Protein AF-A0A183AXQ1-F1 (afdb_monomer)

Nearest PDB structures (foldseek):
  1vlr-assembly1_B  TM=8.737E-01  e=2.337E-30  Mus musculus
  5osy-assembly1_B  TM=8.071E-01  e=3.937E-30  Homo sapiens
  1xml-assembly1_A  TM=8.938E-01  e=1.202E-28  Homo sapiens
  1xmm-assembly1_A  TM=7.596E-01  e=3.831E-28  Homo sapiens
  4qdv-assembly2_D  TM=7.678E-01  e=2.410E-28  Homo sapiens

Sequence (368 aa):
MDSPSATTREQPRLDDANGADEDVHQFCPQNMRLVSVLLCDSSTKRVVLHTRLISTPDKDAIVILEKSPFPGVASELIKTNVVRESMEAEPTDADYPEHKPTKRKITQSEWCADSIVSNDVYRRLYVTGGLDLVNGVDMTVIFPAEEHHFKRYRQSGCRIFQESREVYSSLIVPFLMQNPPDLSWVDNILSGKAEKDRVLSSDEDPEEGFTLVQDYRWNGRQLNDMHYLGIVRRTDLRCLRDLRASHVPLLKRLLDEGRKQLAAKYTIPEVDGHAQRLDEDQILAYIHYPPTFYHLHMHFVHVNIGENASMRAGRAHLVEEVIRNLELDSEYYLNRVMTIFMYENSPMFEAVSCTKNEKPQTQPTTKS

Mean predicted aligned error: 12.55 Å

Foldseek 3Di:
DDDDDDDDDDDDDPPVVVVVVVCCVQVPCVQKDFPDWQDDDPVQQKTWTWIAGVVGNPFIKIKMKGQDDDDPDPVVCCVQPVDPDDPPPDPDDDDDDDPDDPPPPPVFKDWDWDWDDDDDPDTDIHTDGRRVSRRDMDMDMDPSDDPVNSLVRHDFDKDKDWAFLCCCVPFVVVVCVVVPDPCVVVVCVLVVNDQVVQWLDWDVDQQQTWTKGFDPQDPPDDQQQGKIKTFHNHAQQFFLQSFFLVCLVSLVCCLVVVLVSVQVVQQDPDDPNDGTGDHSVQWWKWGFVVDPTRGGMIMIHGVNNPDDPCPPPLGTGGSVVSSVQNVVPRNSSSGGTGIDMDTCSDPSVVSSVVVVVPDDDDDDDDDD

InterPro domains:
  IPR008594 Scavenger mRNA decapping enzyme DcpS/DCS2 [PF05652] (32-155)
  IPR008594 Scavenger mRNA decapping enzyme DcpS/DCS2 [PIRSF028973] (20-363)
  IPR008594 Scavenger mRNA decapping enzyme DcpS/DCS2 [PTHR12978] (21-360)
  IPR011145 Scavenger mRNA decapping enzyme, N-terminal [G3DSA:3.30.200.40] (26-155)
  IPR011145 Scavenger mRNA decapping enzyme, N-terminal [SSF102860] (26-155)
  IPR036265 HIT-like superfamily [G3DSA:3.30.428.10] (158-368)
  IPR036265 HIT-like superfamily [SSF54197] (158-350)

Secondary structure (DSSP, 8-state):
--PPPP---PPPPGGGHHHHHHHHHHT-GGGEEEEEEEEEETTTTEEEEEEEESS-TTSEEEEEEEEPPPP-SHHHHHHTTSSPPP---------------------PPPPEEEEEEEETTEEEEEEEES-TTT--EEEEEESSPPHHHHTTTS---EEEEEE-HHHIIIIIHHHHHHS----HHHHHHHTTSS-TTTEEEE---TTT-EEEEE-TT--SS-GGG-EEEEEES-SS--SGGG--GGGHHHHHHHHHHHHHHHHHHH-EEEETTEEE---GGGEEEEEESS-SSSS-EEEEEETT----GGG-BTTEEEHHHHHHHHHH-TTHHHHSPEEEEEETTSHHHHHHHHHHHTSPPPPP----

Organism: NCBI:txid27848

Radius of gyration: 27.89 Å; Cα contacts (8 Å, |Δi|>4): 500; chains: 1; bounding box: 57×81×114 Å

pLDDT: mean 83.15, std 19.03, range [27.38, 98.81]

Structure (mmCIF, N/CA/C/O backbone):
data_AF-A0A183AXQ1-F1
#
_entry.id   AF-A0A183AXQ1-F1
#
loop_
_atom_site.group_PDB
_atom_site.id
_atom_site.type_symbol
_atom_site.label_atom_id
_atom_site.label_alt_id
_atom_site.label_comp_id
_atom_site.label_asym_id
_atom_site.label_entity_id
_atom_site.label_seq_id
_atom_site.pdbx_PDB_ins_code
_atom_site.Cartn_x
_atom_site.Cartn_y
_atom_site.Cartn_z
_atom_site.occupancy
_atom_site.B_iso_or_equiv
_atom_site.auth_seq_id
_atom_site.auth_comp_id
_atom_site.auth_asym_id
_atom_site.auth_atom_id
_atom_site.pdbx_PDB_model_num
ATOM 1 N N . MET A 1 1 ? -14.309 50.146 -17.075 1.00 39.94 1 MET A N 1
ATOM 2 C CA . MET A 1 1 ? -13.897 49.441 -18.299 1.00 39.94 1 MET A CA 1
ATOM 3 C C . MET A 1 1 ? -12.397 49.573 -18.354 1.00 39.94 1 MET A C 1
ATOM 5 O O . MET A 1 1 ? -11.951 50.687 -18.547 1.00 39.94 1 MET A O 1
ATOM 9 N N . ASP A 1 2 ? -11.677 48.510 -18.009 1.00 27.53 2 ASP A N 1
ATOM 10 C CA . ASP A 1 2 ? -10.338 48.202 -18.520 1.00 27.53 2 ASP A CA 1
ATOM 11 C C . ASP A 1 2 ? -9.904 46.848 -17.942 1.00 27.53 2 ASP A C 1
ATOM 13 O O . ASP A 1 2 ? -10.063 46.571 -16.752 1.00 27.53 2 ASP A O 1
ATOM 17 N N . SER A 1 3 ? -9.482 45.971 -18.845 1.00 27.38 3 SER A N 1
ATOM 18 C CA . SER A 1 3 ? -9.200 44.549 -18.646 1.00 27.38 3 SER A CA 1
ATOM 19 C C . SER A 1 3 ? -7.896 44.306 -17.874 1.00 27.38 3 SER A C 1
ATOM 21 O O . SER A 1 3 ? -6.934 45.045 -18.086 1.00 27.38 3 SER A O 1
ATOM 23 N N . PRO A 1 4 ? -7.767 43.223 -17.083 1.00 31.38 4 PRO A N 1
ATOM 24 C CA . PRO A 1 4 ? -6.464 42.746 -16.647 1.00 31.38 4 PRO A CA 1
ATOM 25 C C . PRO A 1 4 ? -5.822 41.846 -17.713 1.00 31.38 4 PRO A C 1
ATOM 27 O O . PRO A 1 4 ? -6.424 40.905 -18.228 1.00 31.38 4 PRO A O 1
ATOM 30 N N . SER A 1 5 ? -4.572 42.188 -18.007 1.00 28.81 5 SER A N 1
ATOM 31 C CA . SER A 1 5 ? -3.597 41.535 -18.880 1.00 28.81 5 SER A CA 1
ATOM 32 C C . SER A 1 5 ? -3.382 40.049 -18.565 1.00 28.81 5 SER A C 1
ATOM 34 O O . SER A 1 5 ? -3.167 39.675 -17.414 1.00 28.81 5 SER A O 1
ATOM 36 N N . ALA A 1 6 ? -3.363 39.220 -19.612 1.00 33.00 6 ALA A N 1
ATOM 37 C CA . ALA A 1 6 ? -3.018 37.805 -19.561 1.00 33.00 6 ALA A CA 1
ATOM 38 C C . ALA A 1 6 ? -1.519 37.613 -19.271 1.00 33.00 6 ALA A C 1
ATOM 40 O O . ALA A 1 6 ? -0.667 38.143 -19.983 1.00 33.00 6 ALA A O 1
ATOM 41 N N . THR A 1 7 ? -1.189 36.846 -18.234 1.00 31.33 7 THR A N 1
ATOM 42 C CA . THR A 1 7 ? 0.174 36.387 -17.952 1.00 31.33 7 THR A CA 1
ATOM 43 C C . THR A 1 7 ? 0.489 35.154 -18.795 1.00 31.33 7 THR A C 1
ATOM 45 O O . THR A 1 7 ? -0.063 34.071 -18.607 1.00 31.33 7 THR A O 1
ATOM 48 N N . THR A 1 8 ? 1.379 35.342 -19.764 1.00 31.80 8 THR A N 1
ATOM 49 C CA . THR A 1 8 ? 1.922 34.308 -20.645 1.00 31.80 8 THR A CA 1
ATOM 50 C C . THR A 1 8 ? 2.697 33.271 -19.832 1.00 31.80 8 THR A C 1
ATOM 52 O O . THR A 1 8 ? 3.611 33.606 -19.083 1.00 31.80 8 THR A O 1
ATOM 55 N N . ARG A 1 9 ? 2.323 32.000 -19.990 1.00 35.41 9 ARG A N 1
ATOM 56 C CA . ARG A 1 9 ? 3.015 30.826 -19.449 1.00 35.41 9 ARG A CA 1
ATOM 57 C C . ARG A 1 9 ? 4.402 30.741 -20.102 1.00 35.41 9 ARG A C 1
ATOM 59 O O . ARG A 1 9 ? 4.481 30.502 -21.306 1.00 35.41 9 ARG A O 1
ATOM 66 N N . GLU A 1 10 ? 5.471 30.985 -19.342 1.00 30.44 10 GLU A N 1
ATOM 67 C CA . GLU A 1 10 ? 6.848 30.795 -19.818 1.00 30.44 10 GLU A CA 1
ATOM 68 C C . GLU A 1 10 ? 7.040 29.335 -20.261 1.00 30.44 10 GLU A C 1
ATOM 70 O O . GLU A 1 10 ? 6.768 28.395 -19.512 1.00 30.44 10 GLU A O 1
ATOM 75 N N . GLN A 1 11 ? 7.472 29.152 -21.511 1.00 36.81 11 GLN A N 1
ATOM 76 C CA . GLN A 1 11 ? 8.003 27.883 -22.004 1.00 36.81 11 GLN A CA 1
ATOM 77 C C . GLN A 1 11 ? 9.351 27.593 -21.318 1.00 36.81 11 GLN A C 1
ATOM 79 O O . GLN A 1 11 ? 10.075 28.543 -21.004 1.00 36.81 11 GLN A O 1
ATOM 84 N N . PRO A 1 12 ? 9.725 26.317 -21.104 1.00 31.12 12 PRO A N 1
ATOM 85 C CA . PRO A 1 12 ? 11.018 25.980 -20.516 1.00 31.12 12 PRO A CA 1
ATOM 86 C C . PRO A 1 12 ? 12.156 26.500 -21.402 1.00 31.12 12 PRO A C 1
ATOM 88 O O . PRO A 1 12 ? 12.107 26.367 -22.628 1.00 31.12 12 PRO A O 1
ATOM 91 N N . ARG A 1 13 ? 13.162 27.119 -20.777 1.00 32.66 13 ARG A N 1
ATOM 92 C CA . ARG A 1 13 ? 14.355 27.646 -21.449 1.00 32.66 13 ARG A CA 1
ATOM 93 C C . ARG A 1 13 ? 15.210 26.496 -21.989 1.00 32.66 13 ARG A C 1
ATOM 95 O O . ARG A 1 13 ? 15.359 25.466 -21.348 1.00 32.66 13 ARG A O 1
ATOM 102 N N . LEU A 1 14 ? 15.809 26.719 -23.155 1.00 37.62 14 LEU A N 1
ATOM 103 C CA . LEU A 1 14 ? 16.684 25.798 -23.895 1.00 37.62 14 LEU A CA 1
ATOM 104 C C . LEU A 1 14 ? 18.034 25.476 -23.206 1.00 37.62 14 LEU A C 1
ATOM 106 O O . LEU A 1 14 ? 18.851 24.777 -23.800 1.00 37.62 14 LEU A O 1
ATOM 110 N N . ASP A 1 15 ? 18.267 25.940 -21.975 1.00 33.94 15 ASP A N 1
ATOM 111 C CA . ASP A 1 15 ? 19.546 25.790 -21.262 1.00 33.94 15 ASP A CA 1
ATOM 112 C C . ASP A 1 15 ? 19.667 24.469 -20.465 1.00 33.94 15 ASP A C 1
ATOM 114 O O . ASP A 1 15 ? 20.773 24.079 -20.099 1.00 33.94 15 ASP A O 1
ATOM 118 N N . ASP A 1 16 ? 18.569 23.728 -20.258 1.00 40.12 16 ASP A N 1
ATOM 119 C CA . ASP A 1 16 ? 18.569 22.449 -19.514 1.00 40.12 16 ASP A CA 1
ATOM 120 C C . ASP A 1 16 ? 19.151 21.261 -20.314 1.00 40.12 16 ASP A C 1
ATOM 122 O O . ASP A 1 16 ? 19.404 20.190 -19.761 1.00 40.12 16 ASP A O 1
ATOM 126 N N . ALA A 1 17 ? 19.383 21.421 -21.621 1.00 41.94 17 ALA A N 1
ATOM 127 C CA . ALA A 1 17 ? 19.854 20.331 -22.480 1.00 41.94 17 ALA A CA 1
ATOM 128 C C . ALA A 1 17 ? 21.347 19.999 -22.292 1.00 41.94 17 ALA A C 1
ATOM 130 O O . ALA A 1 17 ? 21.732 18.843 -22.453 1.00 41.94 17 ALA A O 1
ATOM 131 N N . ASN A 1 18 ? 22.184 20.980 -21.926 1.00 44.03 18 ASN A N 1
ATOM 132 C CA . ASN A 1 18 ? 23.629 20.761 -21.767 1.00 44.03 18 ASN A CA 1
ATOM 133 C C . ASN A 1 18 ? 23.978 19.977 -20.491 1.00 44.03 18 ASN A C 1
ATOM 135 O O . ASN A 1 18 ? 24.900 19.170 -20.517 1.00 44.03 18 ASN A O 1
ATOM 139 N N . GLY A 1 19 ? 23.240 20.173 -19.391 1.00 52.56 19 GLY A N 1
ATOM 140 C CA . GLY A 1 19 ? 23.482 19.442 -18.137 1.00 52.56 19 GLY A CA 1
ATOM 141 C C . GLY A 1 19 ? 23.086 17.963 -18.213 1.00 52.56 19 GLY A C 1
ATOM 142 O O . GLY A 1 19 ? 23.750 17.111 -17.629 1.00 52.56 19 GLY A O 1
ATOM 143 N N . ALA A 1 20 ? 22.048 17.638 -18.993 1.00 57.94 20 ALA A N 1
ATOM 144 C CA . ALA A 1 20 ? 21.596 16.259 -19.178 1.00 57.94 20 ALA A CA 1
ATOM 145 C C . ALA A 1 20 ? 22.633 15.384 -19.909 1.00 57.94 20 ALA A C 1
ATOM 147 O O . ALA A 1 20 ? 22.766 14.204 -19.594 1.00 57.94 20 ALA A O 1
ATOM 148 N N . ASP A 1 21 ? 23.374 15.953 -20.865 1.00 62.22 21 ASP A N 1
ATOM 149 C CA . ASP A 1 21 ? 24.403 15.227 -21.622 1.00 62.22 21 ASP A CA 1
ATOM 150 C C . ASP A 1 21 ? 25.680 15.008 -20.781 1.00 62.22 21 ASP A C 1
ATOM 152 O O . ASP A 1 21 ? 26.307 13.947 -20.841 1.00 62.22 21 ASP A O 1
ATOM 156 N N . GLU A 1 22 ? 26.023 15.967 -19.909 1.00 72.94 22 GLU A N 1
ATOM 157 C CA . GLU A 1 22 ? 27.121 15.819 -18.941 1.00 72.94 22 GLU A CA 1
ATOM 158 C C . GLU A 1 22 ? 26.849 14.693 -17.930 1.00 72.94 22 GLU A C 1
ATOM 160 O O . GLU A 1 22 ? 27.732 13.862 -17.691 1.00 72.94 22 GLU A O 1
ATOM 165 N N . ASP A 1 23 ? 25.624 14.596 -17.402 1.00 77.19 23 ASP A N 1
ATOM 166 C CA . ASP A 1 23 ? 25.235 13.550 -16.448 1.00 77.19 23 ASP A CA 1
ATOM 167 C C . ASP A 1 23 ? 25.298 12.140 -17.063 1.00 77.19 23 ASP A C 1
ATOM 169 O O . ASP A 1 23 ? 25.783 11.200 -16.422 1.00 77.19 23 ASP A O 1
ATOM 173 N N . VAL A 1 24 ? 24.869 11.978 -18.322 1.00 81.81 24 VAL A N 1
ATOM 174 C CA . VAL A 1 24 ? 24.916 10.688 -19.041 1.00 81.81 24 VAL A CA 1
ATOM 175 C C . VAL A 1 24 ? 26.350 10.162 -19.134 1.00 81.81 24 VAL A C 1
ATOM 177 O O . VAL A 1 24 ? 26.604 8.972 -18.918 1.00 81.81 24 VAL A O 1
ATOM 180 N N . HIS A 1 25 ? 27.310 11.042 -19.416 1.00 84.12 25 HIS A N 1
ATOM 181 C CA . HIS A 1 25 ? 28.718 10.670 -19.497 1.00 84.12 25 HIS A CA 1
ATOM 182 C C . HIS A 1 25 ? 29.368 10.502 -18.121 1.00 84.12 25 HIS A C 1
ATOM 184 O O . HIS A 1 25 ? 30.117 9.541 -17.905 1.00 84.12 25 HIS A O 1
ATOM 190 N N . GLN A 1 26 ? 29.081 11.400 -17.178 1.00 87.44 26 GLN A N 1
ATOM 191 C CA . GLN A 1 26 ? 29.636 11.359 -15.829 1.00 87.44 26 GLN A CA 1
ATOM 192 C C . GLN A 1 26 ? 29.236 10.078 -15.095 1.00 87.44 26 GLN A C 1
ATOM 194 O O . GLN A 1 26 ? 30.093 9.413 -14.506 1.00 87.44 26 GLN A O 1
ATOM 199 N N . PHE A 1 27 ? 27.954 9.714 -15.151 1.00 90.69 27 PHE A N 1
ATOM 200 C CA . PHE A 1 27 ? 27.410 8.588 -14.397 1.00 90.69 27 PHE A CA 1
ATOM 201 C C . PHE A 1 27 ? 27.392 7.262 -15.165 1.00 90.69 27 PHE A C 1
ATOM 203 O O . PHE A 1 27 ? 26.801 6.281 -14.717 1.00 90.69 27 PHE A O 1
ATOM 210 N N . CYS A 1 28 ? 28.099 7.203 -16.289 1.00 90.50 28 CYS A N 1
ATOM 211 C CA . CYS A 1 28 ? 28.372 5.972 -17.011 1.00 90.50 28 CYS A CA 1
ATOM 212 C C . CYS A 1 28 ? 28.977 4.908 -16.058 1.00 90.50 28 CYS A C 1
ATOM 214 O O . CYS A 1 28 ? 29.980 5.198 -15.398 1.00 90.50 28 CYS A O 1
ATOM 216 N N . PRO A 1 29 ? 28.429 3.676 -15.964 1.00 87.88 29 PRO A N 1
ATOM 217 C CA . PRO A 1 29 ? 28.923 2.652 -15.035 1.00 87.88 29 PRO A CA 1
ATOM 218 C C . PRO A 1 29 ? 30.422 2.334 -15.163 1.00 87.88 29 PRO A C 1
ATOM 220 O O . PRO A 1 29 ? 31.067 1.985 -14.178 1.00 87.88 29 PRO A O 1
ATOM 223 N N . GLN A 1 30 ? 31.006 2.498 -16.353 1.00 90.38 30 GLN A N 1
ATOM 224 C CA . GLN A 1 30 ? 32.442 2.344 -16.611 1.00 90.38 30 GLN A CA 1
ATOM 225 C C . GLN A 1 30 ? 33.300 3.376 -15.852 1.00 90.38 30 GLN A C 1
ATOM 227 O O . GLN A 1 30 ? 34.467 3.111 -15.567 1.00 90.38 30 GLN A O 1
ATOM 232 N N . ASN A 1 31 ? 32.721 4.524 -15.490 1.00 92.50 31 ASN A N 1
ATOM 233 C CA . ASN A 1 31 ? 33.360 5.582 -14.708 1.00 92.50 31 ASN A CA 1
ATOM 234 C C . ASN A 1 31 ? 33.173 5.401 -13.191 1.00 92.50 31 ASN A C 1
ATOM 236 O O . ASN A 1 31 ? 33.564 6.272 -12.408 1.00 92.50 31 ASN A O 1
ATOM 240 N N . MET A 1 32 ? 32.591 4.280 -12.756 1.00 93.69 32 MET A N 1
ATOM 241 C CA . MET A 1 32 ? 32.279 3.996 -11.358 1.00 93.69 32 MET A CA 1
ATOM 242 C C . MET A 1 32 ? 33.033 2.768 -10.847 1.00 93.69 32 MET A C 1
ATOM 244 O O . MET A 1 32 ? 33.214 1.771 -11.542 1.00 93.69 32 MET A O 1
ATOM 248 N N . ARG A 1 33 ? 33.442 2.812 -9.579 1.00 94.81 33 ARG A N 1
ATOM 249 C CA . ARG A 1 33 ? 33.966 1.659 -8.842 1.00 94.81 33 ARG A CA 1
ATOM 250 C C . ARG A 1 33 ? 32.892 1.114 -7.916 1.00 94.81 33 ARG A C 1
ATOM 252 O O . ARG A 1 33 ? 32.356 1.855 -7.094 1.00 94.81 33 ARG A O 1
ATOM 259 N N . LEU A 1 34 ? 32.608 -0.181 -8.026 1.00 95.69 34 LEU A N 1
ATOM 260 C CA . LEU A 1 34 ? 31.734 -0.882 -7.091 1.00 95.69 34 LEU A CA 1
ATOM 261 C C . LEU A 1 34 ? 32.396 -0.951 -5.710 1.00 95.69 34 LEU A C 1
ATOM 263 O O . LEU A 1 34 ? 33.542 -1.381 -5.591 1.00 95.69 34 LEU A O 1
ATOM 267 N N . VAL A 1 35 ? 31.653 -0.566 -4.677 1.00 95.25 35 VAL A N 1
ATOM 268 C CA . VAL A 1 35 ? 32.034 -0.765 -3.274 1.00 95.25 35 VAL A CA 1
ATOM 269 C C . VAL A 1 35 ? 31.310 -1.985 -2.710 1.00 95.25 35 VAL A C 1
ATOM 271 O O . VAL A 1 35 ? 31.945 -2.868 -2.141 1.00 95.25 35 VAL A O 1
ATOM 274 N N . SER A 1 36 ? 29.987 -2.063 -2.883 1.00 93.69 36 SER A N 1
ATOM 275 C CA . SER A 1 36 ? 29.177 -3.210 -2.452 1.00 93.69 36 SER A CA 1
ATOM 276 C C . SER A 1 36 ? 27.824 -3.272 -3.172 1.00 93.69 36 SER A C 1
ATOM 278 O O . SER A 1 36 ? 27.362 -2.284 -3.745 1.00 93.69 36 SER A O 1
ATOM 280 N N . VAL A 1 37 ? 27.172 -4.437 -3.137 1.00 92.62 37 VAL A N 1
ATOM 281 C CA . VAL A 1 37 ? 25.762 -4.585 -3.532 1.00 92.62 37 VAL A CA 1
ATOM 282 C C . VAL A 1 37 ? 24.906 -4.343 -2.293 1.00 92.62 37 VAL A C 1
ATOM 284 O O . VAL A 1 37 ? 25.022 -5.078 -1.316 1.00 92.62 37 VAL A O 1
ATOM 287 N N . LEU A 1 38 ? 24.058 -3.315 -2.325 1.00 90.50 38 LEU A N 1
ATOM 288 C CA . LEU A 1 38 ? 23.193 -2.952 -1.200 1.00 90.50 38 LEU A CA 1
ATOM 289 C C . LEU A 1 38 ? 21.926 -3.813 -1.173 1.00 90.50 38 LEU A C 1
ATOM 291 O O . LEU A 1 38 ? 21.553 -4.319 -0.117 1.00 90.50 38 LEU A O 1
ATOM 295 N N . LEU A 1 39 ? 21.297 -4.006 -2.338 1.00 87.69 39 LEU A N 1
ATOM 296 C CA . LEU A 1 39 ? 20.066 -4.780 -2.513 1.00 87.69 39 LEU A CA 1
ATOM 297 C C . LEU A 1 39 ? 20.046 -5.452 -3.889 1.00 87.69 39 LEU A C 1
ATOM 299 O O . LEU A 1 39 ? 20.428 -4.850 -4.886 1.00 87.69 39 LEU A O 1
ATOM 303 N N . CYS A 1 40 ? 19.528 -6.675 -3.952 1.00 88.44 40 CYS A N 1
ATOM 304 C CA . CYS A 1 40 ? 19.161 -7.346 -5.194 1.00 88.44 40 CYS A CA 1
ATOM 305 C C . CYS A 1 40 ? 17.746 -7.899 -5.016 1.00 88.44 40 CYS A C 1
ATOM 307 O O . CYS A 1 40 ? 17.517 -8.739 -4.145 1.00 88.44 40 CYS A O 1
ATOM 309 N N . ASP A 1 41 ? 16.800 -7.383 -5.794 1.00 83.00 41 ASP A N 1
ATOM 310 C CA . ASP A 1 41 ? 15.393 -7.755 -5.743 1.00 83.00 41 ASP A CA 1
ATOM 311 C C . ASP A 1 41 ? 14.983 -8.404 -7.068 1.00 83.00 41 ASP A C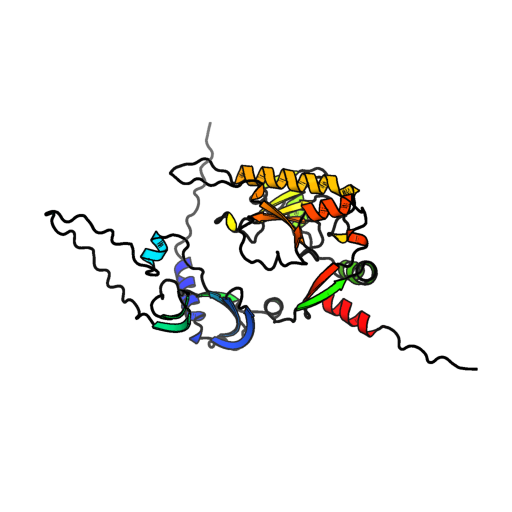 1
ATOM 313 O O . ASP A 1 41 ? 14.718 -7.751 -8.079 1.00 83.00 41 ASP A O 1
ATOM 317 N N . SER A 1 42 ? 14.936 -9.734 -7.046 1.00 80.44 42 SER A N 1
ATOM 318 C CA . SER A 1 42 ? 14.557 -10.535 -8.210 1.00 80.44 42 SER A CA 1
ATOM 319 C C . SER A 1 42 ? 13.077 -10.412 -8.588 1.00 80.44 42 SER A C 1
ATOM 321 O O . SER A 1 42 ? 12.731 -10.753 -9.722 1.00 80.44 42 SER A O 1
ATOM 323 N N . SER A 1 43 ? 12.213 -9.930 -7.684 1.00 72.44 43 SER A N 1
ATOM 324 C CA . SER A 1 43 ? 10.783 -9.742 -7.958 1.00 72.44 43 SER A CA 1
ATOM 325 C C . SER A 1 43 ? 10.553 -8.490 -8.801 1.00 72.44 43 SER A C 1
ATOM 327 O O . SER A 1 43 ? 9.974 -8.581 -9.879 1.00 72.44 43 SER A O 1
ATOM 329 N N . THR A 1 44 ? 11.147 -7.366 -8.394 1.00 78.69 44 THR A N 1
ATOM 330 C CA . THR A 1 44 ? 11.092 -6.082 -9.117 1.00 78.69 44 THR A CA 1
ATOM 331 C C . THR A 1 44 ? 12.163 -5.938 -10.201 1.00 78.69 44 THR A C 1
ATOM 333 O O . THR A 1 44 ? 12.252 -4.903 -10.846 1.00 78.69 44 THR A O 1
ATOM 336 N N . LYS A 1 45 ? 12.988 -6.974 -10.426 1.00 88.38 45 LYS A N 1
ATOM 337 C CA . LYS A 1 45 ? 14.084 -6.976 -11.418 1.00 88.38 45 LYS A CA 1
ATOM 338 C C . LYS A 1 45 ? 15.049 -5.798 -11.230 1.00 88.38 45 LYS A C 1
ATOM 340 O O . LYS A 1 45 ? 15.511 -5.203 -12.204 1.00 88.38 45 LYS A O 1
ATOM 345 N N . ARG A 1 46 ? 15.367 -5.491 -9.969 1.00 91.06 46 ARG A N 1
ATOM 346 C CA . ARG A 1 46 ? 16.148 -4.317 -9.572 1.00 91.06 46 ARG A CA 1
ATOM 347 C C . ARG A 1 46 ? 17.388 -4.687 -8.764 1.00 91.06 46 ARG A 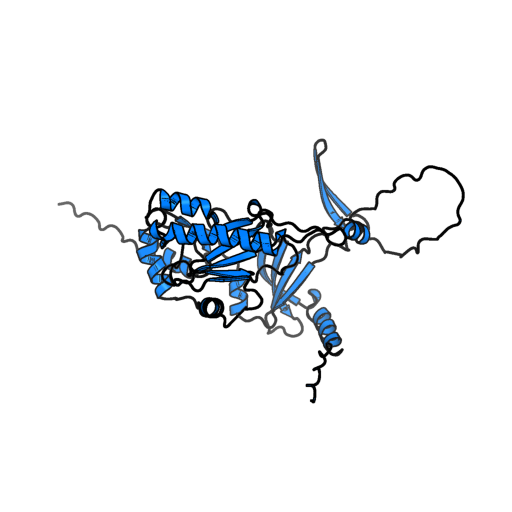C 1
ATOM 349 O O . ARG A 1 46 ? 17.340 -5.564 -7.902 1.00 91.06 46 ARG A O 1
ATOM 356 N N . VAL A 1 47 ? 18.481 -3.958 -8.973 1.00 94.06 47 VAL A N 1
ATOM 357 C CA . VAL A 1 47 ? 19.682 -3.998 -8.128 1.00 94.06 47 VAL A CA 1
ATOM 358 C C . VAL A 1 47 ? 20.038 -2.594 -7.642 1.00 94.06 47 VAL A C 1
ATOM 360 O O . VAL A 1 47 ? 19.881 -1.617 -8.368 1.00 94.06 47 VAL A O 1
ATOM 363 N N . VAL A 1 48 ? 20.502 -2.493 -6.398 1.00 94.44 48 VAL A N 1
ATOM 364 C CA . VAL A 1 48 ? 20.986 -1.254 -5.790 1.00 94.44 48 VAL A CA 1
ATOM 365 C C . VAL A 1 48 ? 22.435 -1.445 -5.371 1.00 94.44 48 VAL A C 1
ATOM 367 O O . VAL A 1 48 ? 22.767 -2.389 -4.651 1.00 94.44 48 VAL A O 1
ATOM 370 N N . LEU A 1 49 ? 23.296 -0.545 -5.823 1.00 95.69 49 LEU A N 1
ATOM 371 C CA . LEU A 1 49 ? 24.742 -0.622 -5.701 1.00 95.69 49 LEU A CA 1
ATOM 372 C C . LEU A 1 49 ? 25.263 0.580 -4.921 1.00 95.69 49 LEU A C 1
ATOM 374 O O . LEU A 1 49 ? 24.829 1.708 -5.136 1.00 95.69 49 LEU A O 1
ATOM 378 N N . HIS A 1 50 ? 26.242 0.340 -4.059 1.00 96.06 50 HIS A N 1
ATOM 379 C CA . HIS A 1 50 ? 27.101 1.381 -3.512 1.00 96.06 50 HIS A CA 1
ATOM 380 C C . HIS A 1 50 ? 28.319 1.504 -4.417 1.00 96.06 50 HIS A C 1
ATOM 382 O O . HIS A 1 50 ? 29.055 0.532 -4.609 1.00 96.06 50 HIS A O 1
ATOM 388 N N . THR A 1 51 ? 28.526 2.686 -4.983 1.00 96.44 51 THR A N 1
ATOM 389 C CA . THR A 1 51 ? 29.626 2.968 -5.906 1.00 96.44 51 THR A CA 1
ATOM 390 C C . THR A 1 51 ? 30.365 4.250 -5.524 1.00 96.44 51 THR A C 1
ATOM 392 O O . THR A 1 51 ? 29.917 5.004 -4.660 1.00 96.44 51 THR A O 1
ATOM 395 N N . ARG A 1 52 ? 31.515 4.491 -6.156 1.00 95.69 52 ARG A N 1
ATOM 396 C CA . ARG A 1 52 ? 32.247 5.768 -6.127 1.00 95.69 52 ARG A CA 1
ATOM 397 C C . ARG A 1 52 ? 32.680 6.133 -7.535 1.00 95.69 52 ARG A C 1
ATOM 399 O O . ARG A 1 52 ? 33.147 5.256 -8.263 1.00 95.69 52 ARG A O 1
ATOM 406 N N . LEU A 1 53 ? 32.561 7.402 -7.918 1.00 92.94 53 LEU A N 1
ATOM 407 C CA . LEU A 1 53 ? 33.067 7.850 -9.216 1.00 92.94 53 LEU A CA 1
ATOM 408 C C . LEU A 1 53 ? 34.597 7.848 -9.222 1.00 92.94 53 LEU A C 1
ATOM 410 O O . LEU A 1 53 ? 35.239 8.168 -8.223 1.00 92.94 53 LEU A O 1
ATOM 414 N N . ILE A 1 54 ? 35.190 7.518 -10.369 1.00 91.75 54 ILE A N 1
ATOM 415 C CA . ILE A 1 54 ? 36.647 7.553 -10.551 1.00 91.75 54 ILE A CA 1
ATOM 416 C C . ILE A 1 54 ? 37.182 8.989 -10.424 1.00 91.75 54 ILE A C 1
ATOM 418 O O . ILE A 1 54 ? 38.273 9.181 -9.891 1.00 91.75 54 ILE A O 1
ATOM 422 N N . SER A 1 55 ? 36.416 9.988 -10.875 1.00 89.88 55 SER A N 1
ATOM 423 C CA . SER A 1 55 ? 36.776 11.412 -10.804 1.00 89.88 55 SER A CA 1
ATOM 424 C C . SER A 1 55 ? 36.737 11.985 -9.382 1.00 89.88 55 SER A C 1
ATOM 426 O O . SER A 1 55 ? 37.526 12.871 -9.065 1.00 89.88 55 SER A O 1
ATOM 428 N N . THR A 1 56 ? 35.859 11.468 -8.517 1.00 89.88 56 THR A N 1
ATOM 429 C CA . THR A 1 56 ? 35.699 11.893 -7.114 1.00 89.88 56 THR A CA 1
ATOM 430 C C . THR A 1 56 ? 35.682 10.669 -6.188 1.00 89.88 56 THR A C 1
ATOM 432 O O . THR A 1 56 ? 34.614 10.250 -5.727 1.00 89.88 56 THR A O 1
ATOM 435 N N . PRO A 1 57 ? 36.848 10.043 -5.939 1.00 89.06 57 PRO A N 1
ATOM 436 C CA . PRO A 1 57 ? 36.944 8.759 -5.240 1.00 89.06 57 PRO A CA 1
ATOM 437 C C . PRO A 1 57 ? 36.651 8.845 -3.733 1.00 89.06 57 PRO A C 1
ATOM 439 O O . PRO A 1 57 ? 36.577 7.815 -3.066 1.00 89.06 57 PRO A O 1
ATOM 442 N N . ASP A 1 58 ? 36.523 10.053 -3.194 1.00 91.75 58 ASP A N 1
ATOM 443 C CA . ASP A 1 58 ? 36.183 10.380 -1.810 1.00 91.75 58 ASP A CA 1
ATOM 444 C C . ASP A 1 58 ? 34.669 10.477 -1.566 1.00 91.75 58 ASP A C 1
ATOM 446 O O . ASP A 1 58 ? 34.231 10.444 -0.417 1.00 91.75 58 ASP A O 1
ATOM 450 N N . LYS A 1 59 ? 33.865 10.570 -2.631 1.00 92.62 59 LYS A N 1
ATOM 451 C CA . LYS A 1 59 ? 32.411 10.726 -2.546 1.00 92.62 59 LYS A CA 1
ATOM 452 C C . LYS A 1 59 ? 31.693 9.429 -2.891 1.00 92.62 59 LYS A C 1
ATOM 454 O O . LYS A 1 59 ? 31.944 8.813 -3.928 1.00 92.62 59 LYS A O 1
ATOM 459 N N . ASP A 1 60 ? 30.763 9.039 -2.029 1.00 96.31 60 ASP A N 1
ATOM 460 C CA . ASP A 1 60 ? 29.922 7.868 -2.233 1.00 96.31 60 ASP A CA 1
ATOM 461 C C . ASP A 1 60 ? 28.735 8.171 -3.162 1.00 96.31 60 ASP A C 1
ATOM 463 O O . ASP A 1 60 ? 28.235 9.294 -3.223 1.00 96.31 60 ASP A O 1
ATOM 467 N N . ALA A 1 61 ? 28.270 7.150 -3.879 1.00 96.00 61 ALA A N 1
ATOM 468 C CA . ALA A 1 61 ? 27.084 7.187 -4.725 1.00 96.00 61 ALA A CA 1
ATOM 469 C C . ALA A 1 61 ? 26.233 5.926 -4.522 1.00 96.00 61 ALA A C 1
ATOM 471 O O . ALA A 1 61 ? 26.759 4.832 -4.286 1.00 96.00 61 ALA A O 1
ATOM 472 N N . ILE A 1 62 ? 24.916 6.062 -4.671 1.00 95.94 62 ILE A N 1
ATOM 473 C CA . ILE A 1 62 ? 23.993 4.925 -4.768 1.00 95.94 62 ILE A CA 1
ATOM 474 C C . ILE A 1 62 ? 23.472 4.860 -6.196 1.00 95.94 62 ILE A C 1
ATOM 476 O O . ILE A 1 62 ? 22.936 5.842 -6.700 1.00 95.94 62 ILE A O 1
ATOM 480 N N . VAL A 1 63 ? 23.619 3.702 -6.832 1.00 96.00 63 VAL A N 1
ATOM 481 C CA . VAL A 1 63 ? 23.149 3.448 -8.196 1.00 96.00 63 VAL A CA 1
ATOM 482 C C . VAL A 1 63 ? 22.062 2.392 -8.151 1.00 96.00 63 VAL A C 1
ATOM 484 O O . VAL A 1 63 ? 22.273 1.300 -7.628 1.00 96.00 63 VAL A O 1
ATOM 487 N N . ILE A 1 64 ? 20.899 2.716 -8.696 1.00 94.56 64 ILE A N 1
ATOM 488 C CA . ILE A 1 64 ? 19.743 1.829 -8.782 1.00 94.56 64 ILE A CA 1
ATOM 489 C C . ILE A 1 64 ? 19.546 1.492 -10.252 1.00 94.56 64 ILE A C 1
ATOM 491 O O . ILE A 1 64 ? 19.422 2.403 -11.063 1.00 94.56 64 ILE A O 1
ATOM 495 N N . LEU A 1 65 ? 19.520 0.202 -10.577 1.00 94.31 65 LEU A N 1
ATOM 496 C CA . LEU A 1 65 ? 19.259 -0.305 -11.921 1.00 94.31 65 LEU A CA 1
ATOM 497 C C . LEU A 1 65 ? 18.001 -1.165 -11.887 1.00 94.31 65 LEU A C 1
ATOM 499 O O . LEU A 1 65 ? 17.951 -2.134 -11.127 1.00 94.31 65 LEU A O 1
ATOM 503 N N . GLU A 1 66 ? 17.012 -0.835 -12.708 1.00 91.50 66 GLU A N 1
ATOM 504 C CA . GLU A 1 66 ? 15.726 -1.530 -12.795 1.00 91.50 66 GLU A CA 1
ATOM 505 C C . GLU A 1 66 ? 15.421 -1.889 -14.251 1.00 91.50 66 GLU A C 1
ATOM 507 O O . GLU A 1 66 ? 15.685 -1.106 -15.160 1.00 91.50 66 GLU A O 1
ATOM 512 N N . LYS A 1 67 ? 14.921 -3.102 -14.506 1.00 89.75 67 LYS A N 1
ATOM 513 C CA . LYS A 1 67 ? 14.523 -3.488 -15.865 1.00 89.75 67 LYS A CA 1
ATOM 514 C C . LYS A 1 67 ? 13.253 -2.751 -16.271 1.00 89.75 67 LYS A C 1
ATOM 516 O O . LYS A 1 67 ? 12.248 -2.846 -15.572 1.00 89.75 67 LYS A O 1
ATOM 521 N N . SER A 1 68 ? 13.286 -2.106 -17.434 1.00 85.38 68 SER A N 1
ATOM 522 C CA . SER A 1 68 ? 12.101 -1.453 -17.982 1.00 85.38 68 SER A CA 1
ATOM 523 C C . SER A 1 68 ? 11.050 -2.500 -18.392 1.00 85.38 68 SER A C 1
ATOM 525 O O . SER A 1 68 ? 11.411 -3.578 -18.883 1.00 85.38 68 SER A O 1
ATOM 527 N N . PRO A 1 69 ? 9.750 -2.228 -18.187 1.00 83.69 69 PRO A N 1
ATOM 528 C CA . PRO A 1 69 ? 8.683 -3.132 -18.603 1.00 83.69 69 PRO A CA 1
ATOM 529 C C . PRO A 1 69 ? 8.565 -3.196 -20.133 1.00 83.69 69 PRO A C 1
ATOM 531 O O . PRO A 1 69 ? 8.942 -2.264 -20.845 1.00 83.69 69 PRO A O 1
ATOM 534 N N . PHE A 1 70 ? 7.988 -4.286 -20.646 1.00 86.81 70 PHE A N 1
ATOM 535 C CA . PHE A 1 70 ? 7.642 -4.370 -22.066 1.00 86.81 70 PHE A CA 1
ATOM 536 C C . PHE A 1 70 ? 6.522 -3.378 -22.427 1.00 86.81 70 PHE A C 1
ATOM 538 O O . PHE A 1 70 ? 5.642 -3.125 -21.599 1.00 86.81 70 PHE A O 1
ATOM 545 N N . PRO A 1 71 ? 6.497 -2.874 -23.675 1.00 84.88 71 PRO A N 1
ATOM 546 C CA . PRO A 1 71 ? 5.354 -2.132 -24.196 1.00 84.88 71 PRO A CA 1
ATOM 547 C C . PRO A 1 71 ? 4.064 -2.961 -24.130 1.00 84.88 71 PRO A C 1
ATOM 549 O O . PRO A 1 71 ? 4.060 -4.142 -24.473 1.00 84.88 71 PRO A O 1
ATOM 552 N N . GLY A 1 72 ? 2.958 -2.341 -23.714 1.00 79.38 72 GLY A N 1
ATOM 553 C CA . GLY A 1 72 ? 1.652 -3.009 -23.606 1.00 79.38 72 GLY A CA 1
ATOM 554 C C . GLY A 1 72 ? 0.802 -2.958 -24.880 1.00 79.38 72 GLY A C 1
ATOM 555 O O . GLY A 1 72 ? -0.230 -3.619 -24.954 1.00 79.38 72 GLY A O 1
ATOM 556 N N . VAL A 1 73 ? 1.207 -2.167 -25.879 1.00 84.44 73 VAL A N 1
ATOM 557 C CA . VAL A 1 73 ? 0.414 -1.886 -27.087 1.00 84.44 73 VAL A CA 1
ATOM 558 C C . VAL A 1 73 ? 1.002 -2.611 -28.299 1.00 84.44 73 VAL A C 1
ATOM 560 O O . VAL A 1 73 ? 2.202 -2.529 -28.559 1.00 84.44 73 VAL A O 1
ATOM 563 N N . ALA A 1 74 ? 0.155 -3.277 -29.094 1.00 85.75 74 ALA A N 1
ATOM 564 C CA . ALA A 1 74 ? 0.580 -4.065 -30.258 1.00 85.75 74 ALA A CA 1
ATOM 565 C C . ALA A 1 74 ? 1.432 -3.264 -31.262 1.00 85.75 74 ALA A C 1
ATOM 567 O O . ALA A 1 74 ? 2.475 -3.739 -31.709 1.00 85.75 74 ALA A O 1
ATOM 568 N N . SER A 1 75 ? 1.046 -2.021 -31.563 1.00 86.94 75 SER A N 1
ATOM 569 C CA . SER A 1 75 ? 1.803 -1.140 -32.461 1.00 86.94 75 SER A CA 1
ATOM 570 C C . SER A 1 75 ? 3.210 -0.832 -31.943 1.00 86.94 75 SER A C 1
ATOM 572 O O . SER A 1 75 ? 4.149 -0.707 -32.729 1.00 86.94 75 SER A O 1
ATOM 574 N N . GLU A 1 76 ? 3.384 -0.725 -30.624 1.00 86.75 76 GLU A N 1
ATOM 575 C CA . GLU A 1 76 ? 4.692 -0.503 -30.006 1.00 86.75 76 GLU A CA 1
ATOM 576 C C . GLU A 1 76 ? 5.536 -1.775 -30.010 1.00 86.75 76 GLU A C 1
ATOM 578 O O . GLU A 1 76 ? 6.726 -1.708 -30.312 1.00 86.75 76 GLU A O 1
ATOM 583 N N . LEU A 1 77 ? 4.928 -2.937 -29.759 1.00 89.06 77 LEU A N 1
ATOM 584 C CA . LEU A 1 77 ? 5.599 -4.237 -29.850 1.00 89.06 77 LEU A CA 1
ATOM 585 C C . LEU A 1 77 ? 6.126 -4.513 -31.267 1.00 89.06 77 LEU A C 1
ATOM 587 O O . LEU A 1 77 ? 7.253 -4.985 -31.422 1.0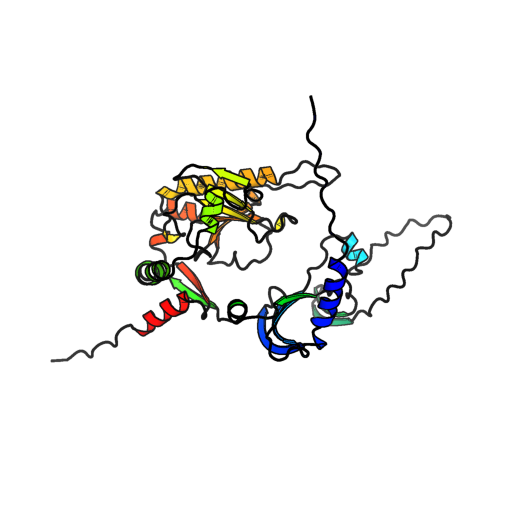0 89.06 77 LEU A O 1
ATOM 591 N N . ILE A 1 78 ? 5.355 -4.152 -32.298 1.00 89.81 78 ILE A N 1
ATOM 592 C CA . ILE A 1 78 ? 5.781 -4.238 -33.703 1.00 89.81 78 ILE A CA 1
ATOM 593 C C . ILE A 1 78 ? 6.908 -3.238 -33.981 1.00 89.81 78 ILE A C 1
ATOM 595 O O . ILE A 1 78 ? 7.961 -3.606 -34.499 1.00 89.81 78 ILE A O 1
ATOM 599 N N . LYS A 1 79 ? 6.733 -1.971 -33.581 1.00 88.94 79 LYS A N 1
ATOM 600 C CA . LYS A 1 79 ? 7.736 -0.907 -33.772 1.00 88.94 79 LYS A CA 1
ATOM 601 C C . LYS A 1 79 ? 9.073 -1.218 -33.092 1.00 88.94 79 LYS A C 1
ATOM 603 O O . LYS A 1 79 ? 10.123 -0.812 -33.589 1.00 88.94 79 LYS A O 1
ATOM 608 N N . THR A 1 80 ? 9.036 -1.915 -31.960 1.00 88.31 80 THR A N 1
ATOM 609 C CA . THR A 1 80 ? 10.216 -2.325 -31.185 1.00 88.31 80 THR A CA 1
ATOM 610 C C . THR A 1 80 ? 10.763 -3.696 -31.589 1.00 88.31 80 THR A C 1
ATOM 612 O O . THR A 1 80 ? 11.742 -4.155 -31.007 1.00 88.31 80 THR A O 1
ATOM 615 N N . ASN A 1 81 ? 10.205 -4.320 -32.634 1.00 87.62 81 ASN A N 1
ATOM 616 C CA . ASN A 1 81 ? 10.607 -5.624 -33.163 1.00 87.62 81 ASN A CA 1
ATOM 617 C C . ASN A 1 81 ? 10.506 -6.787 -32.161 1.00 87.62 81 ASN A C 1
ATOM 619 O O . ASN A 1 81 ? 11.200 -7.789 -32.324 1.00 87.62 81 ASN A O 1
ATOM 623 N N . VAL A 1 82 ? 9.639 -6.686 -31.149 1.00 89.12 82 VAL A N 1
ATOM 624 C CA . VAL A 1 82 ? 9.348 -7.820 -30.256 1.00 89.12 82 VAL A CA 1
ATOM 625 C C . VAL A 1 82 ? 8.636 -8.925 -31.029 1.00 89.12 82 VAL A C 1
ATOM 627 O O . VAL A 1 82 ? 8.944 -10.104 -30.875 1.00 89.12 82 VAL A O 1
ATOM 630 N N . VAL A 1 83 ? 7.708 -8.530 -31.899 1.00 89.19 83 VAL A N 1
ATOM 631 C CA . VAL A 1 83 ? 6.989 -9.412 -32.820 1.00 89.19 83 VAL A CA 1
ATOM 632 C C . VAL A 1 83 ? 6.825 -8.726 -34.169 1.00 89.19 83 VAL A C 1
ATOM 634 O O . VAL A 1 83 ? 6.887 -7.502 -34.271 1.00 89.19 83 VAL A O 1
ATOM 637 N N . ARG A 1 84 ? 6.628 -9.521 -35.221 1.00 86.75 84 ARG A N 1
ATOM 638 C CA . ARG A 1 84 ? 6.295 -8.996 -36.547 1.00 86.75 84 ARG A CA 1
ATOM 639 C C . ARG A 1 84 ? 4.788 -8.839 -36.679 1.00 86.75 84 ARG A C 1
ATOM 641 O O . ARG A 1 84 ? 4.030 -9.604 -36.088 1.00 86.75 84 ARG A O 1
ATOM 648 N N . GLU A 1 85 ? 4.383 -7.862 -37.477 1.00 86.19 85 GLU A N 1
ATOM 649 C CA . GLU A 1 85 ? 2.999 -7.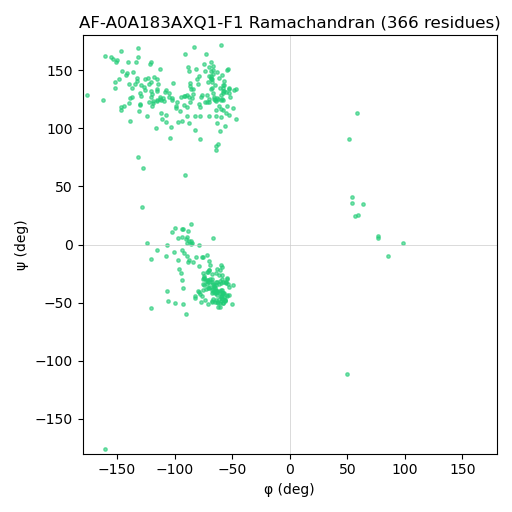741 -37.918 1.00 86.19 85 GLU A CA 1
ATOM 650 C C . GLU A 1 85 ? 2.593 -8.983 -38.722 1.00 86.19 85 GLU A C 1
ATOM 652 O O . GLU A 1 85 ? 3.410 -9.560 -39.450 1.00 86.19 85 GLU A O 1
ATOM 657 N N . SER A 1 86 ? 1.342 -9.415 -38.561 1.00 76.94 86 SER A N 1
ATOM 658 C CA . SER A 1 86 ? 0.794 -10.506 -39.359 1.00 76.94 86 SER A CA 1
ATOM 659 C C . SER A 1 86 ? 0.740 -10.072 -40.820 1.00 76.94 86 SER A C 1
ATOM 661 O O . SER A 1 86 ? 0.101 -9.079 -41.150 1.00 76.94 86 SER A O 1
ATOM 663 N N . MET A 1 87 ? 1.381 -10.832 -41.703 1.00 68.12 87 MET A N 1
ATOM 664 C CA . MET A 1 87 ? 1.088 -10.751 -43.128 1.00 68.12 87 MET A CA 1
ATOM 665 C C . MET A 1 87 ? -0.213 -11.521 -43.352 1.00 68.12 87 MET A C 1
ATOM 667 O O . MET A 1 87 ? -0.182 -12.738 -43.534 1.00 68.12 87 MET A O 1
ATOM 671 N N . GLU A 1 88 ? -1.365 -10.850 -43.287 1.00 52.78 88 GLU A N 1
ATOM 672 C CA . GLU A 1 88 ? -2.552 -11.412 -43.931 1.00 52.78 88 GLU A CA 1
ATOM 673 C C . GLU A 1 88 ? -2.219 -11.569 -45.418 1.00 52.78 88 GLU A C 1
ATOM 675 O O . GLU A 1 88 ? -1.720 -10.644 -46.060 1.00 52.78 88 GLU A O 1
ATOM 680 N N . ALA A 1 89 ? -2.382 -12.783 -45.942 1.00 45.47 89 ALA A N 1
ATOM 681 C CA . ALA A 1 89 ? -2.183 -13.041 -47.355 1.00 45.47 89 ALA A CA 1
ATOM 682 C C . ALA A 1 89 ? -3.226 -12.229 -48.134 1.00 45.47 89 ALA A C 1
ATOM 684 O O . ALA A 1 89 ? -4.401 -12.593 -48.154 1.00 45.47 89 ALA A O 1
ATOM 685 N N . GLU A 1 90 ? -2.791 -11.127 -48.748 1.00 43.53 90 GLU A N 1
ATOM 686 C CA . GLU A 1 90 ? -3.548 -10.431 -49.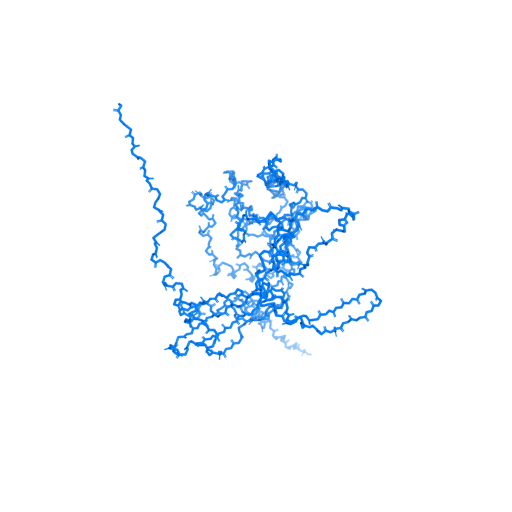789 1.00 43.53 90 GLU A CA 1
ATOM 687 C C . GLU A 1 90 ? -4.069 -11.472 -50.798 1.00 43.53 90 GLU A C 1
ATOM 689 O O . GLU A 1 90 ? -3.303 -12.360 -51.208 1.00 43.53 90 GLU A O 1
ATOM 694 N N . PRO A 1 91 ? -5.352 -11.414 -51.206 1.00 43.91 91 PRO A N 1
ATOM 695 C CA . PRO A 1 91 ? -5.830 -12.243 -52.294 1.00 43.91 91 PRO A CA 1
ATOM 696 C C . PRO A 1 91 ? -4.986 -11.922 -53.524 1.00 43.91 91 PRO A C 1
ATOM 698 O O . PRO A 1 91 ? -4.790 -10.763 -53.884 1.00 43.91 91 PRO A O 1
ATOM 701 N N . THR A 1 92 ? -4.470 -12.960 -54.171 1.00 45.66 92 THR A N 1
ATOM 702 C CA . THR A 1 92 ? -3.792 -12.833 -55.455 1.00 45.66 92 THR A CA 1
ATOM 703 C C . THR A 1 92 ? -4.763 -12.270 -56.489 1.00 45.66 92 THR A C 1
ATOM 705 O O . THR A 1 92 ? -5.534 -13.041 -57.051 1.00 45.66 92 THR A O 1
ATOM 708 N N . ASP A 1 93 ? -4.723 -10.962 -56.750 1.00 42.38 93 ASP A N 1
ATOM 709 C CA . ASP A 1 93 ? -4.952 -10.440 -58.096 1.00 42.38 93 ASP A CA 1
ATOM 710 C C . ASP A 1 93 ? -4.460 -8.994 -58.311 1.00 42.38 93 ASP A C 1
ATOM 712 O O . ASP A 1 93 ? -4.864 -8.055 -57.635 1.00 42.38 93 ASP A O 1
ATOM 716 N N . ALA A 1 94 ? -3.607 -8.889 -59.334 1.00 44.66 94 ALA A N 1
ATOM 717 C CA . ALA A 1 94 ? -3.399 -7.798 -60.290 1.00 44.66 94 ALA A CA 1
ATOM 718 C C . ALA A 1 94 ? -3.018 -6.362 -59.838 1.00 44.66 94 ALA A C 1
ATOM 720 O O . ALA A 1 94 ? -3.827 -5.578 -59.354 1.00 44.66 94 ALA A O 1
ATOM 721 N N . ASP A 1 95 ? -1.783 -6.005 -60.224 1.00 44.19 95 ASP A N 1
ATOM 722 C CA . ASP A 1 95 ? -1.337 -4.726 -60.814 1.00 44.19 95 ASP A CA 1
ATOM 723 C C . ASP A 1 95 ? -1.695 -3.400 -60.115 1.00 44.19 95 ASP A C 1
ATOM 725 O O . ASP A 1 95 ? -2.630 -2.715 -60.514 1.00 44.19 95 ASP A O 1
ATOM 729 N N . TYR A 1 96 ? -0.820 -2.930 -59.211 1.00 39.78 96 TYR A N 1
ATOM 730 C CA . TYR A 1 96 ? -0.575 -1.491 -58.990 1.00 39.78 96 TYR A CA 1
ATOM 731 C C . TYR A 1 96 ? 0.907 -1.213 -58.633 1.00 39.78 96 TYR A C 1
ATOM 733 O O . TYR A 1 96 ? 1.582 -2.074 -58.065 1.00 39.78 96 TYR A O 1
ATOM 741 N N . PRO A 1 97 ? 1.453 -0.031 -58.997 1.00 39.41 97 PRO A N 1
ATOM 742 C CA . PRO A 1 97 ? 2.888 0.231 -59.038 1.00 39.41 97 PRO A CA 1
ATOM 743 C C . PRO A 1 97 ? 3.497 0.508 -57.657 1.00 39.41 97 PRO A C 1
ATOM 745 O O . PRO A 1 97 ? 2.902 1.152 -56.795 1.00 39.41 97 PRO A O 1
ATOM 748 N N . GLU A 1 98 ? 4.736 0.039 -57.497 1.00 36.97 98 GLU A N 1
ATOM 749 C CA . GLU A 1 98 ? 5.557 0.047 -56.284 1.00 36.97 98 GLU A CA 1
ATOM 750 C C . GLU A 1 98 ? 5.590 1.391 -55.526 1.00 36.97 98 GLU A C 1
ATOM 752 O O . GLU A 1 98 ? 6.340 2.309 -55.875 1.00 36.97 98 GLU A O 1
ATOM 757 N N . HIS A 1 99 ? 4.927 1.457 -54.369 1.00 39.53 99 HIS A N 1
ATOM 758 C CA . HIS A 1 99 ? 5.405 2.305 -53.279 1.00 39.53 99 HIS A CA 1
ATOM 759 C C . HIS A 1 99 ? 6.489 1.546 -52.510 1.00 39.53 99 HIS A C 1
ATOM 761 O O . HIS A 1 99 ? 6.214 0.684 -51.680 1.00 39.53 99 HIS A O 1
ATOM 767 N N . LYS A 1 100 ? 7.756 1.855 -52.817 1.00 33.66 100 LYS A N 1
ATOM 768 C CA . LYS A 1 100 ? 8.919 1.323 -52.097 1.00 33.66 100 LYS A CA 1
ATOM 769 C C . LYS A 1 100 ? 8.819 1.693 -50.612 1.00 33.66 100 LYS A C 1
ATOM 771 O O . LYS A 1 100 ? 8.929 2.882 -50.303 1.00 33.66 100 LYS A O 1
ATOM 776 N N . PRO A 1 101 ? 8.696 0.726 -49.684 1.00 38.62 101 PRO A N 1
ATOM 777 C CA . PRO A 1 101 ? 8.838 1.032 -48.274 1.00 38.62 101 PRO A CA 1
ATOM 778 C C . PRO A 1 101 ? 10.285 1.469 -48.052 1.00 38.62 101 PRO A C 1
ATOM 780 O O . PRO A 1 101 ? 11.241 0.804 -48.470 1.00 38.62 101 PRO A O 1
ATOM 783 N N . THR A 1 102 ? 10.456 2.632 -47.435 1.00 37.56 102 THR A N 1
ATOM 784 C CA . THR A 1 102 ? 11.747 3.159 -47.009 1.00 37.56 102 THR A CA 1
ATOM 785 C C . THR A 1 102 ? 12.403 2.125 -46.100 1.00 37.56 102 THR A C 1
ATOM 787 O O . THR A 1 102 ? 12.050 1.987 -44.931 1.00 37.56 102 THR A O 1
ATOM 790 N N . LYS A 1 103 ? 13.364 1.367 -46.646 1.00 38.84 103 LYS A N 1
ATOM 791 C CA . LYS A 1 103 ? 14.215 0.441 -45.893 1.00 38.84 103 LYS A CA 1
ATOM 792 C C . LYS A 1 103 ? 15.035 1.250 -44.890 1.00 38.84 103 LYS A C 1
ATOM 794 O O . LYS A 1 103 ? 16.165 1.645 -45.172 1.00 38.84 103 LYS A O 1
ATOM 799 N N . ARG A 1 104 ? 14.476 1.505 -43.706 1.00 41.97 104 ARG A N 1
ATOM 800 C CA . ARG A 1 104 ? 15.278 1.850 -42.534 1.00 41.97 104 ARG A CA 1
ATOM 801 C C . ARG A 1 104 ? 16.204 0.661 -42.296 1.00 41.97 104 ARG A C 1
ATOM 803 O O . ARG A 1 104 ? 15.746 -0.419 -41.938 1.00 41.97 104 ARG A O 1
ATOM 810 N N . LYS A 1 105 ? 17.503 0.852 -42.546 1.00 42.88 105 LYS A N 1
ATOM 811 C CA . LYS A 1 105 ? 18.568 -0.040 -42.072 1.00 42.88 105 LYS A CA 1
ATOM 812 C C . LYS A 1 105 ? 18.564 0.024 -40.545 1.00 42.88 105 LYS A C 1
ATOM 814 O O . LYS A 1 105 ? 19.314 0.784 -39.947 1.00 42.88 105 LYS A O 1
ATOM 819 N N . ILE A 1 106 ? 17.667 -0.728 -39.926 1.00 51.44 106 ILE A N 1
ATOM 820 C CA . ILE A 1 106 ? 17.792 -1.090 -38.524 1.00 51.44 106 ILE A CA 1
ATOM 821 C C . ILE A 1 106 ? 18.835 -2.202 -38.533 1.00 51.44 106 ILE A C 1
ATOM 823 O O . ILE A 1 106 ? 18.604 -3.268 -39.101 1.00 51.44 106 ILE A O 1
ATOM 827 N N . THR A 1 107 ? 20.023 -1.924 -38.005 1.00 52.34 107 THR A N 1
ATOM 828 C CA . THR A 1 107 ? 21.001 -2.955 -37.649 1.00 52.34 107 THR A CA 1
ATOM 829 C C . THR A 1 107 ? 20.377 -3.787 -36.539 1.00 52.34 107 THR A C 1
ATOM 831 O O . THR A 1 107 ? 20.510 -3.465 -35.364 1.00 52.34 107 THR A O 1
ATOM 834 N N . GLN A 1 108 ? 19.580 -4.778 -36.926 1.00 58.94 108 GLN A N 1
ATOM 835 C CA . GLN A 1 108 ? 18.934 -5.691 -36.000 1.00 58.94 108 GLN A CA 1
ATOM 836 C C . GLN A 1 108 ? 20.022 -6.606 -35.441 1.00 58.94 108 GLN A C 1
ATOM 838 O O . GLN A 1 108 ? 20.756 -7.233 -36.207 1.00 58.94 108 GLN A O 1
ATOM 843 N N . SER A 1 109 ? 20.167 -6.625 -34.121 1.00 68.94 109 SER A N 1
ATOM 844 C CA . SER A 1 109 ? 21.009 -7.600 -33.443 1.00 68.94 109 SER A CA 1
ATOM 845 C C . SER A 1 109 ? 20.536 -9.013 -33.759 1.00 68.94 109 SER A C 1
ATOM 847 O O . SER A 1 109 ? 19.346 -9.271 -33.959 1.00 68.94 109 SER A O 1
ATOM 849 N N . GLU A 1 110 ? 21.491 -9.933 -33.838 1.00 86.19 110 GLU A N 1
ATOM 850 C CA . GLU A 1 110 ? 21.204 -11.340 -34.070 1.00 86.19 110 GLU A CA 1
ATOM 851 C C . GLU A 1 110 ? 20.418 -11.918 -32.885 1.00 86.19 110 GLU A C 1
ATOM 853 O O . GLU A 1 110 ? 20.703 -11.626 -31.720 1.00 86.19 110 GLU A O 1
ATOM 858 N N . TRP A 1 111 ? 19.401 -12.726 -33.190 1.00 90.19 111 TRP A N 1
ATOM 859 C CA . TRP A 1 111 ? 18.625 -13.423 -32.173 1.00 90.19 111 TRP A CA 1
ATOM 860 C C . TRP A 1 111 ? 19.509 -14.436 -31.445 1.00 90.19 111 TRP A C 1
ATOM 862 O O . TRP A 1 111 ? 20.071 -15.334 -32.069 1.00 90.19 111 TRP A O 1
ATOM 872 N N . CYS A 1 112 ? 19.585 -14.323 -30.120 1.00 92.81 112 CYS A N 1
ATOM 873 C CA . CYS A 1 112 ? 20.353 -15.235 -29.282 1.00 92.81 112 CYS A CA 1
ATOM 874 C C . CYS A 1 112 ? 19.479 -15.727 -28.130 1.00 92.81 112 CYS A C 1
ATOM 876 O O . CYS A 1 112 ? 18.981 -14.920 -27.338 1.00 92.81 112 CYS A O 1
ATOM 878 N N . ALA A 1 113 ? 19.266 -17.042 -28.050 1.00 94.31 113 ALA A N 1
ATOM 879 C CA . ALA A 1 113 ? 18.466 -17.646 -26.996 1.00 94.31 113 ALA A CA 1
ATOM 880 C C . ALA A 1 113 ? 18.890 -19.085 -26.680 1.00 94.31 113 ALA A C 1
ATOM 882 O O . ALA A 1 113 ? 19.108 -19.886 -27.589 1.00 94.31 113 ALA A O 1
ATOM 883 N N . ASP A 1 114 ? 18.893 -19.424 -25.392 1.00 95.06 114 ASP A N 1
ATOM 884 C CA . ASP A 1 114 ? 19.145 -20.774 -24.890 1.00 95.06 114 ASP A CA 1
ATOM 885 C C . ASP A 1 114 ? 17.835 -21.474 -24.517 1.00 95.06 114 ASP A C 1
ATOM 887 O O . ASP A 1 114 ? 16.949 -20.885 -23.894 1.00 95.06 114 ASP A O 1
ATOM 891 N N . SER A 1 115 ? 17.697 -22.758 -24.847 1.00 94.88 115 SER A N 1
ATOM 892 C CA . SER A 1 115 ? 16.546 -23.554 -24.407 1.00 94.88 115 SER A CA 1
ATOM 893 C C . SER A 1 115 ? 16.714 -23.998 -22.953 1.00 94.88 115 SER A C 1
ATOM 895 O O . SER A 1 115 ? 17.646 -24.731 -22.637 1.00 94.88 115 SER A O 1
ATOM 897 N N . ILE A 1 116 ? 15.776 -23.618 -22.079 1.00 95.31 116 ILE A N 1
ATOM 898 C CA . ILE A 1 116 ? 15.750 -24.036 -20.668 1.00 95.31 116 ILE A CA 1
ATOM 899 C C . ILE A 1 116 ? 14.896 -25.298 -20.494 1.00 95.31 116 ILE A C 1
ATOM 901 O O . ILE A 1 116 ? 15.333 -26.266 -19.881 1.00 95.31 116 ILE A O 1
ATOM 905 N N . VAL A 1 117 ? 13.659 -25.289 -21.005 1.00 95.69 117 VAL A N 1
ATOM 906 C CA . VAL A 1 117 ? 12.705 -26.404 -20.863 1.00 95.69 117 VAL A CA 1
ATOM 907 C C . VAL A 1 117 ? 11.951 -26.614 -22.167 1.00 95.69 117 VAL A C 1
ATOM 909 O O . VAL A 1 117 ? 11.491 -25.655 -22.785 1.00 95.69 117 VAL A O 1
ATOM 912 N N . SER A 1 118 ? 11.769 -27.878 -22.546 1.00 95.06 118 SER A N 1
ATOM 913 C CA . SER A 1 118 ? 10.946 -28.288 -23.680 1.00 95.06 118 SER A CA 1
ATOM 914 C C . SER A 1 118 ? 10.149 -29.533 -23.311 1.00 95.06 118 SER A C 1
ATOM 916 O O . SER A 1 118 ? 10.715 -30.620 -23.231 1.00 95.06 118 SER A O 1
ATOM 918 N N . ASN A 1 119 ? 8.846 -29.376 -23.082 1.00 92.31 119 ASN A N 1
ATOM 919 C CA . ASN A 1 119 ? 7.950 -30.485 -22.770 1.00 92.31 119 ASN A CA 1
ATOM 920 C C . ASN A 1 119 ? 6.605 -30.311 -23.484 1.00 92.31 119 ASN A C 1
ATOM 922 O O . ASN A 1 119 ? 5.940 -29.299 -23.277 1.00 92.31 119 ASN A O 1
ATOM 926 N N . ASP A 1 120 ? 6.218 -31.287 -24.308 1.00 95.25 120 ASP A N 1
ATOM 927 C CA . ASP A 1 120 ? 4.997 -31.270 -25.130 1.00 95.25 120 ASP A CA 1
ATOM 928 C C . ASP A 1 120 ? 4.839 -29.962 -25.937 1.00 95.25 120 ASP A C 1
ATOM 930 O O . ASP A 1 120 ? 5.677 -29.689 -26.805 1.00 95.25 120 ASP A O 1
ATOM 934 N N . VAL A 1 121 ? 3.852 -29.118 -25.609 1.00 93.50 121 VAL A N 1
ATOM 935 C CA . VAL A 1 121 ? 3.618 -27.794 -26.216 1.00 93.50 121 VAL A CA 1
ATOM 936 C C . VAL A 1 121 ? 4.313 -26.640 -25.479 1.00 93.50 121 VAL A C 1
ATOM 938 O O . VAL A 1 121 ? 4.346 -25.517 -25.976 1.00 93.50 121 VAL A O 1
ATOM 941 N N . TYR A 1 122 ? 4.914 -26.887 -24.312 1.00 91.56 122 TYR A N 1
ATOM 942 C CA . TYR A 1 122 ? 5.576 -25.863 -23.503 1.00 91.56 122 TYR A CA 1
ATOM 943 C C . TYR A 1 122 ? 7.061 -25.744 -23.858 1.00 91.56 122 TYR A C 1
ATOM 945 O O . TYR A 1 122 ? 7.815 -26.726 -23.859 1.00 91.56 122 TYR A O 1
ATOM 953 N N . ARG A 1 123 ? 7.505 -24.519 -24.143 1.00 95.00 123 ARG A N 1
ATOM 954 C CA . ARG A 1 123 ? 8.908 -24.166 -24.391 1.00 95.00 123 ARG A CA 1
ATOM 955 C C . ARG A 1 123 ? 9.270 -22.961 -23.533 1.00 95.00 123 ARG A C 1
ATOM 957 O O . ARG A 1 123 ? 8.554 -21.965 -23.537 1.00 95.00 123 ARG A O 1
ATOM 964 N N . ARG A 1 124 ? 10.384 -23.040 -22.809 1.00 95.25 124 ARG A N 1
ATOM 965 C CA . ARG A 1 124 ? 10.960 -21.915 -22.068 1.00 95.25 124 ARG A CA 1
ATOM 966 C C . ARG A 1 124 ? 12.354 -21.647 -22.605 1.00 95.25 124 ARG A C 1
ATOM 968 O O . ARG A 1 124 ? 13.214 -22.520 -22.514 1.00 95.25 124 ARG A O 1
ATOM 975 N N . LEU A 1 125 ? 12.561 -20.444 -23.123 1.00 96.06 125 LEU A N 1
ATOM 976 C CA . LEU A 1 125 ? 13.839 -19.976 -23.649 1.00 96.06 125 LEU A CA 1
ATOM 977 C C . LEU A 1 125 ? 14.386 -18.850 -22.760 1.00 96.06 125 LEU A C 1
ATOM 979 O O . LEU A 1 125 ? 13.613 -18.116 -22.142 1.00 96.06 125 LEU A O 1
ATOM 983 N N . TYR A 1 126 ? 15.705 -18.713 -22.700 1.00 94.50 126 TYR A N 1
ATOM 984 C CA . TYR A 1 126 ? 16.400 -17.573 -22.114 1.00 94.50 126 TYR A CA 1
ATOM 985 C C . TYR A 1 126 ? 17.006 -16.740 -23.239 1.00 94.50 126 TYR A C 1
ATOM 987 O O . TYR A 1 126 ? 17.971 -17.164 -23.864 1.00 94.50 126 TYR A O 1
ATOM 995 N N . VAL A 1 127 ? 16.406 -15.586 -23.528 1.00 93.19 127 VAL A N 1
ATOM 996 C CA . VAL A 1 127 ? 16.800 -14.711 -24.641 1.00 93.19 127 VAL A CA 1
ATOM 997 C C . VAL A 1 127 ? 17.823 -13.690 -24.149 1.00 93.19 127 VAL A C 1
ATOM 999 O O . VAL A 1 127 ? 17.579 -13.003 -23.159 1.00 93.19 127 VAL A O 1
ATOM 1002 N N . THR A 1 128 ? 18.957 -13.579 -24.838 1.00 90.75 128 THR A N 1
ATOM 1003 C CA . THR A 1 128 ? 20.061 -12.664 -24.497 1.00 90.75 128 THR A CA 1
ATOM 1004 C C . THR A 1 128 ? 20.380 -11.656 -25.601 1.00 90.75 128 THR A C 1
ATOM 1006 O O . THR A 1 128 ? 21.071 -10.677 -25.332 1.00 90.75 128 THR A O 1
ATOM 1009 N N . GLY A 1 129 ? 19.851 -11.845 -26.815 1.00 90.81 129 GLY A N 1
ATOM 1010 C CA . GLY A 1 129 ? 20.059 -10.946 -27.955 1.00 90.81 129 GLY A CA 1
ATOM 1011 C C . GLY A 1 129 ? 18.879 -10.943 -28.929 1.00 90.81 129 GLY A C 1
ATOM 1012 O O . GLY A 1 129 ? 18.099 -11.895 -28.965 1.00 90.81 129 GLY A O 1
ATOM 1013 N N . GLY A 1 130 ? 18.743 -9.861 -29.702 1.00 88.88 130 GLY A N 1
ATOM 1014 C CA . GLY A 1 130 ? 17.677 -9.676 -30.698 1.00 88.88 130 GLY A CA 1
ATOM 1015 C C . GLY A 1 130 ? 16.485 -8.826 -30.234 1.00 88.88 130 GLY A C 1
ATOM 1016 O O . GLY A 1 130 ? 15.551 -8.630 -31.005 1.00 88.88 130 GLY A O 1
ATOM 1017 N N . LEU A 1 131 ? 16.510 -8.302 -29.000 1.00 90.50 131 LEU A N 1
ATOM 1018 C CA . LEU A 1 131 ? 15.440 -7.485 -28.396 1.00 90.50 131 LEU A CA 1
ATOM 1019 C C . LEU A 1 131 ? 15.957 -6.154 -27.813 1.00 90.50 131 LEU A C 1
ATOM 1021 O O . LEU A 1 131 ? 15.440 -5.649 -26.820 1.00 90.50 131 LEU A O 1
ATOM 1025 N N . ASP A 1 132 ? 16.991 -5.563 -28.412 1.00 88.62 132 ASP A N 1
ATOM 1026 C CA . ASP A 1 132 ? 17.699 -4.408 -27.830 1.00 88.62 132 ASP A CA 1
ATOM 1027 C C . ASP A 1 132 ? 16.799 -3.196 -27.556 1.00 88.62 132 ASP A C 1
ATOM 1029 O O . ASP A 1 132 ? 17.008 -2.485 -26.577 1.00 88.62 132 ASP A O 1
ATOM 1033 N N . LEU A 1 133 ? 15.764 -2.990 -28.378 1.00 88.81 133 LEU A N 1
ATOM 1034 C CA . LEU A 1 133 ? 14.832 -1.863 -28.255 1.00 88.81 133 LEU A CA 1
ATOM 1035 C C . LEU A 1 133 ? 13.913 -1.949 -27.026 1.00 88.81 133 LEU A C 1
ATOM 1037 O O . LEU A 1 133 ? 13.281 -0.955 -26.681 1.00 88.81 133 LEU A O 1
ATOM 1041 N N . VAL A 1 134 ? 13.832 -3.114 -26.376 1.00 87.88 134 VAL A N 1
ATOM 1042 C CA . VAL A 1 134 ? 13.035 -3.349 -25.157 1.00 87.88 134 VAL A CA 1
ATOM 1043 C C . VAL A 1 134 ? 13.872 -3.882 -23.993 1.00 87.88 134 VAL A C 1
ATOM 1045 O O . VAL A 1 134 ? 13.349 -4.111 -22.909 1.00 87.88 134 VAL A O 1
ATOM 1048 N N . ASN A 1 135 ? 15.185 -4.040 -24.179 1.00 88.19 135 ASN A N 1
ATOM 1049 C CA . ASN A 1 135 ? 16.116 -4.499 -23.144 1.00 88.19 135 ASN A CA 1
ATOM 1050 C C . ASN A 1 135 ? 16.646 -3.363 -22.247 1.00 88.19 135 ASN A C 1
ATOM 1052 O O . ASN A 1 135 ? 17.649 -3.553 -21.548 1.00 88.19 135 ASN A O 1
ATOM 1056 N N . GLY A 1 136 ? 15.963 -2.212 -22.261 1.00 88.44 136 GLY A N 1
ATOM 1057 C CA . GLY A 1 136 ? 16.288 -1.022 -21.481 1.00 88.44 136 GLY A CA 1
ATOM 1058 C C . GLY A 1 136 ? 16.437 -1.296 -19.983 1.00 88.44 136 GLY A C 1
ATOM 1059 O O . GLY A 1 136 ? 15.858 -2.234 -19.421 1.00 88.44 136 GLY A O 1
ATOM 1060 N N . VAL A 1 137 ? 17.278 -0.485 -19.350 1.00 91.31 137 VAL A N 1
ATOM 1061 C CA . VAL A 1 137 ? 17.490 -0.478 -17.904 1.00 91.31 137 VAL A CA 1
ATOM 1062 C C . VAL A 1 137 ? 17.377 0.966 -17.449 1.00 91.31 137 VAL A C 1
ATOM 1064 O O . VAL A 1 137 ? 18.145 1.814 -17.900 1.00 91.31 137 VAL A O 1
ATOM 1067 N N . ASP A 1 138 ? 16.441 1.225 -16.549 1.00 89.31 138 ASP A N 1
ATOM 1068 C CA . ASP A 1 138 ? 16.301 2.516 -15.899 1.00 89.31 138 ASP A CA 1
ATOM 1069 C C . ASP A 1 138 ? 17.380 2.646 -14.822 1.00 89.31 138 ASP A C 1
ATOM 1071 O O . ASP A 1 138 ? 17.537 1.769 -13.965 1.00 89.31 138 ASP A O 1
ATOM 1075 N N . MET A 1 139 ? 18.150 3.734 -14.882 1.00 92.81 139 MET A N 1
ATOM 1076 C CA . MET A 1 139 ? 19.231 4.024 -13.944 1.00 92.81 139 MET A CA 1
ATOM 1077 C C . MET A 1 139 ? 18.913 5.285 -13.144 1.00 92.81 139 MET A C 1
ATOM 1079 O O . MET A 1 139 ? 18.702 6.352 -13.707 1.00 92.81 139 MET A O 1
ATOM 1083 N N . THR A 1 140 ? 18.910 5.170 -11.817 1.00 93.12 140 THR A N 1
ATOM 1084 C CA . THR A 1 140 ? 18.821 6.313 -10.896 1.00 93.12 140 THR A CA 1
ATOM 1085 C C . THR A 1 140 ? 20.107 6.416 -10.089 1.00 93.12 140 THR A C 1
ATOM 1087 O O . THR A 1 140 ? 20.572 5.414 -9.541 1.00 93.12 140 THR A O 1
ATOM 1090 N N . VAL A 1 141 ? 20.665 7.623 -9.981 1.00 94.00 141 VAL A N 1
ATOM 1091 C CA . VAL A 1 141 ? 21.893 7.884 -9.221 1.00 94.00 141 VAL A CA 1
ATOM 1092 C C . VAL A 1 141 ? 21.622 8.886 -8.107 1.00 94.00 141 VAL A C 1
ATOM 1094 O O . VAL A 1 141 ? 21.055 9.947 -8.335 1.00 94.00 141 VAL A O 1
ATOM 1097 N N . ILE A 1 142 ? 22.046 8.545 -6.892 1.00 93.75 142 ILE A N 1
ATOM 1098 C CA . ILE A 1 142 ? 22.076 9.449 -5.740 1.00 93.75 142 ILE A CA 1
ATOM 1099 C C . ILE A 1 142 ? 23.543 9.794 -5.496 1.00 93.75 142 ILE A C 1
ATOM 1101 O O . ILE A 1 142 ? 24.321 8.916 -5.116 1.00 93.75 142 ILE A O 1
ATOM 1105 N N . PHE A 1 143 ? 23.925 11.049 -5.732 1.00 93.12 143 PHE A N 1
ATOM 1106 C CA . PHE A 1 143 ? 25.303 11.513 -5.592 1.00 93.12 143 PHE A CA 1
ATOM 1107 C C . PHE A 1 143 ? 25.372 13.011 -5.229 1.00 93.12 143 PHE A C 1
ATOM 1109 O O . PHE A 1 143 ? 24.699 13.809 -5.877 1.00 93.12 143 PHE A O 1
ATOM 1116 N N . PRO A 1 144 ? 26.217 13.417 -4.258 1.00 93.94 144 PRO A N 1
ATOM 1117 C CA . PRO A 1 144 ? 26.909 12.558 -3.296 1.00 93.94 144 PRO A CA 1
ATOM 1118 C C . PRO A 1 144 ? 25.919 11.923 -2.307 1.00 93.94 144 PRO A C 1
ATOM 1120 O O . PRO A 1 144 ? 25.039 12.588 -1.766 1.00 93.94 144 PRO A O 1
ATOM 1123 N N . ALA A 1 145 ? 26.058 10.622 -2.069 1.00 93.62 145 ALA A N 1
ATOM 1124 C CA . ALA A 1 145 ? 25.215 9.886 -1.140 1.00 93.62 145 ALA A CA 1
ATOM 1125 C C . ALA A 1 145 ? 25.770 9.961 0.287 1.00 93.62 145 ALA A C 1
ATOM 1127 O O . ALA A 1 145 ? 26.885 9.534 0.565 1.00 93.62 145 ALA A O 1
ATOM 1128 N N . GLU A 1 146 ? 24.954 10.456 1.211 1.00 93.19 146 GLU A N 1
ATOM 1129 C CA . GLU A 1 146 ? 25.218 10.407 2.654 1.00 93.19 146 GLU A CA 1
ATOM 1130 C C . GLU A 1 146 ? 24.635 9.159 3.339 1.00 93.19 146 GLU A C 1
ATOM 1132 O O . GLU A 1 146 ? 23.716 8.521 2.824 1.00 93.19 146 GLU A O 1
ATOM 1137 N N . GLU A 1 147 ? 25.095 8.868 4.563 1.00 88.75 147 GLU A N 1
ATOM 1138 C CA . GLU A 1 147 ? 24.708 7.706 5.386 1.00 88.75 147 GLU A CA 1
ATOM 1139 C C . GLU A 1 147 ? 23.186 7.498 5.511 1.00 88.75 147 GLU A C 1
ATOM 1141 O O . GLU A 1 147 ? 22.699 6.365 5.530 1.00 88.75 147 GLU A O 1
ATOM 1146 N N . HIS A 1 148 ? 22.404 8.579 5.555 1.00 82.25 148 HIS A N 1
ATOM 1147 C CA . HIS A 1 148 ? 20.949 8.488 5.652 1.00 82.25 148 HIS A CA 1
ATOM 1148 C C . HIS A 1 148 ? 20.296 7.901 4.384 1.00 82.25 148 HIS A C 1
ATOM 1150 O O . HIS A 1 148 ? 19.291 7.198 4.500 1.00 82.25 148 HIS A O 1
ATOM 1156 N N . HIS A 1 149 ? 20.888 8.093 3.198 1.00 89.38 149 HIS A N 1
ATOM 1157 C CA . HIS A 1 149 ? 20.413 7.485 1.950 1.00 89.38 149 HIS A CA 1
ATOM 1158 C C . HIS A 1 149 ? 20.627 5.966 1.940 1.00 89.38 149 HIS A C 1
ATOM 1160 O O . HIS A 1 149 ? 19.777 5.217 1.454 1.00 89.38 149 HIS A O 1
ATOM 1166 N N . PHE A 1 150 ? 21.734 5.488 2.521 1.00 88.62 150 PHE A N 1
ATOM 1167 C CA . PHE A 1 150 ? 22.073 4.061 2.555 1.00 88.62 150 PHE A CA 1
ATOM 1168 C C . PHE A 1 150 ? 21.117 3.241 3.418 1.00 88.62 150 PHE A C 1
ATOM 1170 O O . PHE A 1 150 ? 20.845 2.082 3.094 1.00 88.62 150 PHE A O 1
ATOM 1177 N N . LYS A 1 151 ? 20.568 3.828 4.490 1.00 82.88 151 LYS A N 1
ATOM 1178 C CA . LYS A 1 151 ? 19.676 3.128 5.432 1.00 82.88 151 LYS A CA 1
ATOM 1179 C C . LYS A 1 151 ? 18.500 2.434 4.741 1.00 82.88 151 LYS A C 1
ATOM 1181 O O . LYS A 1 151 ? 18.140 1.332 5.141 1.00 82.88 151 LYS A O 1
ATOM 1186 N N . ARG A 1 152 ? 17.941 3.037 3.684 1.00 78.19 152 ARG A N 1
ATOM 1187 C CA . ARG A 1 152 ? 16.806 2.479 2.926 1.00 78.19 152 ARG A CA 1
ATOM 1188 C C . ARG A 1 152 ? 17.167 1.228 2.120 1.00 78.19 152 ARG A C 1
ATOM 1190 O O . ARG A 1 152 ? 16.294 0.398 1.881 1.00 78.19 152 ARG A O 1
ATOM 1197 N N . TYR A 1 153 ? 18.416 1.111 1.676 1.00 83.75 153 TYR A N 1
ATOM 1198 C CA . TYR A 1 153 ? 18.837 0.087 0.718 1.00 83.75 153 TYR A CA 1
ATOM 1199 C C . TYR A 1 153 ? 19.681 -1.023 1.329 1.00 83.75 153 TYR A C 1
ATOM 1201 O O . TYR A 1 153 ? 19.915 -2.022 0.658 1.00 83.75 153 TYR A O 1
ATOM 1209 N N . ARG A 1 154 ? 20.128 -0.888 2.581 1.00 81.19 154 ARG A N 1
ATOM 1210 C CA . ARG A 1 154 ? 20.803 -1.983 3.281 1.00 81.19 154 ARG A CA 1
ATOM 1211 C C . ARG A 1 154 ? 19.851 -3.167 3.420 1.00 81.19 154 ARG A C 1
ATOM 1213 O O . ARG A 1 154 ? 18.805 -3.048 4.059 1.00 81.19 154 ARG A O 1
ATOM 1220 N N . GLN A 1 155 ? 20.234 -4.303 2.835 1.00 69.00 155 GLN A N 1
ATOM 1221 C CA . GLN A 1 155 ? 19.552 -5.574 3.048 1.00 69.00 155 GLN A CA 1
ATOM 1222 C C . GLN A 1 155 ? 19.343 -5.828 4.539 1.00 69.00 155 GLN A C 1
ATOM 1224 O O . GLN A 1 155 ? 20.254 -5.698 5.356 1.00 69.00 155 GLN A O 1
ATOM 1229 N N . SER A 1 156 ? 18.123 -6.214 4.878 1.00 76.19 156 SER A N 1
ATOM 1230 C CA . SER A 1 156 ? 17.757 -6.624 6.220 1.00 76.19 156 SER A CA 1
ATOM 1231 C C . SER A 1 156 ? 16.886 -7.861 6.128 1.00 76.19 156 SER A C 1
ATOM 1233 O O . SER A 1 156 ? 15.982 -7.923 5.288 1.00 76.19 156 SER A O 1
ATOM 1235 N N . GLY A 1 157 ? 17.166 -8.856 6.970 1.00 82.00 157 GLY A N 1
ATOM 1236 C CA . GLY A 1 157 ? 16.309 -10.024 7.076 1.00 82.00 157 GLY A CA 1
ATOM 1237 C C . GLY A 1 157 ? 14.896 -9.596 7.460 1.00 82.00 157 GLY A C 1
ATOM 1238 O O . GLY A 1 157 ? 14.704 -8.770 8.349 1.00 82.00 157 GLY A O 1
ATOM 1239 N N . CYS A 1 158 ? 13.893 -10.153 6.785 1.00 85.62 158 CYS A N 1
ATOM 1240 C CA . CYS A 1 158 ? 12.501 -9.999 7.188 1.00 85.62 158 CYS A CA 1
ATOM 1241 C C . CYS A 1 158 ? 12.105 -11.201 8.049 1.00 85.62 158 CYS A C 1
ATOM 1243 O O . CYS A 1 158 ? 12.299 -12.353 7.652 1.00 85.62 158 CYS A O 1
ATOM 1245 N N . ARG A 1 159 ? 11.565 -10.942 9.239 1.00 88.31 159 ARG A N 1
ATOM 1246 C CA . ARG A 1 159 ? 11.136 -11.956 10.204 1.00 88.31 159 ARG A CA 1
ATOM 1247 C C . ARG A 1 159 ? 9.631 -11.885 10.406 1.00 88.31 159 ARG A C 1
ATOM 1249 O O . ARG A 1 159 ? 9.047 -10.804 10.448 1.00 88.31 159 ARG A O 1
ATOM 1256 N N . ILE A 1 160 ? 9.024 -13.057 10.560 1.00 91.31 160 ILE A N 1
ATOM 1257 C CA . ILE A 1 160 ? 7.624 -13.194 10.956 1.00 91.31 160 ILE A CA 1
ATOM 1258 C C . ILE A 1 160 ? 7.554 -13.144 12.479 1.00 91.31 160 ILE A C 1
ATOM 1260 O O . ILE A 1 160 ? 8.322 -13.819 13.167 1.00 91.31 160 ILE A O 1
ATOM 1264 N N . PHE A 1 161 ? 6.614 -12.368 13.001 1.00 91.75 161 PHE A N 1
ATOM 1265 C CA . PHE A 1 161 ? 6.377 -12.233 14.427 1.00 91.75 161 PHE A CA 1
ATOM 1266 C C . PHE A 1 161 ? 4.890 -12.352 14.750 1.00 91.75 161 PHE A C 1
ATOM 1268 O O . PHE A 1 161 ? 4.039 -11.899 13.989 1.00 91.75 161 PHE A O 1
ATOM 1275 N N . GLN A 1 162 ? 4.591 -12.976 15.887 1.00 94.25 162 GLN A N 1
ATOM 1276 C CA . GLN A 1 162 ? 3.238 -13.157 16.401 1.00 94.25 162 GLN A CA 1
ATOM 1277 C C . GLN A 1 162 ? 3.010 -12.161 17.537 1.00 94.25 162 GLN A C 1
ATOM 1279 O O . GLN A 1 162 ? 3.492 -12.348 18.653 1.00 94.25 162 GLN A O 1
ATOM 1284 N N . GLU A 1 163 ? 2.314 -11.076 17.229 1.00 95.12 163 GLU A N 1
ATOM 1285 C CA . GLU A 1 163 ? 2.022 -9.997 18.160 1.00 95.12 163 GLU A CA 1
ATOM 1286 C C . GLU A 1 163 ? 0.716 -10.277 18.908 1.00 95.12 163 GLU A C 1
ATOM 1288 O O . GLU A 1 163 ? -0.371 -10.242 18.329 1.00 95.12 163 GLU A O 1
ATOM 1293 N N . SER A 1 164 ? 0.810 -10.555 20.208 1.00 95.88 164 SER A N 1
ATOM 1294 C CA . SER A 1 164 ? -0.359 -10.652 21.086 1.00 95.88 164 SER A CA 1
ATOM 1295 C C . SER A 1 164 ? -0.818 -9.275 21.577 1.00 95.88 164 SER A C 1
ATOM 1297 O O . SER A 1 164 ? -0.106 -8.277 21.430 1.00 95.88 164 SER A O 1
ATOM 1299 N N . ARG A 1 165 ? -1.998 -9.225 22.209 1.00 95.62 165 ARG A N 1
ATOM 1300 C CA . ARG A 1 165 ? -2.502 -8.030 22.903 1.00 95.62 165 ARG A CA 1
ATOM 1301 C C . ARG A 1 165 ? -1.484 -7.491 23.911 1.00 95.62 165 ARG A C 1
ATOM 1303 O O . ARG A 1 165 ? -1.238 -6.288 23.965 1.00 95.62 165 ARG A O 1
ATOM 1310 N N . GLU A 1 166 ? -0.866 -8.385 24.680 1.00 94.56 166 GLU A N 1
ATOM 1311 C CA . GLU A 1 166 ? 0.109 -8.044 25.717 1.00 94.56 166 GLU A CA 1
ATOM 1312 C C . GLU A 1 166 ? 1.328 -7.386 25.086 1.00 94.56 166 GLU A C 1
ATOM 1314 O O . GLU A 1 166 ? 1.694 -6.296 25.509 1.00 94.56 166 GLU A O 1
ATOM 1319 N N . VAL A 1 167 ? 1.901 -7.992 24.039 1.00 93.19 167 VAL A N 1
ATOM 1320 C CA . VAL A 1 167 ? 3.050 -7.430 23.311 1.00 93.19 167 VAL A CA 1
ATOM 1321 C C . VAL A 1 167 ? 2.719 -6.056 22.735 1.00 93.19 167 VAL A C 1
ATOM 1323 O O . VAL A 1 167 ? 3.515 -5.126 22.866 1.00 93.19 167 VAL A O 1
ATOM 1326 N N . TYR A 1 168 ? 1.542 -5.911 22.125 1.00 94.50 168 TYR A N 1
ATOM 1327 C CA . TYR A 1 168 ? 1.110 -4.625 21.594 1.00 94.50 168 TYR A CA 1
ATOM 1328 C C . TYR A 1 168 ? 1.068 -3.556 22.696 1.00 94.50 168 TYR A C 1
ATOM 1330 O O . TYR A 1 168 ? 1.671 -2.494 22.557 1.00 94.50 168 TYR A O 1
ATOM 1338 N N . SER A 1 169 ? 0.422 -3.864 23.824 1.00 93.94 169 SER A N 1
ATOM 1339 C CA . SER A 1 169 ? 0.245 -2.921 24.933 1.00 93.94 169 SER A CA 1
ATOM 1340 C C . SER A 1 169 ? 1.529 -2.598 25.707 1.00 93.94 169 SER A C 1
ATOM 1342 O O . SER A 1 169 ? 1.710 -1.455 26.116 1.00 93.94 169 SER A O 1
ATOM 1344 N N . SER A 1 170 ? 2.417 -3.575 25.913 1.00 92.56 170 SER A N 1
ATOM 1345 C CA . SER A 1 170 ? 3.585 -3.435 26.790 1.00 92.56 170 SER A CA 1
ATOM 1346 C C . SER A 1 170 ? 4.868 -3.061 26.057 1.00 92.56 170 SER A C 1
ATOM 1348 O O . SER A 1 170 ? 5.781 -2.538 26.690 1.00 92.56 170 SER A O 1
ATOM 1350 N N . LEU A 1 171 ? 4.947 -3.303 24.743 1.00 91.50 171 LEU A N 1
ATOM 1351 C CA . LEU A 1 171 ? 6.144 -3.033 23.942 1.00 91.50 171 LEU A CA 1
ATOM 1352 C C . LEU A 1 171 ? 5.871 -2.044 22.812 1.00 91.50 171 LEU A C 1
ATOM 1354 O O . LEU A 1 171 ? 6.540 -1.017 22.720 1.00 91.50 171 LEU A O 1
ATOM 1358 N N . ILE A 1 172 ? 4.880 -2.323 21.963 1.00 90.62 172 ILE A N 1
ATOM 1359 C CA . ILE A 1 172 ? 4.675 -1.545 20.733 1.00 90.62 172 ILE A CA 1
ATOM 1360 C C . ILE A 1 172 ? 4.102 -0.166 21.038 1.00 90.62 172 ILE A C 1
ATOM 1362 O O . ILE A 1 172 ? 4.639 0.825 20.555 1.00 90.62 172 ILE A O 1
ATOM 1366 N N . VAL A 1 173 ? 3.061 -0.069 21.867 1.00 91.69 173 VAL A N 1
ATOM 1367 C CA . VAL A 1 173 ? 2.492 1.229 22.258 1.00 91.69 173 VAL A CA 1
ATOM 1368 C C . VAL A 1 173 ? 3.550 2.124 22.927 1.00 91.69 173 VAL A C 1
ATOM 1370 O O . VAL A 1 173 ? 3.729 3.246 22.450 1.00 91.69 173 VAL A O 1
ATOM 1373 N N . PRO A 1 174 ? 4.320 1.663 23.937 1.00 92.00 174 PRO A N 1
ATOM 1374 C CA . PRO A 1 174 ? 5.413 2.457 24.500 1.00 92.00 174 PRO A CA 1
ATOM 1375 C C . PRO A 1 174 ? 6.473 2.868 23.474 1.00 92.00 174 PRO A C 1
ATOM 1377 O O . PRO A 1 174 ? 6.902 4.019 23.480 1.00 92.00 174 PRO A O 1
ATOM 1380 N N . PHE A 1 175 ? 6.864 1.969 22.565 1.00 90.06 175 PHE A N 1
ATOM 1381 C CA . PHE A 1 175 ? 7.820 2.279 21.499 1.00 90.06 175 PHE A CA 1
ATOM 1382 C C . PHE A 1 175 ? 7.324 3.415 20.587 1.00 90.06 175 PHE A C 1
ATOM 1384 O O . PHE A 1 175 ? 8.083 4.342 20.295 1.00 90.06 175 PHE A O 1
ATOM 1391 N N . LEU A 1 176 ? 6.049 3.375 20.183 1.00 89.44 176 LEU A N 1
ATOM 1392 C CA . LEU A 1 176 ? 5.424 4.411 19.352 1.00 89.44 176 LEU A CA 1
ATOM 1393 C C . LEU A 1 176 ? 5.315 5.751 20.083 1.00 89.44 176 LEU A C 1
ATOM 1395 O O . LEU A 1 176 ? 5.465 6.797 19.464 1.00 89.44 176 LEU A O 1
ATOM 1399 N N . MET A 1 177 ? 5.076 5.730 21.397 1.00 88.50 177 MET A N 1
ATOM 1400 C CA . MET A 1 177 ? 5.028 6.947 22.211 1.00 88.50 177 MET A CA 1
ATOM 1401 C C . MET A 1 177 ? 6.411 7.577 22.412 1.00 88.50 177 MET A C 1
ATOM 1403 O O . MET A 1 177 ? 6.512 8.797 22.492 1.00 88.50 177 MET A O 1
ATOM 1407 N N . GLN A 1 178 ? 7.469 6.766 22.497 1.00 88.12 178 GLN A N 1
ATOM 1408 C CA . GLN A 1 178 ? 8.849 7.256 22.608 1.00 88.12 178 GLN A CA 1
ATOM 1409 C C . GLN A 1 178 ? 9.384 7.809 21.282 1.00 88.12 178 GLN A C 1
ATOM 1411 O O . GLN A 1 178 ? 10.226 8.702 21.289 1.00 88.12 178 GLN A O 1
ATOM 1416 N N . ASN A 1 179 ? 8.891 7.290 20.155 1.00 80.31 179 ASN A N 1
ATOM 1417 C CA . ASN A 1 179 ? 9.302 7.681 18.808 1.00 80.31 179 ASN A CA 1
ATOM 1418 C C . ASN A 1 179 ? 8.070 8.055 17.964 1.00 80.31 179 ASN A C 1
ATOM 1420 O O . ASN A 1 179 ? 7.745 7.333 17.015 1.00 80.31 179 ASN A O 1
ATOM 1424 N N . PRO A 1 180 ? 7.350 9.139 18.311 1.00 81.75 180 PRO A N 1
ATOM 1425 C CA . PRO A 1 180 ? 6.146 9.519 17.590 1.00 81.75 180 PRO A CA 1
ATOM 1426 C C . PRO A 1 180 ? 6.504 9.870 16.136 1.00 81.75 180 PRO A C 1
ATOM 1428 O O . PRO A 1 180 ? 7.395 10.695 15.913 1.00 81.75 180 PRO A O 1
ATOM 1431 N N . PRO A 1 181 ? 5.854 9.246 15.137 1.00 78.81 181 PRO A N 1
ATOM 1432 C CA . PRO A 1 181 ? 6.088 9.594 13.744 1.00 78.81 181 PRO A CA 1
ATOM 1433 C C . PRO A 1 181 ? 5.590 11.016 13.466 1.00 78.81 181 PRO A C 1
ATOM 1435 O O . PRO A 1 181 ? 4.583 11.446 14.026 1.00 78.81 181 PRO A O 1
ATOM 1438 N N . ASP A 1 182 ? 6.271 11.730 12.571 1.00 87.00 182 ASP A N 1
ATOM 1439 C CA . ASP A 1 182 ? 5.785 13.019 12.083 1.00 87.00 182 ASP A CA 1
ATOM 1440 C C . ASP A 1 182 ? 4.559 12.802 11.180 1.00 87.00 182 ASP A C 1
ATOM 1442 O O . ASP A 1 182 ? 4.656 12.247 10.081 1.00 87.00 182 ASP A O 1
ATOM 1446 N N . LEU A 1 183 ? 3.395 13.218 11.678 1.00 91.50 183 LEU A N 1
ATOM 1447 C CA . LEU A 1 183 ? 2.111 13.161 10.979 1.00 91.50 183 LEU A CA 1
ATOM 1448 C C . LEU A 1 183 ? 1.698 14.525 10.409 1.00 91.50 183 LEU A C 1
ATOM 1450 O O . LEU A 1 183 ? 0.585 14.657 9.909 1.00 91.50 183 LEU A O 1
ATOM 1454 N N . SER A 1 184 ? 2.588 15.524 10.405 1.00 91.00 184 SER A N 1
ATOM 1455 C CA . SER A 1 184 ? 2.282 16.869 9.900 1.00 91.00 184 SER A CA 1
ATOM 1456 C C . SER A 1 184 ? 1.764 16.868 8.460 1.00 91.00 184 SER A C 1
ATOM 1458 O O . SER A 1 184 ? 0.908 17.674 8.101 1.00 91.00 184 SER A O 1
ATOM 1460 N N . TRP A 1 185 ? 2.236 15.943 7.622 1.00 90.38 185 TRP A N 1
ATOM 1461 C CA . TRP A 1 185 ? 1.738 15.780 6.257 1.00 90.38 185 TRP A CA 1
ATOM 1462 C C . TRP A 1 185 ? 0.270 15.317 6.220 1.00 90.38 185 TRP A C 1
ATOM 1464 O O . TRP A 1 185 ? -0.486 15.807 5.384 1.00 90.38 185 TRP A O 1
ATOM 1474 N N . VAL A 1 186 ? -0.151 14.447 7.150 1.00 91.75 186 VAL A N 1
ATOM 1475 C CA . VAL A 1 186 ? -1.551 14.017 7.308 1.00 91.75 186 VAL A CA 1
ATOM 1476 C C . VAL A 1 186 ? -2.402 15.212 7.714 1.00 91.75 186 VAL A C 1
ATOM 1478 O O . VAL A 1 186 ? -3.398 15.513 7.057 1.00 91.75 186 VAL A O 1
ATOM 1481 N N . ASP A 1 187 ? -1.960 15.951 8.733 1.00 90.56 187 ASP A N 1
ATOM 1482 C CA . ASP A 1 187 ? -2.649 17.151 9.211 1.00 90.56 187 ASP A CA 1
ATOM 1483 C C . ASP A 1 187 ? -2.786 18.200 8.101 1.00 90.56 187 ASP A C 1
ATOM 1485 O O . ASP A 1 187 ? -3.820 18.858 7.967 1.00 90.56 187 ASP A O 1
ATOM 1489 N N . ASN A 1 188 ? -1.759 18.355 7.263 1.00 92.25 188 ASN A N 1
ATOM 1490 C CA . ASN A 1 188 ? -1.783 19.275 6.131 1.00 92.25 188 ASN A CA 1
ATOM 1491 C C . ASN A 1 188 ? -2.786 18.853 5.049 1.00 92.25 188 ASN A C 1
ATOM 1493 O O . ASN A 1 188 ? -3.390 19.732 4.437 1.00 92.25 188 ASN A O 1
ATOM 1497 N N . ILE A 1 189 ? -2.995 17.554 4.818 1.00 91.31 189 ILE A N 1
ATOM 1498 C CA . ILE A 1 189 ? -4.034 17.066 3.897 1.00 91.31 189 ILE A CA 1
ATOM 1499 C C . ILE A 1 189 ? -5.422 17.298 4.506 1.00 91.31 189 ILE A C 1
ATOM 1501 O O . ILE A 1 189 ? -6.262 17.939 3.876 1.00 91.31 189 ILE A O 1
ATOM 1505 N N . LEU A 1 190 ? -5.646 16.862 5.751 1.00 91.25 190 LEU A N 1
ATOM 1506 C CA . LEU A 1 190 ? -6.948 16.961 6.432 1.00 91.25 190 LEU A CA 1
ATOM 1507 C C . LEU A 1 190 ? -7.394 18.415 6.665 1.00 91.25 190 LEU A C 1
ATOM 1509 O O . LEU A 1 190 ? -8.584 18.720 6.631 1.00 91.25 190 LEU A O 1
ATOM 1513 N N . SER A 1 191 ? -6.448 19.334 6.883 1.00 89.50 191 SER A N 1
ATOM 1514 C CA . SER A 1 191 ? -6.723 20.775 7.013 1.00 89.50 191 SER A CA 1
ATOM 1515 C C . SER A 1 191 ? -6.771 21.523 5.677 1.00 89.50 191 SER A C 1
ATOM 1517 O O . SER A 1 191 ? -6.953 22.743 5.662 1.00 89.50 191 SER A O 1
ATOM 1519 N N . GLY A 1 192 ? -6.572 20.828 4.552 1.00 87.00 192 GLY A N 1
ATOM 1520 C CA . GLY A 1 192 ? -6.560 21.435 3.226 1.00 87.00 192 GLY A CA 1
ATOM 1521 C C . GLY A 1 192 ? -5.423 22.442 3.035 1.00 87.00 192 GLY A C 1
ATOM 1522 O O . GLY A 1 192 ? -5.605 23.459 2.372 1.00 87.00 192 GLY A O 1
ATOM 1523 N N . LYS A 1 193 ? -4.250 22.215 3.627 1.00 84.19 193 LYS A N 1
ATOM 1524 C CA . LYS A 1 193 ? -3.036 23.025 3.420 1.00 84.19 193 LYS A CA 1
ATOM 1525 C C . LYS A 1 193 ? -2.117 22.455 2.337 1.00 84.19 193 LYS A C 1
ATOM 1527 O O . LYS A 1 193 ? -1.372 23.223 1.736 1.00 84.19 193 LYS A O 1
ATOM 1532 N N . ALA A 1 194 ? -2.184 21.152 2.067 1.00 82.69 194 ALA A N 1
ATOM 1533 C CA . ALA A 1 194 ? -1.366 20.465 1.067 1.00 82.69 194 ALA A CA 1
ATOM 1534 C C . ALA A 1 194 ? -2.207 19.557 0.155 1.00 82.69 194 ALA A C 1
ATOM 1536 O O . ALA A 1 194 ? -3.333 19.202 0.490 1.00 82.69 194 ALA A O 1
ATOM 1537 N N . GLU A 1 195 ? -1.640 19.198 -1.001 1.00 83.19 195 GLU A N 1
ATOM 1538 C CA . GLU A 1 195 ? -2.160 18.184 -1.940 1.00 83.19 195 GLU A CA 1
ATOM 1539 C C . GLU A 1 195 ? -3.595 18.405 -2.452 1.00 83.19 195 GLU A C 1
ATOM 1541 O O . GLU A 1 195 ? -4.264 17.459 -2.862 1.00 83.19 195 GLU A O 1
ATOM 1546 N N . LYS A 1 196 ? -4.080 19.655 -2.459 1.00 84.62 196 LYS A N 1
ATOM 1547 C CA . LYS A 1 196 ? -5.460 19.999 -2.855 1.00 84.62 196 LYS A CA 1
ATOM 1548 C C . LYS A 1 196 ? -5.854 19.474 -4.235 1.00 84.62 196 LYS A C 1
ATOM 1550 O O . LYS A 1 196 ? -7.010 19.150 -4.456 1.00 84.62 196 LYS A O 1
ATOM 1555 N N . ASP A 1 197 ? -4.900 19.421 -5.153 1.00 87.69 197 ASP A N 1
ATOM 1556 C CA . ASP A 1 197 ? -5.047 18.919 -6.518 1.00 87.69 197 ASP A CA 1
ATOM 1557 C C . ASP A 1 197 ? -5.220 17.392 -6.588 1.00 87.69 197 ASP A C 1
ATOM 1559 O O . ASP A 1 197 ? -5.801 16.877 -7.543 1.00 87.69 197 ASP A O 1
ATOM 1563 N N . ARG A 1 198 ? -4.747 16.670 -5.567 1.00 90.94 198 ARG A N 1
ATOM 1564 C CA . ARG A 1 198 ? -4.830 15.208 -5.444 1.00 90.94 198 ARG A CA 1
ATOM 1565 C C . ARG A 1 198 ? -6.000 14.733 -4.588 1.00 90.94 198 ARG A C 1
ATOM 1567 O O . ARG A 1 198 ? -6.326 13.544 -4.616 1.00 90.94 198 ARG A O 1
ATOM 1574 N N . VAL A 1 199 ? -6.636 15.632 -3.838 1.00 95.50 199 VAL A N 1
ATOM 1575 C CA . VAL A 1 199 ? -7.843 15.335 -3.061 1.00 95.50 199 VAL A CA 1
ATOM 1576 C C . VAL A 1 199 ? -9.033 15.197 -4.009 1.00 95.50 199 VAL A C 1
ATOM 1578 O O . VAL A 1 199 ? -9.357 16.111 -4.764 1.00 95.50 199 VAL A O 1
ATOM 1581 N N . LEU A 1 200 ? -9.693 14.040 -3.968 1.00 95.38 200 LEU A N 1
ATOM 1582 C CA . LEU A 1 200 ? -10.943 13.800 -4.684 1.00 95.38 200 LEU A CA 1
ATOM 1583 C C . LEU A 1 200 ? -12.133 14.350 -3.894 1.00 95.38 200 LEU A C 1
ATOM 1585 O O . LEU A 1 200 ? -12.985 15.036 -4.451 1.00 95.38 200 LEU A O 1
ATOM 1589 N N . SER A 1 201 ? -12.170 14.080 -2.593 1.00 95.69 201 SER A N 1
ATOM 1590 C CA . SER A 1 201 ? -13.207 14.581 -1.698 1.00 95.69 201 SER A CA 1
ATOM 1591 C C . SER A 1 201 ? -12.696 14.692 -0.269 1.00 95.69 201 SER A C 1
ATOM 1593 O O . SER A 1 201 ? -11.700 14.073 0.111 1.00 95.69 201 SER A O 1
ATOM 1595 N N . SER A 1 202 ? -13.390 15.504 0.523 1.00 94.75 202 SER A N 1
ATOM 1596 C CA . SER A 1 202 ? -13.119 15.682 1.941 1.00 94.75 202 SER A CA 1
ATOM 1597 C C . SER A 1 202 ? -14.432 15.931 2.672 1.00 94.75 202 SER A C 1
ATOM 1599 O O . SER A 1 202 ? -15.134 16.894 2.370 1.00 94.75 202 SER A O 1
ATOM 1601 N N . ASP A 1 203 ? -14.774 15.042 3.597 1.00 94.00 203 ASP A N 1
ATOM 1602 C CA . ASP A 1 203 ? -15.930 15.159 4.483 1.00 94.00 203 ASP A CA 1
ATOM 1603 C C . ASP A 1 203 ? -15.452 15.684 5.833 1.00 94.00 203 ASP A C 1
ATOM 1605 O O . ASP A 1 203 ? -14.611 15.042 6.453 1.00 94.00 203 ASP A O 1
ATOM 1609 N N . GLU A 1 204 ? -15.952 16.847 6.258 1.00 92.50 204 GLU A N 1
ATOM 1610 C CA . GLU A 1 204 ? -15.531 17.580 7.463 1.00 92.50 204 GLU A CA 1
ATOM 1611 C C . GLU A 1 204 ? -16.102 17.021 8.781 1.00 92.50 204 GLU A C 1
ATOM 1613 O O . GLU A 1 204 ? -15.797 17.564 9.844 1.00 92.50 204 GLU A O 1
ATOM 1618 N N . ASP A 1 205 ? -16.910 15.955 8.748 1.00 94.38 205 ASP A N 1
ATOM 1619 C CA . ASP A 1 205 ? -17.442 15.344 9.970 1.00 94.38 205 ASP A CA 1
ATOM 1620 C C . ASP A 1 205 ? -16.308 14.849 10.905 1.00 94.38 205 ASP A C 1
ATOM 1622 O O . ASP A 1 205 ? -15.400 14.136 10.468 1.00 94.38 205 ASP A O 1
ATOM 1626 N N . PRO A 1 206 ? -16.310 15.219 12.198 1.00 91.50 206 PRO A N 1
ATOM 1627 C CA . PRO A 1 206 ? -15.202 14.903 13.098 1.00 91.50 206 PRO A CA 1
ATOM 1628 C C . PRO A 1 206 ? -15.101 13.417 13.481 1.00 91.50 206 PRO A C 1
ATOM 1630 O O . PRO A 1 206 ? -14.014 12.972 13.847 1.00 91.50 206 PRO A O 1
ATOM 1633 N N . GLU A 1 207 ? -16.191 12.648 13.407 1.00 91.44 207 GLU A N 1
ATOM 1634 C CA . GLU A 1 207 ? -16.260 11.259 13.887 1.00 91.44 207 GLU A CA 1
ATOM 1635 C C . GLU A 1 207 ? -16.280 10.236 12.746 1.00 91.44 207 GLU A C 1
ATOM 1637 O O . GLU A 1 207 ? -15.632 9.188 12.836 1.00 91.44 207 GLU A O 1
ATOM 1642 N N . GLU A 1 208 ? -17.012 10.537 11.676 1.00 93.00 208 GLU A N 1
ATOM 1643 C CA . GLU A 1 208 ? -17.205 9.678 10.506 1.00 93.00 208 GLU A CA 1
ATOM 1644 C C . GLU A 1 208 ? -16.621 10.265 9.213 1.00 93.00 208 GLU A C 1
ATOM 1646 O O . GLU A 1 208 ? -16.642 9.600 8.173 1.00 93.00 208 GLU A O 1
ATOM 1651 N N . GLY A 1 209 ? -16.102 11.493 9.256 1.00 95.38 209 GLY A N 1
ATOM 1652 C CA . GLY A 1 209 ? -15.525 12.153 8.093 1.00 95.38 209 GLY A CA 1
ATOM 1653 C C . GLY A 1 209 ? -14.155 11.599 7.720 1.00 95.38 209 GLY A C 1
ATOM 1654 O O . GLY A 1 209 ? -13.404 11.046 8.535 1.00 95.38 209 GLY A O 1
ATOM 1655 N N . PHE A 1 210 ? -13.818 11.756 6.446 1.00 97.50 210 PHE A N 1
ATOM 1656 C CA . PHE A 1 210 ? -12.560 11.310 5.868 1.00 97.50 210 PHE A CA 1
ATOM 1657 C C . PHE A 1 210 ? -12.204 12.135 4.629 1.00 97.50 210 PHE A C 1
ATOM 1659 O O . PHE A 1 210 ? -13.061 12.760 4.002 1.00 97.50 210 PHE A O 1
ATOM 1666 N N . THR A 1 211 ? -10.932 12.099 4.248 1.00 97.88 211 THR A N 1
ATOM 1667 C CA . THR A 1 211 ? -10.423 12.685 3.007 1.00 97.88 211 THR A CA 1
ATOM 1668 C C . THR A 1 211 ? -9.955 11.573 2.080 1.00 97.88 211 THR A C 1
ATOM 1670 O O . THR A 1 211 ? -9.122 10.749 2.464 1.00 97.88 211 THR A O 1
ATOM 1673 N N . LEU A 1 212 ? -10.481 11.553 0.856 1.00 97.94 212 LEU A N 1
ATOM 1674 C CA . LEU A 1 212 ? -10.065 10.636 -0.198 1.00 97.94 212 LEU A CA 1
ATOM 1675 C C . LEU A 1 212 ? -9.031 11.327 -1.092 1.00 97.94 212 LEU A C 1
ATOM 1677 O O . LEU A 1 212 ? -9.341 12.305 -1.773 1.00 97.94 212 LEU A O 1
ATOM 1681 N N . VAL A 1 213 ? -7.797 10.829 -1.093 1.00 97.19 213 VAL A N 1
ATOM 1682 C CA . VAL A 1 213 ? -6.643 11.471 -1.742 1.00 97.19 213 VAL A CA 1
ATOM 1683 C C . VAL A 1 213 ? -5.852 10.475 -2.585 1.00 97.19 213 VAL A C 1
ATOM 1685 O O . VAL A 1 213 ? -5.683 9.317 -2.204 1.00 97.19 213 VAL A O 1
ATOM 1688 N N . GLN A 1 214 ? -5.381 10.913 -3.752 1.00 96.00 214 GLN A N 1
ATOM 1689 C CA . GLN A 1 214 ? -4.536 10.100 -4.624 1.00 96.00 214 GLN A CA 1
ATOM 1690 C C . GLN A 1 214 ? -3.184 9.816 -3.952 1.00 96.00 214 GLN A C 1
ATOM 1692 O O . GLN A 1 214 ? -2.462 10.742 -3.571 1.00 96.00 214 GLN A O 1
ATOM 1697 N N . ASP A 1 215 ? -2.826 8.534 -3.843 1.00 92.81 215 ASP A N 1
ATOM 1698 C CA . ASP A 1 215 ? -1.548 8.110 -3.269 1.00 92.81 215 ASP A CA 1
ATOM 1699 C C . ASP A 1 215 ? -0.394 8.537 -4.188 1.00 92.81 215 ASP A C 1
ATOM 1701 O O . ASP A 1 215 ? -0.472 8.422 -5.414 1.00 92.81 215 ASP A O 1
ATOM 1705 N N . TYR A 1 216 ? 0.705 9.005 -3.593 1.00 83.25 216 TYR A N 1
ATOM 1706 C CA . TYR A 1 216 ? 1.899 9.446 -4.319 1.00 83.25 216 TYR A CA 1
ATOM 1707 C C . TYR A 1 216 ? 2.525 8.345 -5.192 1.00 83.25 216 TYR A C 1
ATOM 1709 O O . TYR A 1 216 ? 3.310 8.638 -6.093 1.00 83.25 216 TYR A O 1
ATOM 1717 N N . ARG A 1 217 ? 2.213 7.072 -4.919 1.00 80.69 217 ARG A N 1
ATOM 1718 C CA . ARG A 1 217 ? 2.697 5.916 -5.682 1.00 80.69 217 ARG A CA 1
ATOM 1719 C C . ARG A 1 217 ? 2.084 5.815 -7.069 1.00 80.69 217 ARG A C 1
ATOM 1721 O O . ARG A 1 217 ? 2.680 5.170 -7.927 1.00 80.69 217 ARG A O 1
ATOM 1728 N N . TRP A 1 218 ? 0.922 6.423 -7.294 1.00 86.50 218 TRP A N 1
ATOM 1729 C CA . TRP A 1 218 ? 0.248 6.356 -8.580 1.00 86.50 218 TRP A CA 1
ATOM 1730 C C . TRP A 1 218 ? 0.384 7.664 -9.356 1.00 86.50 218 TRP A C 1
ATOM 1732 O O . TRP A 1 218 ? 0.027 8.743 -8.886 1.00 86.50 218 TRP A O 1
ATOM 1742 N N . ASN A 1 219 ? 0.864 7.555 -10.594 1.00 80.12 219 ASN A N 1
ATOM 1743 C CA . ASN A 1 219 ? 1.110 8.689 -11.487 1.00 80.12 219 ASN A CA 1
ATOM 1744 C C . ASN A 1 219 ? -0.133 9.149 -12.275 1.00 80.12 219 ASN A C 1
ATOM 1746 O O . ASN A 1 219 ? -0.021 10.052 -13.103 1.00 80.12 219 ASN A O 1
ATOM 1750 N N . GLY A 1 220 ? -1.293 8.518 -12.065 1.00 83.00 220 GLY A N 1
ATOM 1751 C CA . GLY A 1 220 ? -2.541 8.873 -12.741 1.00 83.00 220 GLY A CA 1
ATOM 1752 C C . GLY A 1 220 ? -2.659 8.398 -14.194 1.00 83.00 220 GLY A C 1
ATOM 1753 O O . GLY A 1 220 ? -3.597 8.810 -14.868 1.00 83.00 220 GLY A O 1
ATOM 1754 N N . ARG A 1 221 ? -1.722 7.581 -14.704 1.00 79.38 221 ARG A N 1
ATOM 1755 C CA . ARG A 1 221 ? -1.703 7.173 -16.122 1.00 79.38 221 ARG A CA 1
ATOM 1756 C C . ARG A 1 221 ? -2.484 5.894 -16.385 1.00 79.38 221 ARG A C 1
ATOM 1758 O O . ARG A 1 221 ? -3.410 5.902 -17.184 1.00 79.38 221 ARG A O 1
ATOM 1765 N N . GLN A 1 222 ? -2.093 4.791 -15.747 1.00 84.50 222 GLN A N 1
ATOM 1766 C CA . GLN A 1 222 ? -2.746 3.498 -15.947 1.00 84.50 222 GLN A CA 1
ATOM 1767 C C . GLN A 1 222 ? -3.753 3.247 -14.833 1.00 84.50 222 GLN A C 1
ATOM 1769 O O . GLN A 1 222 ? -3.381 3.225 -13.661 1.00 84.50 222 GLN A O 1
ATOM 1774 N N . LEU A 1 223 ? -5.020 3.033 -15.189 1.00 88.81 223 LEU A N 1
ATOM 1775 C CA . LEU A 1 223 ? -6.081 2.791 -14.210 1.00 88.81 223 LEU A CA 1
ATOM 1776 C C . LEU A 1 223 ? -5.853 1.504 -13.400 1.00 88.81 223 LEU A C 1
ATOM 1778 O O . LEU A 1 223 ? -6.170 1.465 -12.217 1.00 88.81 223 LEU A O 1
ATOM 1782 N N . ASN A 1 224 ? -5.234 0.481 -13.997 1.00 89.94 224 ASN A N 1
ATOM 1783 C CA . ASN A 1 224 ? -4.875 -0.746 -13.277 1.00 89.94 224 ASN A CA 1
ATOM 1784 C C . ASN A 1 224 ? -3.865 -0.501 -12.142 1.00 89.94 224 ASN A C 1
ATOM 1786 O O . ASN A 1 224 ? -3.822 -1.288 -11.204 1.00 89.94 224 ASN A O 1
ATOM 1790 N N . ASP A 1 225 ? -3.113 0.601 -12.189 1.00 89.19 225 ASP A N 1
ATOM 1791 C CA . ASP A 1 225 ? -2.185 1.010 -11.130 1.00 89.19 225 ASP A CA 1
ATOM 1792 C C . ASP A 1 225 ? -2.824 1.988 -10.126 1.00 89.19 225 ASP A C 1
ATOM 1794 O O . ASP A 1 225 ? -2.126 2.531 -9.268 1.00 89.19 225 ASP A O 1
ATOM 1798 N N . MET A 1 226 ? -4.136 2.251 -10.240 1.00 93.94 226 MET A N 1
ATOM 1799 C CA . MET A 1 226 ? -4.856 3.200 -9.389 1.00 93.94 226 MET A CA 1
ATOM 1800 C C . MET A 1 226 ? -4.628 2.890 -7.915 1.00 93.94 226 MET A C 1
ATOM 1802 O O . MET A 1 226 ? -4.845 1.766 -7.461 1.00 93.94 226 MET A O 1
ATOM 1806 N N . HIS A 1 227 ? -4.261 3.926 -7.160 1.00 95.19 227 HIS A N 1
ATOM 1807 C CA . HIS A 1 227 ? -4.074 3.845 -5.719 1.00 95.19 227 HIS A CA 1
ATOM 1808 C C . HIS A 1 227 ? -4.531 5.153 -5.060 1.00 95.19 227 HIS A C 1
ATOM 1810 O O . HIS A 1 227 ? -3.997 6.230 -5.328 1.00 95.19 227 HIS A O 1
ATOM 1816 N N . TYR A 1 228 ? -5.523 5.044 -4.179 1.00 97.62 228 TYR A N 1
ATOM 1817 C CA . TYR A 1 228 ? -6.023 6.110 -3.312 1.00 97.62 228 TYR A CA 1
ATOM 1818 C C . TYR A 1 228 ? -5.907 5.741 -1.834 1.00 97.62 228 TYR A C 1
ATOM 1820 O O . TYR A 1 228 ? -5.876 4.564 -1.465 1.00 97.62 228 TYR A O 1
ATOM 1828 N N . LEU A 1 229 ? -5.881 6.767 -0.988 1.00 98.00 229 LEU A N 1
ATOM 1829 C CA . LEU A 1 229 ? -5.993 6.662 0.460 1.00 98.00 229 LEU A CA 1
ATOM 1830 C C . LEU A 1 229 ? -7.277 7.344 0.928 1.00 98.00 229 LEU A C 1
ATOM 1832 O O . LEU A 1 229 ? -7.543 8.486 0.568 1.00 98.00 229 LEU A O 1
ATOM 1836 N N . GLY A 1 230 ? -8.038 6.656 1.769 1.00 98.06 230 GLY A N 1
ATOM 1837 C CA . GLY A 1 230 ? -9.075 7.236 2.607 1.00 98.06 230 GLY A CA 1
ATOM 1838 C C . GLY A 1 230 ? -8.522 7.485 4.004 1.00 98.06 230 GLY A C 1
ATOM 1839 O O . GLY A 1 230 ? -8.318 6.530 4.753 1.00 98.06 230 GLY A O 1
ATOM 1840 N N . ILE A 1 231 ? -8.247 8.742 4.341 1.00 98.00 231 ILE A N 1
ATOM 1841 C CA . ILE A 1 231 ? -7.678 9.150 5.631 1.00 98.00 231 ILE A CA 1
ATOM 1842 C C . ILE A 1 231 ? -8.820 9.633 6.527 1.00 98.00 231 ILE A C 1
ATOM 1844 O O . ILE A 1 231 ? -9.482 10.610 6.187 1.00 98.00 231 ILE A O 1
ATOM 1848 N N . VAL A 1 232 ? -9.068 8.959 7.654 1.00 97.75 232 VAL A N 1
ATOM 1849 C CA . VAL A 1 232 ? -10.154 9.349 8.577 1.00 97.75 232 VAL A CA 1
ATOM 1850 C C . VAL A 1 232 ? -9.822 10.666 9.282 1.00 97.75 232 VAL A C 1
ATOM 1852 O O . VAL A 1 232 ? -8.649 10.977 9.466 1.00 97.75 232 VAL A O 1
ATOM 1855 N N . ARG A 1 233 ? -10.817 11.451 9.703 1.00 95.12 233 ARG A N 1
ATOM 1856 C CA . ARG A 1 233 ? -10.560 12.720 10.411 1.00 95.12 233 ARG A CA 1
ATOM 1857 C C . ARG A 1 233 ? -10.197 12.558 11.871 1.00 95.12 233 ARG A C 1
ATOM 1859 O O . ARG A 1 233 ? -9.320 13.260 12.369 1.00 95.12 233 ARG A O 1
ATOM 1866 N N . ARG A 1 234 ? -10.887 11.650 12.552 1.00 94.50 234 ARG A N 1
ATOM 1867 C CA . ARG A 1 234 ? -10.642 11.366 13.962 1.00 94.50 234 ARG A CA 1
ATOM 1868 C C . ARG A 1 234 ? -9.194 10.930 14.187 1.00 94.50 234 ARG A C 1
ATOM 1870 O O . ARG A 1 234 ? -8.642 10.143 13.421 1.00 94.50 234 ARG A O 1
ATOM 1877 N N . THR A 1 235 ? -8.580 11.443 15.244 1.00 92.31 235 THR A N 1
ATOM 1878 C CA . THR A 1 235 ? -7.149 11.250 15.540 1.00 92.31 235 THR A CA 1
ATOM 1879 C C . THR A 1 235 ? -6.890 10.185 16.605 1.00 92.31 235 THR A C 1
ATOM 1881 O O . THR A 1 235 ? -5.746 9.818 16.862 1.00 92.31 235 THR A O 1
ATOM 1884 N N . ASP A 1 236 ? -7.943 9.662 17.230 1.00 93.81 236 ASP A N 1
ATOM 1885 C CA . ASP A 1 236 ? -7.866 8.624 18.258 1.00 93.81 236 ASP A CA 1
ATOM 1886 C C . ASP A 1 236 ? -7.667 7.212 17.674 1.00 93.81 236 ASP A C 1
ATOM 1888 O O . ASP A 1 236 ? -7.205 6.310 18.376 1.00 93.81 236 ASP A O 1
ATOM 1892 N N . LEU A 1 237 ? -7.954 7.019 16.380 1.00 96.12 237 LEU A N 1
ATOM 1893 C CA . LEU A 1 237 ? -7.716 5.765 15.666 1.00 96.12 237 LEU A CA 1
ATOM 1894 C C . LEU A 1 237 ? -6.361 5.789 14.962 1.00 96.12 237 LEU A C 1
ATOM 1896 O O . LEU A 1 237 ? -6.191 6.405 13.911 1.00 96.12 237 LEU A O 1
ATOM 1900 N N . ARG A 1 238 ? -5.392 5.048 15.501 1.00 94.69 238 ARG A N 1
ATOM 1901 C CA . ARG A 1 238 ? -4.034 4.985 14.943 1.00 94.69 238 ARG A CA 1
ATOM 1902 C C . ARG A 1 238 ? -3.873 3.831 13.968 1.00 94.69 238 ARG A C 1
ATOM 1904 O O . ARG A 1 238 ? -3.135 3.932 12.992 1.00 94.69 238 ARG A O 1
ATOM 1911 N N . CYS A 1 239 ? -4.502 2.695 14.264 1.00 96.25 239 CYS A N 1
ATOM 1912 C CA . CYS A 1 239 ? -4.352 1.473 13.479 1.00 96.25 239 CYS A CA 1
ATOM 1913 C C . CYS A 1 239 ? -5.493 0.473 13.719 1.00 96.25 239 CYS A C 1
ATOM 1915 O O . CYS A 1 239 ? -6.418 0.714 14.491 1.00 96.25 239 CYS A O 1
ATOM 1917 N N . LEU A 1 240 ? -5.377 -0.702 13.095 1.00 97.31 240 LEU A N 1
ATOM 1918 C CA . LEU A 1 240 ? -6.332 -1.808 13.197 1.00 97.31 240 LEU A CA 1
ATOM 1919 C C . LEU A 1 240 ? -6.632 -2.257 14.646 1.00 97.31 240 LEU A C 1
ATOM 1921 O O . LEU A 1 240 ? -7.748 -2.686 14.922 1.00 97.31 240 LEU A O 1
ATOM 1925 N N . ARG A 1 241 ? -5.682 -2.120 15.587 1.00 97.69 241 ARG A N 1
ATOM 1926 C CA . ARG A 1 241 ? -5.867 -2.458 17.018 1.00 97.69 241 ARG A CA 1
ATOM 1927 C C . ARG A 1 241 ? -6.857 -1.544 17.750 1.00 97.69 241 ARG A C 1
ATOM 1929 O O . ARG A 1 241 ? -7.440 -1.970 18.749 1.00 97.69 241 ARG A O 1
ATOM 1936 N N . ASP A 1 242 ? -7.047 -0.313 17.279 1.00 97.12 242 ASP A N 1
ATOM 1937 C CA . ASP A 1 242 ? -7.945 0.662 17.913 1.00 97.12 242 ASP A CA 1
ATOM 1938 C C . ASP A 1 242 ? -9.410 0.474 17.462 1.00 97.12 242 ASP A C 1
ATOM 1940 O O . ASP A 1 242 ? -10.333 0.950 18.119 1.00 97.12 242 ASP A O 1
ATOM 1944 N N . LEU A 1 243 ? -9.651 -0.283 16.383 1.00 98.44 243 LEU A N 1
ATOM 1945 C CA . LEU A 1 243 ? -10.994 -0.511 15.850 1.00 98.44 243 LEU A CA 1
ATOM 1946 C C . LEU A 1 243 ? -11.867 -1.365 16.782 1.00 98.44 243 LEU A C 1
ATOM 1948 O O . LEU A 1 243 ? -11.397 -2.279 17.459 1.00 98.44 243 LEU A O 1
ATOM 1952 N N . ARG A 1 244 ? -13.162 -1.039 16.802 1.00 98.38 244 ARG A N 1
ATOM 1953 C CA . ARG A 1 244 ? -14.223 -1.585 17.668 1.00 98.38 244 ARG A CA 1
ATOM 1954 C C . ARG A 1 244 ? -15.535 -1.600 16.892 1.00 98.38 244 ARG A C 1
ATOM 1956 O O . ARG A 1 244 ? -15.625 -0.926 15.866 1.00 98.38 244 ARG A O 1
ATOM 1963 N N . ALA A 1 245 ? -16.556 -2.295 17.393 1.00 98.50 245 ALA A N 1
ATOM 1964 C CA . ALA A 1 245 ? -17.878 -2.328 16.758 1.00 98.50 245 ALA A CA 1
ATOM 1965 C C . ALA A 1 245 ? -18.479 -0.922 16.544 1.00 98.50 245 ALA A C 1
ATOM 1967 O O . ALA A 1 245 ? -19.136 -0.683 15.535 1.00 98.50 245 ALA A O 1
ATOM 1968 N N . SER A 1 246 ? -18.186 0.037 17.434 1.00 97.94 246 SER A N 1
ATOM 1969 C CA . SER A 1 246 ? -18.601 1.444 17.297 1.00 97.94 246 SER A CA 1
ATOM 1970 C C . SER A 1 246 ? -18.067 2.134 16.038 1.00 97.94 246 SER A C 1
ATOM 1972 O O . SER A 1 246 ? -18.646 3.117 15.598 1.00 97.94 246 SER A O 1
ATOM 1974 N N . HIS A 1 247 ? -16.981 1.627 15.450 1.00 98.25 247 HIS A N 1
ATOM 1975 C CA . HIS A 1 247 ? -16.342 2.198 14.264 1.00 98.25 247 HIS A CA 1
ATOM 1976 C C . HIS A 1 247 ? -16.841 1.568 12.953 1.00 98.25 247 HIS A C 1
ATOM 1978 O O . HIS A 1 247 ? -16.455 2.009 11.874 1.00 98.25 247 HIS A O 1
ATOM 1984 N N . VAL A 1 248 ? -17.701 0.544 13.015 1.00 98.50 248 VAL A N 1
ATOM 1985 C CA . VAL A 1 248 ? -18.265 -0.108 11.821 1.00 98.50 248 VAL A CA 1
ATOM 1986 C C . VAL A 1 248 ? -19.013 0.874 10.900 1.00 98.50 248 VAL A C 1
ATOM 1988 O O . VAL A 1 248 ? -18.797 0.776 9.690 1.00 98.50 248 VAL A O 1
ATOM 1991 N N . PRO A 1 249 ? -19.828 1.834 11.398 1.00 97.81 249 PRO A N 1
ATOM 1992 C CA . PRO A 1 249 ? -20.473 2.838 10.546 1.00 97.81 249 PRO A CA 1
ATOM 1993 C C . PRO A 1 249 ? -19.473 3.650 9.713 1.00 97.81 249 PRO A C 1
ATOM 1995 O O . PRO A 1 249 ? -19.613 3.708 8.492 1.00 97.81 249 PRO A O 1
ATOM 1998 N N . LEU A 1 250 ? -18.406 4.160 10.343 1.00 98.12 250 LEU A N 1
ATOM 1999 C CA . LEU A 1 250 ? -17.305 4.857 9.668 1.00 98.12 250 LEU A CA 1
ATOM 2000 C C . LEU A 1 250 ? -16.666 3.979 8.580 1.00 98.12 250 LEU A C 1
ATOM 2002 O O . LEU A 1 250 ? -16.479 4.438 7.457 1.00 98.12 250 LEU A O 1
ATOM 2006 N N . LEU A 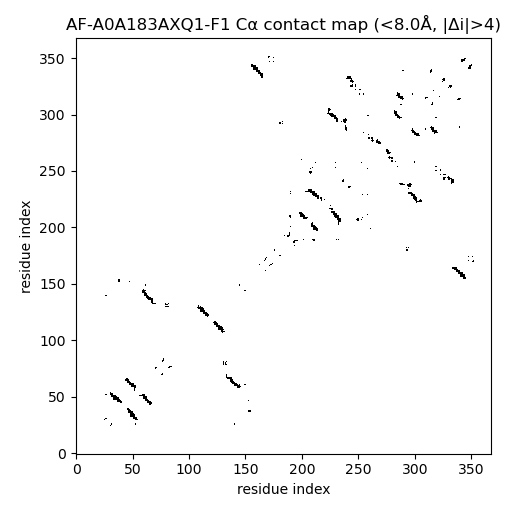1 251 ? -16.353 2.711 8.878 1.00 98.62 251 LEU A N 1
ATOM 2007 C CA . LEU A 1 251 ? -15.707 1.811 7.912 1.00 98.62 251 LEU A CA 1
ATOM 2008 C C . LEU A 1 251 ? -16.601 1.501 6.706 1.00 98.62 251 LEU A C 1
ATOM 2010 O O . LEU A 1 251 ? -16.106 1.491 5.581 1.00 98.62 251 LEU A O 1
ATOM 2014 N N . LYS A 1 252 ? -17.900 1.261 6.930 1.00 98.50 252 LYS A N 1
ATOM 2015 C CA . LYS A 1 252 ? -18.877 1.028 5.854 1.00 98.50 252 LYS A CA 1
ATOM 2016 C C . LYS A 1 252 ? -19.037 2.265 4.983 1.00 98.50 252 LYS A C 1
ATOM 2018 O O . LYS A 1 252 ? -18.945 2.164 3.767 1.00 98.50 252 LYS A O 1
ATOM 2023 N N . ARG A 1 253 ? -19.202 3.435 5.606 1.00 97.69 253 ARG A N 1
ATOM 2024 C CA . ARG A 1 253 ? -19.319 4.711 4.897 1.00 97.69 253 ARG A CA 1
ATOM 2025 C C . ARG A 1 253 ? -18.080 4.991 4.054 1.00 97.69 253 ARG A C 1
ATOM 2027 O O . ARG A 1 253 ? -18.219 5.291 2.876 1.00 97.69 253 ARG A O 1
ATOM 2034 N N . LEU A 1 254 ? -16.888 4.843 4.632 1.00 98.19 254 LEU A N 1
ATOM 2035 C CA . LEU A 1 254 ? -15.623 5.030 3.926 1.00 98.19 254 LEU A CA 1
ATOM 2036 C C . LEU A 1 254 ? -15.492 4.071 2.734 1.00 98.19 254 LEU A C 1
ATOM 2038 O O . LEU A 1 254 ? -15.131 4.506 1.645 1.00 98.19 254 LEU A O 1
ATOM 2042 N N . LEU A 1 255 ? -15.822 2.790 2.920 1.00 98.56 255 LEU A N 1
ATOM 2043 C CA . LEU A 1 255 ? -15.789 1.789 1.855 1.00 98.56 255 LEU A CA 1
ATOM 2044 C C . LEU A 1 255 ? -16.763 2.122 0.715 1.00 98.56 255 LEU A C 1
ATOM 2046 O O . LEU A 1 255 ? -16.348 2.188 -0.443 1.00 98.56 255 LEU A O 1
ATOM 2050 N N . ASP A 1 256 ? -18.037 2.332 1.045 1.00 98.12 256 ASP A N 1
ATOM 2051 C CA . ASP A 1 256 ? -19.109 2.528 0.069 1.00 98.12 256 ASP A CA 1
ATOM 2052 C C . ASP A 1 256 ? -18.930 3.843 -0.692 1.00 98.12 256 ASP A C 1
ATOM 2054 O O . ASP A 1 256 ? -18.997 3.882 -1.920 1.00 98.12 256 ASP A O 1
ATOM 2058 N N . GLU A 1 257 ? -18.682 4.934 0.029 1.00 97.88 257 GLU A N 1
ATOM 2059 C CA . GLU A 1 257 ? -18.530 6.256 -0.570 1.00 97.88 257 GLU A CA 1
ATOM 2060 C C . GLU A 1 257 ? -17.201 6.375 -1.327 1.00 97.88 257 GLU A C 1
ATOM 2062 O O . GLU A 1 257 ? -17.162 6.924 -2.429 1.00 97.88 257 GLU A O 1
ATOM 2067 N N . GLY A 1 258 ? -16.124 5.782 -0.800 1.00 97.94 258 GLY A N 1
ATOM 2068 C CA . GLY A 1 258 ? -14.841 5.711 -1.494 1.00 97.94 258 GLY A CA 1
ATOM 2069 C C . GLY A 1 258 ? -14.955 5.011 -2.848 1.00 97.94 258 GLY A C 1
ATOM 2070 O O . GLY A 1 258 ? -14.496 5.545 -3.858 1.00 97.94 258 GLY A O 1
ATOM 2071 N N . ARG A 1 259 ? -15.631 3.854 -2.902 1.00 98.25 259 ARG A N 1
ATOM 2072 C CA . ARG A 1 259 ? -15.882 3.125 -4.156 1.00 98.25 259 ARG A CA 1
ATOM 2073 C C . ARG A 1 259 ? -16.720 3.928 -5.140 1.00 98.25 259 ARG A C 1
ATOM 2075 O O . ARG A 1 259 ? -16.298 4.093 -6.283 1.00 98.25 259 ARG A O 1
ATOM 2082 N N . LYS A 1 260 ? -17.857 4.467 -4.694 1.00 98.00 260 LYS A N 1
ATOM 2083 C CA . LYS A 1 260 ? -18.769 5.255 -5.538 1.00 98.00 260 LYS A CA 1
ATOM 2084 C C . LYS A 1 260 ? -18.071 6.441 -6.186 1.00 98.00 260 LYS A C 1
ATOM 2086 O O . LYS A 1 260 ? -18.182 6.642 -7.393 1.00 98.00 260 LYS A O 1
ATOM 2091 N N . GLN A 1 261 ? -17.329 7.217 -5.401 1.00 97.50 261 GLN A N 1
ATOM 2092 C CA . GLN A 1 261 ? -16.650 8.405 -5.910 1.00 97.50 261 GLN A CA 1
ATOM 2093 C C . GLN A 1 261 ? -15.523 8.063 -6.885 1.00 97.50 261 GLN A C 1
ATOM 2095 O O . GLN A 1 261 ? -15.358 8.748 -7.896 1.00 97.50 261 GLN A O 1
ATOM 2100 N N . LEU A 1 262 ? -14.755 7.004 -6.616 1.00 97.25 262 LEU A N 1
ATOM 2101 C CA . LEU A 1 262 ? -13.701 6.549 -7.523 1.00 97.25 262 LEU A CA 1
ATOM 2102 C C . LEU A 1 262 ? -14.284 6.018 -8.834 1.00 97.25 262 LEU A C 1
ATOM 2104 O O . LEU A 1 262 ? -13.830 6.428 -9.904 1.00 97.25 262 LEU A O 1
ATOM 2108 N N . ALA A 1 263 ? -15.313 5.171 -8.760 1.00 96.69 263 ALA A N 1
ATOM 2109 C CA . ALA A 1 263 ? -16.023 4.657 -9.927 1.00 96.69 263 ALA A CA 1
ATOM 2110 C C . ALA A 1 263 ? -16.591 5.803 -10.780 1.00 96.69 263 ALA A C 1
ATOM 2112 O O . ALA A 1 263 ? -16.389 5.833 -11.995 1.00 96.69 263 ALA A O 1
ATOM 2113 N N . ALA A 1 264 ? -17.210 6.804 -10.144 1.00 95.44 264 ALA A N 1
ATOM 2114 C CA . ALA A 1 264 ? -17.722 7.993 -10.820 1.00 95.44 264 ALA A CA 1
ATOM 2115 C C . ALA A 1 264 ? -16.614 8.847 -11.461 1.00 95.44 264 ALA A C 1
ATOM 2117 O O . ALA A 1 264 ? -16.795 9.346 -12.568 1.00 95.44 264 ALA A O 1
ATOM 2118 N N . LYS A 1 265 ? -15.457 9.004 -10.800 1.00 93.62 265 LYS A N 1
ATOM 2119 C CA . LYS A 1 265 ? -14.320 9.775 -11.333 1.00 93.62 265 LYS A CA 1
ATOM 2120 C C . LYS A 1 265 ? -13.718 9.142 -12.587 1.00 93.62 265 LYS A C 1
ATOM 2122 O O . LYS A 1 265 ? -13.301 9.867 -13.487 1.00 93.62 265 LYS A O 1
ATOM 2127 N N . TYR A 1 266 ? -13.610 7.814 -12.613 1.00 92.56 266 TYR A N 1
ATOM 2128 C CA . TYR A 1 266 ? -12.848 7.091 -13.637 1.00 92.56 266 TYR A CA 1
ATOM 2129 C C . TYR A 1 266 ? -13.696 6.362 -14.676 1.00 92.56 266 TYR A C 1
ATOM 2131 O O . TYR A 1 266 ? -13.126 5.783 -15.603 1.00 92.56 266 TYR A O 1
ATOM 2139 N N . THR A 1 267 ? -15.022 6.439 -14.562 1.00 90.88 267 THR A N 1
ATOM 2140 C CA . THR A 1 267 ? -15.952 6.037 -15.617 1.00 90.88 267 THR A CA 1
ATOM 2141 C C . THR A 1 267 ? -16.197 7.210 -16.557 1.00 90.88 267 THR A C 1
ATOM 2143 O O . THR A 1 267 ? -16.908 8.158 -16.233 1.00 90.88 267 THR A O 1
ATOM 2146 N N . ILE A 1 268 ? -15.588 7.138 -17.737 1.00 82.50 268 ILE A N 1
ATOM 2147 C CA . ILE A 1 268 ? -15.656 8.155 -18.783 1.00 82.50 268 ILE A CA 1
ATOM 2148 C C . ILE A 1 268 ? -16.437 7.557 -19.964 1.00 82.50 268 ILE A C 1
ATOM 2150 O O . ILE A 1 268 ? -16.087 6.465 -20.425 1.00 82.50 268 ILE A O 1
ATOM 2154 N N . PRO A 1 269 ? -17.495 8.232 -20.458 1.00 78.75 269 PRO A N 1
ATOM 2155 C CA . PRO A 1 269 ? -18.213 7.805 -21.654 1.00 78.75 269 PRO A CA 1
ATOM 2156 C C . PRO A 1 269 ? -17.268 7.639 -22.844 1.00 78.75 269 PRO A C 1
ATOM 2158 O O . PRO A 1 269 ? -16.268 8.345 -22.947 1.00 78.75 269 PRO A O 1
ATOM 2161 N N . GLU A 1 270 ? -17.603 6.732 -23.757 1.00 76.12 270 GLU A N 1
ATOM 2162 C CA . GLU A 1 270 ? -16.816 6.512 -24.967 1.00 76.12 2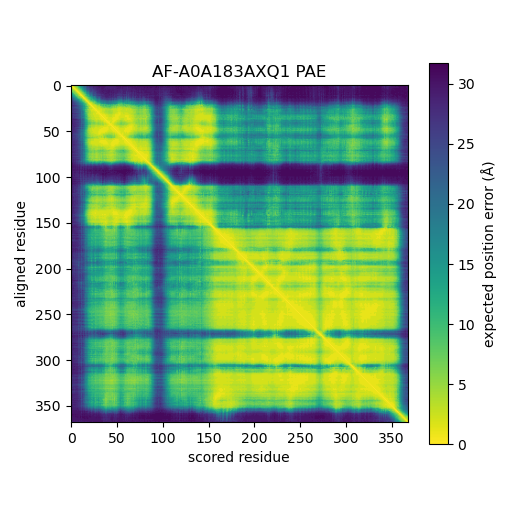70 GLU A CA 1
ATOM 2163 C C . GLU A 1 270 ? -16.736 7.801 -25.803 1.00 76.12 270 GLU A C 1
ATOM 2165 O O . GLU A 1 270 ? -17.748 8.314 -26.285 1.00 76.12 270 GLU A O 1
ATOM 2170 N N . VAL A 1 271 ? -15.519 8.324 -25.964 1.00 68.31 271 VAL A N 1
ATOM 2171 C CA . VAL A 1 271 ? -15.195 9.437 -26.863 1.00 68.31 271 VAL A CA 1
ATOM 2172 C C . VAL A 1 271 ? -14.012 8.987 -27.717 1.00 68.31 271 VAL A C 1
ATOM 2174 O O . VAL A 1 271 ? -13.018 8.492 -27.188 1.00 68.31 271 VAL A O 1
ATOM 2177 N N . ASP A 1 272 ? -14.141 9.098 -29.040 1.00 64.62 272 ASP A N 1
ATOM 2178 C CA . ASP A 1 272 ? -13.099 8.737 -30.015 1.00 64.62 272 ASP A CA 1
ATOM 2179 C C . ASP A 1 272 ? -12.556 7.294 -29.883 1.00 64.62 272 ASP A C 1
ATOM 2181 O O . ASP A 1 272 ? -11.373 7.037 -30.091 1.00 64.62 272 ASP A O 1
ATOM 2185 N N . GLY A 1 273 ? -13.420 6.332 -29.528 1.00 64.56 273 GLY A N 1
ATOM 2186 C CA . GLY A 1 273 ? -13.064 4.909 -29.394 1.00 64.56 273 GLY A CA 1
ATOM 2187 C C . GLY A 1 273 ? -12.289 4.558 -28.118 1.00 64.56 273 GLY A C 1
ATOM 2188 O O . GLY A 1 273 ? -11.869 3.414 -27.941 1.00 64.56 273 GLY A O 1
ATOM 2189 N N . HIS A 1 274 ? -12.111 5.522 -27.211 1.00 58.66 274 HIS A N 1
ATOM 2190 C CA . HIS A 1 274 ? -11.502 5.318 -25.903 1.00 58.66 274 HIS A CA 1
ATOM 2191 C C . HIS A 1 274 ? -12.585 5.310 -24.820 1.00 58.66 274 HIS A C 1
ATOM 2193 O O . HIS A 1 274 ? -12.958 6.348 -24.277 1.00 58.66 274 HIS A O 1
ATOM 2199 N N . ALA A 1 275 ? -13.099 4.125 -24.495 1.00 69.06 275 ALA A N 1
ATOM 2200 C CA . ALA A 1 275 ? -13.912 3.922 -23.302 1.00 69.06 275 ALA A CA 1
ATOM 2201 C C . ALA A 1 275 ? -13.002 3.567 -22.117 1.00 69.06 275 ALA A C 1
ATOM 2203 O O . ALA A 1 275 ? -12.196 2.640 -22.203 1.00 69.06 275 ALA A O 1
ATOM 2204 N N . GLN A 1 276 ? -13.151 4.276 -20.997 1.00 79.19 276 GLN A N 1
ATOM 2205 C CA . GLN A 1 276 ? -12.567 3.873 -19.720 1.00 79.19 276 GLN A CA 1
ATOM 2206 C C . GLN A 1 276 ? -13.695 3.730 -18.710 1.00 79.19 276 GLN A C 1
ATOM 2208 O O . GLN A 1 276 ? -14.447 4.670 -18.469 1.00 79.19 276 GLN A O 1
ATOM 2213 N N . ARG A 1 277 ? -13.814 2.548 -18.116 1.00 88.31 277 ARG A N 1
ATOM 2214 C CA . ARG A 1 277 ? -14.827 2.253 -17.109 1.00 88.31 277 ARG A CA 1
ATOM 2215 C C . ARG A 1 277 ? -14.150 1.695 -15.868 1.00 88.31 277 ARG A C 1
ATOM 2217 O O . ARG A 1 277 ? -13.269 0.848 -15.993 1.00 88.31 277 ARG A O 1
ATOM 2224 N N . LEU A 1 278 ? -14.567 2.190 -14.707 1.00 94.19 278 LEU A N 1
ATOM 2225 C CA . LEU A 1 278 ? -14.195 1.648 -13.409 1.00 94.19 278 LEU A CA 1
ATOM 2226 C C . LEU A 1 278 ? -15.476 1.317 -12.650 1.00 94.19 278 LEU A C 1
ATOM 2228 O O . LEU A 1 278 ? -16.193 2.225 -12.234 1.00 94.19 278 LEU A O 1
ATOM 2232 N N . ASP A 1 279 ? -15.746 0.033 -12.464 1.00 95.88 279 ASP A N 1
ATOM 2233 C CA . ASP A 1 279 ? -16.853 -0.434 -11.637 1.00 95.88 279 ASP A CA 1
ATOM 2234 C C . ASP A 1 279 ? -16.415 -0.592 -10.167 1.00 95.88 279 ASP A C 1
ATOM 2236 O O . ASP A 1 279 ? -15.242 -0.814 -9.860 1.00 95.88 279 ASP A O 1
ATOM 2240 N N . GLU A 1 280 ? -17.356 -0.458 -9.228 1.00 97.25 280 GLU A N 1
ATOM 2241 C CA . GLU A 1 280 ? -17.068 -0.515 -7.784 1.00 97.25 280 GLU A CA 1
ATOM 2242 C C . GLU A 1 280 ? -16.455 -1.858 -7.339 1.00 97.25 280 GLU A C 1
ATOM 2244 O O . GLU A 1 280 ? -15.640 -1.896 -6.414 1.00 97.25 280 GLU A O 1
ATOM 2249 N N . ASP A 1 281 ? -16.811 -2.957 -8.010 1.00 96.44 281 ASP A N 1
ATOM 2250 C CA . ASP A 1 281 ? -16.293 -4.309 -7.762 1.00 96.44 281 ASP A CA 1
ATOM 2251 C C . ASP A 1 281 ? -14.871 -4.527 -8.310 1.00 96.44 281 ASP A C 1
ATOM 2253 O O . ASP A 1 281 ? -14.204 -5.496 -7.944 1.00 96.44 281 ASP A O 1
ATOM 2257 N N . GLN A 1 282 ? -14.364 -3.585 -9.108 1.00 96.62 282 GLN A N 1
ATOM 2258 C CA . GLN A 1 282 ? -12.966 -3.518 -9.525 1.00 96.62 282 GLN A CA 1
ATOM 2259 C C . GLN A 1 282 ? -12.092 -2.739 -8.532 1.00 96.62 282 GLN A C 1
ATOM 2261 O O . GLN A 1 282 ? -10.893 -2.573 -8.771 1.00 96.62 282 GLN A O 1
ATOM 2266 N N . ILE A 1 283 ? -12.658 -2.273 -7.412 1.00 97.69 283 ILE A N 1
ATOM 2267 C CA . ILE A 1 283 ? -11.953 -1.497 -6.390 1.00 97.69 283 ILE A CA 1
ATOM 2268 C C . ILE A 1 283 ? -11.808 -2.333 -5.115 1.00 97.69 283 ILE A C 1
ATOM 2270 O O . ILE A 1 283 ? -12.755 -2.543 -4.349 1.00 97.69 283 ILE A O 1
ATOM 2274 N N . LEU A 1 284 ? -10.583 -2.778 -4.852 1.00 96.81 284 LEU A N 1
ATOM 2275 C CA . LEU A 1 284 ? -10.206 -3.478 -3.631 1.00 96.81 284 LEU A CA 1
ATOM 2276 C C . LEU A 1 284 ? -9.884 -2.468 -2.524 1.00 96.81 284 LEU A C 1
ATOM 2278 O O . LEU A 1 284 ? -9.109 -1.537 -2.748 1.00 96.81 284 LEU A O 1
ATOM 2282 N N . ALA A 1 285 ? -10.414 -2.693 -1.319 1.00 98.00 285 ALA A N 1
ATOM 2283 C CA . ALA A 1 285 ? -10.136 -1.859 -0.156 1.00 98.00 285 ALA A CA 1
ATOM 2284 C C . ALA A 1 285 ? -9.499 -2.652 0.995 1.00 98.00 285 ALA A C 1
ATOM 2286 O O . ALA A 1 285 ? -9.977 -3.726 1.370 1.00 98.00 285 ALA A O 1
ATOM 2287 N N . TYR A 1 286 ? -8.422 -2.129 1.583 1.00 98.06 286 TYR A N 1
ATOM 2288 C CA . TYR A 1 286 ? -7.723 -2.797 2.687 1.00 98.06 286 TYR A CA 1
ATOM 2289 C C . TYR A 1 286 ? -7.051 -1.822 3.664 1.00 98.06 286 TYR A C 1
ATOM 2291 O O . TYR A 1 286 ? -6.738 -0.683 3.329 1.00 98.06 2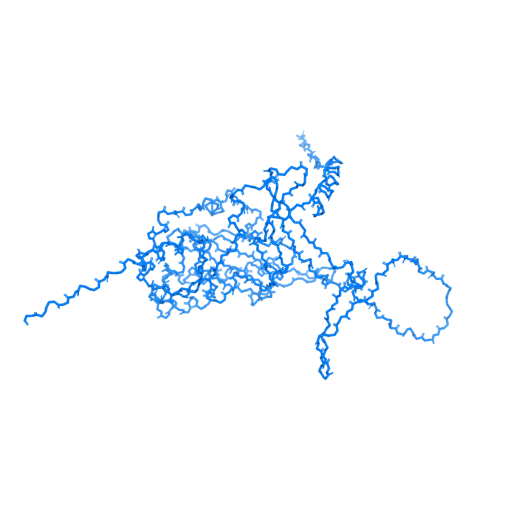86 TYR A O 1
ATOM 2299 N N . ILE A 1 287 ? -6.782 -2.290 4.883 1.00 98.25 287 ILE A N 1
ATOM 2300 C CA . ILE A 1 287 ? -6.031 -1.571 5.923 1.00 98.25 287 ILE A CA 1
ATOM 2301 C C . ILE A 1 287 ? -4.720 -2.317 6.183 1.00 98.25 287 ILE A C 1
ATOM 2303 O O . ILE A 1 287 ? -4.702 -3.547 6.256 1.00 98.25 287 ILE A O 1
ATOM 2307 N N . HIS A 1 288 ? -3.612 -1.593 6.334 1.00 97.19 288 HIS A N 1
ATOM 2308 C CA . HIS A 1 288 ? -2.332 -2.206 6.687 1.00 97.19 288 HIS A CA 1
ATOM 2309 C C . HIS A 1 288 ? -2.207 -2.497 8.188 1.00 97.19 288 HIS A C 1
ATOM 2311 O O . HIS A 1 288 ? -2.556 -1.667 9.029 1.00 97.19 288 HIS A O 1
ATOM 2317 N N . TYR A 1 289 ? -1.575 -3.624 8.519 1.00 95.69 289 TYR A N 1
ATOM 2318 C CA . TYR A 1 289 ? -1.027 -3.880 9.846 1.00 95.69 289 TYR A CA 1
ATOM 2319 C C . TYR A 1 289 ? 0.359 -4.565 9.794 1.00 95.69 289 TYR A C 1
ATOM 2321 O O . TYR A 1 289 ? 0.498 -5.605 9.153 1.00 95.69 289 TYR A O 1
ATOM 2329 N N . PRO A 1 290 ? 1.397 -4.018 10.459 1.00 92.69 290 PRO A N 1
ATOM 2330 C CA . PRO A 1 290 ? 1.441 -2.654 10.977 1.00 92.69 290 PRO A CA 1
ATOM 2331 C C . PRO A 1 290 ? 1.348 -1.635 9.820 1.00 92.69 290 PRO A C 1
ATOM 2333 O O . PRO A 1 290 ? 1.792 -1.923 8.696 1.00 92.69 290 PRO A O 1
ATOM 2336 N N . PRO A 1 291 ? 0.749 -0.456 10.056 1.00 93.75 291 PRO A N 1
ATOM 2337 C CA . PRO A 1 291 ? 0.672 0.590 9.046 1.00 93.75 291 PRO A CA 1
ATOM 2338 C C . PRO A 1 291 ? 2.037 1.260 8.833 1.00 93.75 291 PRO A C 1
ATOM 2340 O O . PRO A 1 291 ? 2.950 1.127 9.645 1.00 93.75 291 PRO A O 1
ATOM 2343 N N . THR A 1 292 ? 2.191 1.997 7.729 1.00 88.12 292 THR A N 1
ATOM 2344 C CA . THR A 1 292 ? 3.403 2.808 7.495 1.00 88.12 292 THR A CA 1
ATOM 2345 C C . THR A 1 292 ? 3.427 4.074 8.358 1.00 88.12 292 THR A C 1
ATOM 2347 O O . THR A 1 292 ? 4.504 4.548 8.704 1.00 88.12 292 THR A O 1
ATOM 2350 N N . PHE A 1 293 ? 2.260 4.587 8.744 1.00 91.75 293 PHE A N 1
ATOM 2351 C CA . PHE A 1 293 ? 2.091 5.698 9.676 1.00 91.75 293 PHE A CA 1
ATOM 2352 C C . PHE A 1 293 ? 0.864 5.437 10.557 1.00 91.75 293 PHE A C 1
ATOM 2354 O O . PHE A 1 293 ? -0.101 4.816 10.113 1.00 91.75 293 PHE A O 1
ATOM 2361 N N . TYR A 1 294 ? 0.917 5.870 11.816 1.00 94.38 294 TYR A N 1
ATOM 2362 C CA . TYR A 1 294 ? -0.067 5.527 12.850 1.00 94.38 294 TYR A CA 1
ATOM 2363 C C . TYR A 1 294 ? -1.214 6.540 12.924 1.00 94.38 294 TYR A C 1
ATOM 2365 O O . TYR A 1 294 ? -1.455 7.162 13.952 1.00 94.38 294 TYR A O 1
ATOM 2373 N N . HIS A 1 295 ? -1.917 6.665 11.804 1.00 96.06 295 HIS A N 1
ATOM 2374 C CA . HIS A 1 295 ? -3.199 7.349 11.660 1.00 96.06 295 HIS A CA 1
ATOM 2375 C C . HIS A 1 295 ? -4.063 6.460 10.773 1.00 96.06 295 HIS A C 1
ATOM 2377 O O . HIS A 1 295 ? -3.589 6.044 9.712 1.00 96.06 295 HIS A O 1
ATOM 2383 N N . LEU A 1 296 ? -5.277 6.105 11.192 1.00 97.94 296 LEU A N 1
ATOM 2384 C CA . LEU A 1 296 ? -6.077 5.120 10.467 1.00 97.94 296 LEU A CA 1
ATOM 2385 C C . LEU A 1 296 ? -6.342 5.583 9.026 1.00 97.94 296 LEU A C 1
ATOM 2387 O O . LEU A 1 296 ? -6.875 6.661 8.772 1.00 97.94 296 LEU A O 1
ATOM 2391 N N . HIS A 1 297 ? -5.973 4.734 8.073 1.00 98.06 297 HIS A N 1
ATOM 2392 C CA . HIS A 1 297 ? -6.203 4.967 6.656 1.00 98.06 297 HIS A CA 1
ATOM 2393 C C . HIS A 1 297 ? -6.583 3.668 5.954 1.00 98.06 297 HIS A C 1
ATOM 2395 O O . HIS A 1 297 ? -6.122 2.579 6.309 1.00 98.06 297 HIS A O 1
ATOM 2401 N N . MET A 1 298 ? -7.426 3.810 4.940 1.00 98.25 298 MET A N 1
ATOM 2402 C CA . MET A 1 298 ? -7.869 2.745 4.055 1.00 98.25 298 MET A CA 1
ATOM 2403 C C . MET A 1 298 ? -7.220 2.928 2.688 1.00 98.25 298 MET A C 1
ATOM 2405 O O . MET A 1 298 ? -7.234 4.019 2.131 1.00 98.25 298 MET A O 1
ATOM 2409 N N . HIS A 1 299 ? -6.646 1.866 2.143 1.00 97.88 299 HIS A N 1
ATOM 2410 C CA . HIS A 1 299 ? -6.159 1.841 0.772 1.00 97.88 299 HIS A CA 1
ATOM 2411 C C . HIS A 1 299 ? -7.297 1.454 -0.160 1.00 97.88 299 HIS A C 1
ATOM 2413 O O . HIS A 1 299 ? -7.997 0.491 0.137 1.00 97.88 299 HIS A O 1
ATOM 2419 N N . PHE A 1 300 ? -7.418 2.147 -1.289 1.00 98.06 300 PHE A N 1
ATOM 2420 C CA . PHE A 1 300 ? -8.270 1.770 -2.413 1.00 98.06 300 PHE A CA 1
ATOM 2421 C C . PHE A 1 300 ? -7.387 1.549 -3.631 1.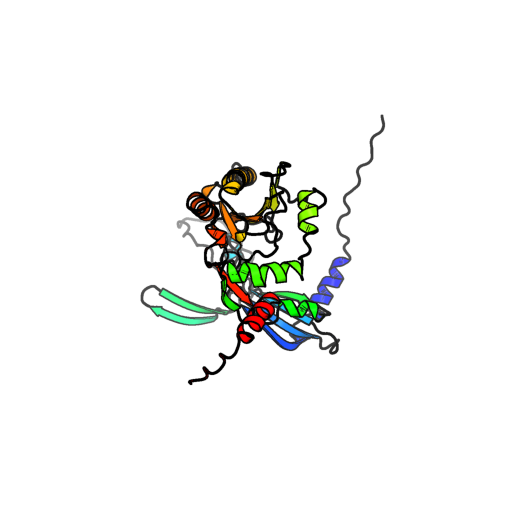00 98.06 300 PHE A C 1
ATOM 2423 O O . PHE A 1 300 ? -6.658 2.455 -4.037 1.00 98.06 300 PHE A O 1
ATOM 2430 N N . VAL A 1 301 ? -7.439 0.355 -4.207 1.00 96.50 301 VAL A N 1
ATOM 2431 C CA . VAL A 1 301 ? -6.638 -0.009 -5.379 1.00 96.50 301 VAL A CA 1
ATOM 2432 C C . VAL A 1 301 ? -7.493 -0.704 -6.422 1.00 96.50 301 VAL A C 1
ATOM 2434 O O . VAL A 1 301 ? -8.529 -1.283 -6.095 1.00 96.50 301 VAL A O 1
ATOM 2437 N N . HIS A 1 302 ? -7.058 -0.676 -7.677 1.00 95.31 302 HIS A N 1
ATOM 2438 C CA . HIS A 1 302 ? -7.678 -1.516 -8.695 1.00 95.31 302 HIS A CA 1
ATOM 2439 C C . HIS A 1 302 ? -7.393 -3.001 -8.404 1.00 95.31 302 HIS A C 1
ATOM 2441 O O . HIS A 1 302 ? -6.290 -3.355 -7.995 1.00 95.31 302 HIS A O 1
ATOM 2447 N N . VAL A 1 303 ? -8.354 -3.897 -8.636 1.00 93.94 303 VAL A N 1
ATOM 2448 C CA . VAL A 1 303 ? -8.196 -5.348 -8.379 1.00 93.94 303 VAL A CA 1
ATOM 2449 C C . VAL A 1 303 ? -7.077 -5.997 -9.201 1.00 93.94 303 VAL A C 1
ATOM 2451 O O . VAL A 1 303 ? -6.486 -6.979 -8.764 1.00 93.94 303 VAL A O 1
ATOM 2454 N N . ASN A 1 304 ? -6.758 -5.419 -10.363 1.00 90.94 304 ASN A N 1
ATOM 2455 C CA . ASN A 1 304 ? -5.655 -5.849 -11.234 1.00 90.94 304 ASN A CA 1
ATOM 2456 C C . ASN A 1 304 ? -4.335 -5.109 -10.965 1.00 90.94 304 ASN A C 1
ATOM 2458 O O . ASN A 1 304 ? -3.439 -5.166 -11.809 1.00 90.94 304 ASN A O 1
ATOM 2462 N N . ILE A 1 305 ? -4.210 -4.390 -9.845 1.00 86.94 305 ILE A N 1
ATOM 2463 C CA . ILE A 1 305 ? -2.922 -3.818 -9.456 1.00 86.94 305 ILE A CA 1
ATOM 2464 C C . ILE A 1 305 ? -1.896 -4.953 -9.346 1.00 86.94 305 ILE A C 1
ATOM 2466 O O . ILE A 1 305 ? -2.180 -6.014 -8.784 1.00 86.94 305 ILE A O 1
ATOM 2470 N N . GLY A 1 306 ? -0.723 -4.764 -9.954 1.00 76.12 306 GLY A N 1
ATOM 2471 C CA . GLY A 1 306 ? 0.311 -5.797 -10.011 1.00 76.12 306 GLY A CA 1
ATOM 2472 C C . GLY A 1 306 ? 0.790 -6.254 -8.626 1.00 76.12 306 GLY A C 1
ATOM 2473 O O . GLY A 1 306 ? 0.458 -5.659 -7.598 1.00 76.12 306 GLY A O 1
ATOM 2474 N N . GLU A 1 307 ? 1.613 -7.308 -8.590 1.00 69.62 307 GLU A N 1
ATOM 2475 C CA . GLU A 1 307 ? 2.194 -7.812 -7.340 1.00 69.62 307 GLU A CA 1
ATOM 2476 C C . GLU A 1 307 ? 2.899 -6.686 -6.566 1.00 69.62 307 GLU A C 1
ATOM 2478 O O . GLU A 1 307 ? 3.944 -6.175 -6.967 1.00 69.62 307 GLU A O 1
ATOM 2483 N N . ASN A 1 308 ? 2.327 -6.303 -5.424 1.00 70.19 308 ASN A N 1
ATOM 2484 C CA . ASN A 1 308 ? 2.844 -5.229 -4.590 1.00 70.19 308 ASN A CA 1
ATOM 2485 C C . ASN A 1 308 ? 3.063 -5.730 -3.163 1.00 70.19 308 ASN A C 1
ATOM 2487 O O . ASN A 1 308 ? 2.188 -6.335 -2.542 1.00 70.19 308 ASN A O 1
ATOM 2491 N N . ALA A 1 309 ? 4.229 -5.419 -2.595 1.00 71.19 309 ALA A N 1
ATOM 2492 C CA . ALA A 1 309 ? 4.550 -5.735 -1.207 1.00 71.19 309 ALA A CA 1
ATOM 2493 C C . ALA A 1 309 ? 3.585 -5.088 -0.187 1.00 71.19 309 ALA A C 1
ATOM 2495 O O . ALA A 1 309 ? 3.555 -5.525 0.967 1.00 71.19 309 ALA A O 1
ATOM 2496 N N . SER A 1 310 ? 2.810 -4.062 -0.572 1.00 75.25 310 SER A N 1
ATOM 2497 C CA . SER A 1 310 ? 1.713 -3.520 0.250 1.00 75.25 310 SER A CA 1
ATOM 2498 C C . SER A 1 310 ? 0.602 -4.548 0.479 1.00 75.25 310 SER A C 1
ATOM 2500 O O . SER A 1 310 ? 0.128 -4.698 1.599 1.00 75.25 310 SER A O 1
ATOM 2502 N N . MET A 1 311 ? 0.262 -5.334 -0.542 1.00 83.44 311 MET A N 1
ATOM 2503 C CA . MET A 1 311 ? -0.836 -6.306 -0.522 1.00 83.44 311 MET A CA 1
ATOM 2504 C C . MET A 1 311 ? -0.418 -7.688 -0.014 1.00 83.44 311 MET A C 1
ATOM 2506 O O . MET A 1 311 ? -1.162 -8.660 -0.131 1.00 83.44 311 MET A O 1
ATOM 2510 N N . ARG A 1 312 ? 0.780 -7.798 0.572 1.00 84.06 312 ARG A N 1
ATOM 2511 C CA . ARG A 1 312 ? 1.278 -9.053 1.134 1.00 84.06 312 ARG A CA 1
ATOM 2512 C C . ARG A 1 312 ? 0.285 -9.599 2.166 1.00 84.06 312 ARG A C 1
ATOM 2514 O O . ARG A 1 312 ? -0.122 -8.885 3.087 1.00 84.06 312 ARG A O 1
ATOM 2521 N N . ALA A 1 313 ? -0.047 -10.884 2.041 1.00 86.31 313 ALA A N 1
ATOM 2522 C CA . ALA A 1 313 ? -0.876 -11.592 3.010 1.00 86.31 313 ALA A CA 1
ATOM 2523 C C . ALA A 1 313 ? -0.309 -11.438 4.430 1.00 86.31 313 ALA A C 1
ATOM 2525 O O . ALA A 1 313 ? 0.895 -11.574 4.647 1.00 86.31 313 ALA A O 1
ATOM 2526 N N . GLY A 1 314 ? -1.178 -11.123 5.390 1.00 85.12 314 GLY A N 1
ATOM 2527 C CA . GLY A 1 314 ? -0.793 -10.818 6.771 1.00 85.12 314 GLY A CA 1
ATOM 2528 C C . GLY A 1 314 ? -0.401 -9.358 7.015 1.00 85.12 314 GLY A C 1
ATOM 2529 O O . GLY A 1 314 ? -0.287 -8.975 8.170 1.00 85.12 314 GLY A O 1
ATOM 2530 N N . ARG A 1 315 ? -0.237 -8.540 5.965 1.00 93.19 315 ARG A N 1
ATOM 2531 C CA . ARG A 1 315 ? -0.094 -7.083 6.092 1.00 93.19 315 ARG A CA 1
ATOM 2532 C C . ARG A 1 315 ? -1.356 -6.345 5.667 1.00 93.19 315 ARG A C 1
ATOM 2534 O O . ARG A 1 315 ? -1.802 -5.459 6.386 1.00 93.19 315 ARG A O 1
ATOM 2541 N N . ALA A 1 316 ? -1.909 -6.674 4.503 1.00 95.44 316 ALA A N 1
ATOM 2542 C CA . ALA A 1 316 ? -3.162 -6.093 4.034 1.00 95.44 316 ALA A CA 1
ATOM 2543 C C . ALA A 1 316 ? -4.360 -6.864 4.608 1.00 95.44 316 ALA A C 1
ATOM 2545 O O . ALA A 1 316 ? -4.459 -8.082 4.454 1.00 95.44 316 ALA A O 1
ATOM 2546 N N . HIS A 1 317 ? -5.271 -6.146 5.261 1.00 97.56 317 HIS A N 1
ATOM 2547 C CA . HIS A 1 317 ? -6.519 -6.673 5.804 1.00 97.56 317 HIS A CA 1
ATOM 2548 C C . HIS A 1 317 ? -7.695 -6.093 5.023 1.00 97.56 317 HIS A C 1
ATOM 2550 O O . HIS A 1 317 ? -7.937 -4.890 5.102 1.00 97.56 317 HIS A O 1
ATOM 2556 N N . LEU A 1 318 ? -8.409 -6.939 4.275 1.00 97.75 318 LEU A N 1
ATOM 2557 C CA . LEU A 1 318 ? -9.580 -6.528 3.493 1.00 97.75 318 LEU A CA 1
ATOM 2558 C C . LEU A 1 318 ? -10.640 -5.902 4.398 1.00 97.75 318 LEU A C 1
ATOM 2560 O O . LEU A 1 318 ? -10.967 -6.461 5.447 1.00 97.75 318 LEU A O 1
ATOM 2564 N N . VAL A 1 319 ? -11.169 -4.749 3.999 1.00 98.44 319 VAL A N 1
ATOM 2565 C CA . VAL A 1 319 ? -12.063 -3.946 4.847 1.00 98.44 319 VAL A CA 1
ATOM 2566 C C . VAL A 1 319 ? -13.367 -4.676 5.131 1.00 98.44 319 VAL A C 1
ATOM 2568 O O . VAL A 1 319 ? -13.854 -4.632 6.256 1.00 98.44 319 VAL A O 1
ATOM 2571 N N . GLU A 1 320 ? -13.902 -5.411 4.163 1.00 98.38 320 GLU A N 1
ATOM 2572 C CA . GLU A 1 320 ? -15.101 -6.224 4.340 1.00 98.38 320 GLU A CA 1
ATOM 2573 C C . GLU A 1 320 ? -14.909 -7.286 5.428 1.00 98.38 320 GLU A C 1
ATOM 2575 O O . GLU A 1 320 ? -15.814 -7.516 6.230 1.00 98.38 320 GLU A O 1
ATOM 2580 N N . GLU A 1 321 ? -13.724 -7.902 5.500 1.00 98.44 321 GLU A N 1
ATOM 2581 C CA . GLU A 1 321 ? -13.393 -8.839 6.579 1.00 98.44 321 GLU A CA 1
ATOM 2582 C C . GLU A 1 321 ? -13.195 -8.115 7.908 1.00 98.44 321 GLU A C 1
ATOM 2584 O O . GLU A 1 321 ? -13.607 -8.619 8.948 1.00 98.44 321 GLU A O 1
ATOM 2589 N N . VAL A 1 322 ? -12.590 -6.923 7.898 1.00 98.62 322 VAL A N 1
ATOM 2590 C CA . VAL A 1 322 ? -12.459 -6.089 9.102 1.00 98.62 322 VAL A CA 1
ATOM 2591 C C . VAL A 1 322 ? -13.826 -5.756 9.684 1.00 98.62 322 VAL A C 1
ATOM 2593 O O . VAL A 1 322 ? -14.034 -5.947 10.881 1.00 98.62 322 VAL A O 1
ATOM 2596 N N . ILE A 1 323 ? -14.764 -5.330 8.841 1.00 98.81 323 ILE A N 1
ATOM 2597 C CA . ILE A 1 323 ? -16.141 -5.032 9.229 1.00 98.81 323 ILE A CA 1
ATOM 2598 C C . ILE A 1 323 ? -16.811 -6.282 9.802 1.00 98.81 323 ILE A C 1
ATOM 2600 O O . ILE A 1 323 ? -17.260 -6.239 10.945 1.00 98.81 323 ILE A O 1
ATOM 2604 N N . ARG A 1 324 ? -16.803 -7.408 9.070 1.00 98.75 324 ARG A N 1
ATOM 2605 C CA . ARG A 1 324 ? -17.395 -8.672 9.544 1.00 98.75 324 ARG A CA 1
ATOM 2606 C C . ARG A 1 324 ? -16.830 -9.105 10.893 1.00 98.75 324 ARG A C 1
ATOM 2608 O O . ARG A 1 324 ? -17.575 -9.499 11.782 1.00 98.75 324 ARG A O 1
ATOM 2615 N N . ASN A 1 325 ? -15.515 -9.012 11.062 1.00 98.62 325 ASN A N 1
ATOM 2616 C CA . ASN A 1 325 ? -14.858 -9.389 12.307 1.00 98.62 325 ASN A CA 1
ATOM 2617 C C . ASN A 1 325 ? -15.295 -8.510 13.488 1.00 98.62 325 ASN A C 1
ATOM 2619 O O . ASN A 1 325 ? -15.520 -9.035 14.573 1.00 98.62 325 ASN A O 1
ATOM 2623 N N . LEU A 1 326 ? -15.442 -7.197 13.283 1.00 98.75 326 LEU A N 1
ATOM 2624 C CA . LEU A 1 326 ? -15.892 -6.261 14.322 1.00 98.75 326 LEU A CA 1
ATOM 2625 C C . LEU A 1 326 ? -17.383 -6.406 14.654 1.00 98.75 326 LEU A C 1
ATOM 2627 O O . LEU A 1 326 ? -17.780 -6.155 15.790 1.00 98.75 326 LEU A O 1
ATOM 2631 N N . GLU A 1 327 ? -18.202 -6.800 13.678 1.00 98.56 327 GLU A N 1
ATOM 2632 C CA . GLU A 1 327 ? -19.617 -7.131 13.887 1.00 98.56 327 GLU A CA 1
ATOM 2633 C C . GLU A 1 327 ? -19.789 -8.426 14.692 1.00 98.56 327 GLU A C 1
ATOM 2635 O O . GLU A 1 327 ? -20.740 -8.545 15.463 1.00 98.56 327 GLU A O 1
ATOM 2640 N N . LEU A 1 328 ? -18.865 -9.382 14.538 1.00 98.50 328 LEU A N 1
ATOM 2641 C CA . LEU A 1 328 ? -18.836 -10.620 15.319 1.00 98.50 328 LEU A CA 1
ATOM 2642 C C . LEU A 1 328 ? -18.315 -10.399 16.744 1.00 98.50 328 LEU A C 1
ATOM 2644 O O . LEU A 1 328 ? -18.883 -10.930 17.697 1.00 98.50 328 LEU A O 1
ATOM 2648 N N . ASP A 1 329 ? -17.231 -9.638 16.891 1.00 98.56 329 ASP A N 1
ATOM 2649 C CA . ASP A 1 329 ? -16.616 -9.317 18.175 1.00 98.56 329 ASP A CA 1
ATOM 2650 C C . ASP A 1 329 ? -16.015 -7.905 18.135 1.00 98.56 329 ASP A C 1
ATOM 2652 O O . ASP A 1 329 ? -15.043 -7.627 17.429 1.00 98.56 329 ASP A O 1
ATOM 2656 N N . SER A 1 330 ? -16.568 -7.009 18.957 1.00 98.50 330 SER A N 1
ATOM 2657 C CA . SER A 1 330 ? -16.101 -5.624 19.069 1.00 98.50 330 SER A CA 1
ATOM 2658 C C . SER A 1 330 ? -14.615 -5.539 19.425 1.00 98.50 330 SER A C 1
ATOM 2660 O O . SER A 1 330 ? -13.933 -4.623 18.980 1.00 98.50 330 SER A O 1
ATOM 2662 N N . GLU A 1 331 ? -14.080 -6.487 20.195 1.00 98.25 331 GLU A N 1
ATOM 2663 C CA . GLU A 1 331 ? -12.673 -6.514 20.593 1.00 98.25 331 GLU A CA 1
ATOM 2664 C C . GLU A 1 331 ? -11.820 -7.472 19.746 1.00 98.25 331 GLU A C 1
ATOM 2666 O O . GLU A 1 331 ? -10.671 -7.747 20.103 1.00 98.25 331 GLU A O 1
ATOM 2671 N N . TYR A 1 332 ? -12.318 -7.944 18.598 1.00 98.50 332 TYR A N 1
ATOM 2672 C CA . TYR A 1 332 ? -11.645 -8.956 17.779 1.00 98.50 332 TYR A CA 1
ATOM 2673 C C . TYR A 1 332 ? -10.178 -8.607 17.491 1.00 98.50 332 TYR A C 1
ATOM 2675 O O . TYR A 1 332 ? -9.264 -9.395 17.746 1.00 98.50 332 TYR A O 1
ATOM 2683 N N . TYR A 1 333 ? -9.930 -7.388 16.998 1.00 98.06 333 TYR A N 1
ATOM 2684 C CA . TYR A 1 333 ? -8.580 -6.919 16.686 1.00 98.06 333 TYR A CA 1
ATOM 2685 C C . TYR A 1 333 ? -7.766 -6.558 17.923 1.00 98.06 333 TYR A C 1
ATOM 2687 O O . TYR A 1 333 ? -6.542 -6.644 17.878 1.00 98.06 333 TYR A O 1
ATOM 2695 N N . LEU A 1 334 ? -8.404 -6.215 19.041 1.00 97.12 334 LEU A N 1
ATOM 2696 C CA . LEU A 1 334 ? -7.707 -6.012 20.307 1.00 97.12 334 LEU A CA 1
ATOM 2697 C C . LEU A 1 334 ? -7.144 -7.334 20.844 1.00 97.12 334 LEU A C 1
ATOM 2699 O O . LEU A 1 334 ? -6.010 -7.362 21.315 1.00 97.12 334 LEU A O 1
ATOM 2703 N N . ASN A 1 335 ? -7.919 -8.416 20.752 1.00 97.12 335 ASN A N 1
ATOM 2704 C CA . ASN A 1 335 ? -7.635 -9.682 21.428 1.00 97.12 335 ASN A CA 1
ATOM 2705 C C . ASN A 1 335 ? -6.858 -10.684 20.572 1.00 97.12 335 ASN A C 1
ATOM 2707 O O . ASN A 1 335 ? -6.080 -11.475 21.109 1.00 97.12 335 ASN A O 1
ATOM 2711 N N . ARG A 1 336 ? -7.024 -10.668 19.245 1.00 95.88 336 ARG A N 1
ATOM 2712 C CA . ARG A 1 336 ? -6.352 -11.648 18.383 1.00 95.88 336 ARG A CA 1
ATOM 2713 C C . ARG A 1 336 ? -4.835 -11.476 18.368 1.00 95.88 336 ARG A C 1
ATOM 2715 O O . ARG A 1 336 ? -4.297 -10.374 18.498 1.00 95.88 336 ARG A O 1
ATOM 2722 N N . VAL A 1 337 ? -4.139 -12.571 18.090 1.00 97.00 337 VAL A N 1
ATOM 2723 C CA . VAL A 1 337 ? -2.726 -12.521 17.713 1.00 97.00 337 VAL A CA 1
ATOM 2724 C C . VAL A 1 337 ? -2.621 -12.057 16.257 1.00 97.00 337 VAL A C 1
ATOM 2726 O O . VAL A 1 337 ? -3.302 -12.585 15.371 1.00 97.00 337 VAL A O 1
ATOM 2729 N N . MET A 1 338 ? -1.794 -11.043 16.013 1.00 95.38 338 MET A N 1
ATOM 2730 C CA . MET A 1 338 ? -1.536 -10.479 14.691 1.00 95.38 338 MET A CA 1
ATOM 2731 C C . MET A 1 338 ? -0.191 -10.985 14.182 1.00 95.38 338 MET A C 1
ATOM 2733 O O . MET A 1 338 ? 0.837 -10.830 14.839 1.00 95.38 338 MET A O 1
ATOM 2737 N N . THR A 1 339 ? -0.188 -11.594 12.999 1.00 94.06 339 THR A N 1
ATOM 2738 C CA . THR A 1 339 ? 1.058 -11.923 12.305 1.00 94.06 339 THR A CA 1
ATOM 2739 C C . THR A 1 339 ? 1.592 -10.658 11.648 1.00 94.06 339 THR A C 1
ATOM 2741 O O . THR A 1 339 ? 0.924 -10.099 10.788 1.00 94.06 339 THR A O 1
ATOM 2744 N N . ILE A 1 340 ? 2.784 -10.219 12.043 1.00 92.62 340 ILE A N 1
ATOM 2745 C CA . ILE A 1 340 ? 3.448 -9.039 11.484 1.00 92.62 340 ILE A CA 1
ATOM 2746 C C . ILE A 1 340 ? 4.803 -9.412 10.887 1.00 92.62 340 ILE A C 1
ATOM 2748 O O . ILE A 1 340 ? 5.440 -10.390 11.287 1.00 92.62 340 ILE A O 1
ATOM 2752 N N . PHE A 1 341 ? 5.255 -8.597 9.939 1.00 89.25 341 PHE A N 1
ATOM 2753 C CA . PHE A 1 341 ? 6.566 -8.718 9.314 1.00 89.25 341 PHE A CA 1
ATOM 2754 C C . PHE A 1 341 ? 7.452 -7.572 9.790 1.00 89.25 341 PHE A C 1
ATOM 2756 O O . PHE A 1 341 ? 7.098 -6.408 9.613 1.00 89.25 341 PHE A O 1
ATOM 2763 N N . MET A 1 342 ? 8.604 -7.895 10.369 1.00 87.50 342 MET A N 1
ATOM 2764 C CA . MET A 1 342 ? 9.572 -6.906 10.842 1.00 87.50 342 MET A CA 1
ATOM 2765 C C . MET A 1 342 ? 10.917 -7.118 10.163 1.00 87.50 342 MET A C 1
ATOM 2767 O O . MET A 1 342 ? 11.365 -8.252 9.999 1.00 87.50 342 MET A O 1
ATOM 2771 N N . TYR A 1 343 ? 11.558 -6.023 9.774 1.00 86.56 343 TYR A N 1
ATOM 2772 C CA . TYR A 1 343 ? 12.927 -6.056 9.272 1.00 86.56 343 TYR A CA 1
ATOM 2773 C C . TYR A 1 343 ? 13.901 -5.959 10.445 1.00 86.56 343 TYR A C 1
ATOM 2775 O O . TYR A 1 343 ? 13.673 -5.178 11.368 1.00 86.56 343 TYR A O 1
ATOM 2783 N N . GLU A 1 344 ? 14.979 -6.736 10.416 1.00 87.06 344 GLU A N 1
ATOM 2784 C CA . GLU A 1 344 ? 15.998 -6.786 11.475 1.00 87.06 344 GLU A CA 1
ATOM 2785 C C . GLU A 1 344 ? 16.666 -5.433 11.755 1.00 87.06 344 GLU A C 1
ATOM 2787 O O . GLU A 1 344 ? 17.120 -5.188 12.865 1.00 87.06 344 GLU A O 1
ATOM 2792 N N . ASN A 1 345 ? 16.704 -4.540 10.765 1.00 82.44 345 ASN A N 1
ATOM 2793 C CA . ASN A 1 345 ? 17.241 -3.187 10.892 1.00 82.44 345 ASN A CA 1
ATOM 2794 C C . ASN A 1 345 ? 16.192 -2.155 11.343 1.00 82.44 345 ASN A C 1
ATOM 2796 O O . ASN A 1 345 ? 16.502 -0.966 11.411 1.00 82.44 345 ASN A O 1
ATOM 2800 N N . SER A 1 346 ? 14.947 -2.573 11.593 1.00 84.31 346 SER A N 1
ATOM 2801 C CA . SER A 1 346 ? 13.903 -1.664 12.058 1.00 84.31 346 SER A CA 1
ATOM 2802 C C . SER A 1 346 ? 14.041 -1.415 13.566 1.00 84.31 346 SER A C 1
ATOM 2804 O O . SER A 1 346 ? 14.231 -2.373 14.319 1.00 84.31 346 SER A O 1
ATOM 2806 N N . PRO A 1 347 ? 13.864 -0.168 14.047 1.00 83.94 347 PRO A N 1
ATOM 2807 C CA . PRO A 1 347 ? 13.946 0.121 15.482 1.00 83.94 347 PRO A CA 1
ATOM 2808 C C . PRO A 1 347 ? 12.923 -0.670 16.318 1.00 83.94 347 PRO A C 1
ATOM 2810 O O . PRO A 1 347 ? 13.183 -1.037 17.461 1.00 83.94 347 PRO A O 1
ATOM 2813 N N . MET A 1 348 ? 11.768 -1.002 15.729 1.00 84.81 348 MET A N 1
ATOM 2814 C CA . MET A 1 348 ? 10.755 -1.843 16.373 1.00 84.81 348 MET A CA 1
ATOM 2815 C C . MET A 1 348 ? 11.244 -3.285 16.578 1.00 84.81 348 MET A C 1
ATOM 2817 O O . MET A 1 348 ? 10.970 -3.880 17.620 1.00 84.81 348 MET A O 1
ATOM 2821 N N . PHE A 1 349 ? 11.988 -3.852 15.621 1.00 87.94 349 PHE A N 1
ATOM 2822 C CA . PHE A 1 349 ? 12.555 -5.194 15.770 1.00 87.94 349 PHE A CA 1
ATOM 2823 C C . PHE A 1 349 ? 13.567 -5.256 16.916 1.00 87.94 349 PHE A C 1
ATOM 2825 O O . PHE A 1 349 ? 13.550 -6.214 17.690 1.00 87.94 349 PHE A O 1
ATOM 2832 N N . GLU A 1 350 ? 14.413 -4.234 17.049 1.00 84.88 350 GLU A N 1
ATOM 2833 C CA . GLU A 1 350 ? 15.378 -4.115 18.145 1.00 84.88 350 GLU A CA 1
ATOM 2834 C C . GLU A 1 350 ? 14.665 -4.069 19.506 1.00 84.88 350 GLU A C 1
ATOM 2836 O O . GLU A 1 350 ? 14.943 -4.898 20.374 1.00 84.88 350 GLU A O 1
ATOM 2841 N N . ALA A 1 351 ? 13.653 -3.205 19.652 1.00 83.50 351 ALA A N 1
ATOM 2842 C CA . ALA A 1 351 ? 12.862 -3.084 20.881 1.00 83.50 351 ALA A CA 1
ATOM 2843 C C . ALA A 1 351 ? 12.182 -4.407 21.298 1.00 83.50 351 ALA A C 1
ATOM 2845 O O . ALA A 1 351 ? 12.179 -4.791 22.473 1.00 83.50 351 ALA A O 1
ATOM 2846 N N . VAL A 1 352 ? 11.634 -5.143 20.327 1.00 83.44 352 VAL A N 1
ATOM 2847 C CA . VAL A 1 352 ? 10.980 -6.440 20.562 1.00 83.44 352 VAL A CA 1
ATOM 2848 C C . VAL A 1 352 ? 11.992 -7.562 20.844 1.00 83.44 352 VAL A C 1
ATOM 2850 O O . VAL A 1 352 ? 11.675 -8.527 21.541 1.00 83.44 352 VAL A O 1
ATOM 2853 N N . SER A 1 353 ? 13.211 -7.466 20.311 1.00 81.00 353 SER A N 1
ATOM 2854 C CA . SER A 1 353 ? 14.249 -8.489 20.489 1.00 81.00 353 SER A CA 1
ATOM 2855 C C . SER A 1 353 ? 14.958 -8.373 21.838 1.00 81.00 353 SER A C 1
ATOM 2857 O O . SER A 1 353 ? 15.179 -9.394 22.491 1.00 81.00 353 SER A O 1
ATOM 2859 N N . CYS A 1 354 ? 15.254 -7.155 22.300 1.00 71.25 354 CYS A N 1
ATOM 2860 C CA . CYS A 1 354 ? 15.894 -6.921 23.600 1.00 71.25 354 CYS A CA 1
ATOM 2861 C C . CYS A 1 354 ? 15.044 -7.455 24.764 1.00 71.25 354 CYS A C 1
ATOM 2863 O O . CYS A 1 354 ? 15.541 -8.167 25.631 1.00 71.25 354 CYS A O 1
ATOM 2865 N N . THR A 1 355 ? 13.730 -7.241 24.713 1.00 64.31 355 THR A N 1
ATOM 2866 C CA . THR A 1 355 ? 12.785 -7.681 25.755 1.00 64.31 355 THR A CA 1
ATOM 2867 C C . THR A 1 355 ? 12.571 -9.197 25.814 1.00 64.31 355 THR A C 1
ATOM 2869 O O . THR A 1 355 ? 12.206 -9.731 26.863 1.00 64.31 355 THR A O 1
ATOM 2872 N N . LYS A 1 356 ? 12.840 -9.939 24.730 1.00 59.59 356 LYS A N 1
ATOM 2873 C CA . LYS A 1 356 ? 12.836 -11.414 24.762 1.00 59.59 356 LYS A CA 1
ATOM 2874 C C . LYS A 1 356 ? 14.037 -11.996 25.507 1.00 59.59 356 LYS A C 1
ATOM 2876 O O . LYS A 1 356 ? 13.893 -13.054 26.118 1.00 59.59 356 LYS A O 1
ATOM 2881 N N . ASN A 1 357 ? 15.182 -11.317 25.474 1.00 55.03 357 ASN A N 1
ATOM 2882 C CA . ASN A 1 357 ? 16.414 -11.768 26.126 1.00 55.03 357 ASN A CA 1
ATOM 2883 C C . ASN A 1 357 ? 16.460 -11.441 27.630 1.00 55.03 357 ASN A C 1
ATOM 2885 O O . ASN A 1 357 ? 17.307 -11.972 28.340 1.00 55.03 357 ASN A O 1
ATOM 2889 N N . GLU A 1 358 ? 15.531 -10.620 28.125 1.00 49.00 358 GLU A N 1
ATOM 2890 C CA . GLU A 1 358 ? 15.463 -10.180 29.526 1.00 49.00 358 GLU A CA 1
ATOM 2891 C C . GLU A 1 358 ? 14.492 -10.995 30.405 1.00 49.00 358 GLU A C 1
ATOM 2893 O O . GLU A 1 358 ? 14.298 -10.668 31.577 1.00 49.00 358 GLU A O 1
ATOM 2898 N N . LYS A 1 359 ? 13.884 -12.088 29.908 1.00 38.97 359 LYS A N 1
ATOM 2899 C CA . LYS A 1 359 ? 13.083 -12.959 30.791 1.00 38.97 359 LYS A CA 1
ATOM 2900 C C . LYS A 1 359 ? 13.986 -13.686 31.814 1.00 38.97 359 LYS A C 1
ATOM 2902 O O . LYS A 1 359 ? 15.017 -14.231 31.421 1.00 38.97 359 LYS A O 1
ATOM 2907 N N . PRO A 1 360 ? 13.615 -13.732 33.112 1.00 39.94 360 PRO A N 1
ATOM 2908 C CA . PRO A 1 360 ? 14.538 -14.096 34.183 1.00 39.94 360 PRO A CA 1
ATOM 2909 C C . PRO A 1 360 ? 14.919 -15.579 34.177 1.00 39.94 360 PRO A C 1
ATOM 2911 O O . PRO A 1 360 ? 14.062 -16.453 34.033 1.00 39.94 360 PRO A O 1
ATOM 2914 N N . GLN A 1 361 ? 16.202 -15.847 34.443 1.00 38.69 361 GLN A N 1
ATOM 2915 C CA . GLN A 1 361 ? 16.680 -17.139 34.932 1.00 38.69 361 GLN A CA 1
ATOM 2916 C C . GLN A 1 361 ? 15.805 -17.573 36.117 1.00 38.69 361 GLN A C 1
ATOM 2918 O O . GLN A 1 361 ? 15.747 -16.901 37.146 1.00 38.69 361 GLN A O 1
ATOM 2923 N N . THR A 1 362 ? 15.101 -18.691 35.962 1.00 38.03 362 THR A N 1
ATOM 2924 C CA . THR A 1 362 ? 14.353 -19.342 37.039 1.00 38.03 362 THR A CA 1
ATOM 2925 C C . THR A 1 362 ? 15.283 -19.607 38.223 1.00 38.03 362 THR A C 1
ATOM 2927 O O . THR A 1 362 ? 16.267 -20.334 38.080 1.00 38.03 362 THR A O 1
ATOM 2930 N N . GLN A 1 363 ? 14.975 -19.016 39.382 1.00 37.03 363 GLN A N 1
ATOM 2931 C CA . GLN A 1 363 ? 15.669 -19.292 40.640 1.00 37.03 363 GLN A CA 1
ATOM 2932 C C . GLN A 1 363 ? 15.590 -20.792 40.979 1.00 37.03 363 GLN A C 1
ATOM 2934 O O . GLN A 1 363 ? 14.533 -21.403 40.784 1.00 37.03 363 GLN A O 1
ATOM 2939 N N . PRO A 1 364 ? 16.668 -21.402 41.503 1.00 40.88 364 PRO A N 1
ATOM 2940 C CA . PRO A 1 364 ? 16.639 -22.795 41.910 1.00 40.88 364 PRO A CA 1
ATOM 2941 C C . PRO A 1 364 ? 15.771 -22.929 43.161 1.00 40.88 364 PRO A C 1
ATOM 2943 O O . PRO A 1 364 ? 16.017 -22.294 44.185 1.00 40.88 364 PRO A O 1
ATOM 2946 N N . THR A 1 365 ? 14.746 -23.771 43.067 1.00 42.09 365 THR A N 1
ATOM 2947 C CA . THR A 1 365 ? 13.910 -24.189 44.191 1.00 42.09 365 THR A CA 1
ATOM 2948 C C . THR A 1 365 ? 14.785 -24.770 45.300 1.00 42.09 365 THR A C 1
ATOM 2950 O O . THR A 1 365 ? 15.383 -25.835 45.129 1.00 42.09 365 THR A O 1
ATOM 2953 N N . THR A 1 366 ? 14.842 -24.089 46.439 1.00 45.97 366 THR A N 1
ATOM 2954 C CA . THR A 1 366 ? 15.343 -24.639 47.696 1.00 45.97 366 THR A CA 1
ATOM 2955 C C . THR A 1 366 ? 14.417 -25.774 48.134 1.00 45.97 366 THR A C 1
ATOM 2957 O O . THR A 1 366 ? 13.233 -25.564 48.391 1.00 45.97 366 THR A O 1
ATOM 2960 N N . LYS A 1 367 ? 14.945 -27.000 48.183 1.00 47.38 367 LYS A N 1
ATOM 2961 C CA . LYS A 1 367 ? 14.294 -28.117 48.875 1.00 47.38 367 LYS A CA 1
ATOM 2962 C C . LYS A 1 367 ? 14.723 -28.096 50.341 1.00 47.38 367 LYS A C 1
ATOM 2964 O O . LYS A 1 367 ? 15.920 -28.022 50.616 1.00 47.38 367 LYS A O 1
ATOM 2969 N N . SER A 1 368 ? 13.725 -28.111 51.223 1.00 50.44 368 SER A N 1
ATOM 2970 C CA . SER A 1 368 ? 13.843 -28.423 52.652 1.00 50.44 368 SER A CA 1
ATOM 2971 C C . SER A 1 368 ? 14.279 -29.860 52.895 1.00 50.44 368 SER A C 1
ATOM 2973 O O . SER A 1 368 ? 13.982 -30.716 52.027 1.00 50.44 368 SER A O 1
#

Solvent-accessible surface area (backbone atoms only — not comparable to full-atom values): 21994 Å² total; per-residue (Å²): 142,83,83,85,82,85,82,78,80,81,73,85,69,87,73,65,62,64,60,55,57,50,49,60,63,63,69,32,70,91,44,42,43,82,75,47,79,35,37,77,39,83,88,73,48,30,40,32,32,34,29,24,37,68,94,46,73,90,42,40,27,39,40,36,42,30,58,49,77,75,72,92,45,71,72,52,30,39,74,45,54,75,44,80,76,82,80,73,80,73,78,93,74,83,91,80,84,84,80,76,76,82,78,73,83,70,86,72,59,66,77,35,69,45,83,77,46,81,54,95,91,48,74,42,70,50,72,82,39,44,44,76,78,55,65,49,65,49,76,49,78,42,73,78,42,54,76,79,65,48,64,80,42,53,72,56,60,77,42,83,44,80,41,37,42,65,50,40,64,72,48,49,51,54,50,44,68,77,56,65,75,89,53,64,69,56,52,27,44,79,71,66,76,40,65,69,89,44,43,78,47,72,46,86,46,65,80,63,14,34,35,36,31,56,33,89,88,34,87,82,77,57,69,48,56,36,38,33,35,39,37,49,56,43,81,85,37,32,42,65,57,63,48,35,44,89,46,41,65,38,53,51,49,51,53,54,52,51,32,52,54,50,20,59,72,49,43,46,77,73,53,96,88,51,65,41,78,40,57,53,90,44,49,43,48,28,32,48,39,78,55,98,56,77,53,37,49,35,40,39,29,28,66,69,40,70,99,48,84,71,67,34,84,60,28,39,42,48,44,71,58,54,45,53,44,23,74,75,32,40,53,43,54,41,63,42,70,43,54,33,79,41,38,64,80,36,73,67,40,48,60,60,50,56,61,65,72,64,64,75,83,80,78,81,81,83,78,131